Protein AF-A0A0H2RL79-F1 (afdb_monomer_lite)

Sequence (389 aa):
MEAIKNIDSSVLLGTLQPSIEAFSPLLEKRREVIESVKRETFQYGATERQSLDVYYPAASETNKKPPILIYVYGGGFTTGERIYPAPLDLVHKNVGAFFAARGILTVIPDYRLSPQAVYPDPVEDVRDAFRYVVANLTEVGDTSRIFFAPHSAGGSIVLSMLLSENPRFVELGEMKAHIRGVAPRGAGYHYDYKVIPKVVWPMMDKFYGSEELAGQRTPLQLLKVASMETLDSFPHLFAMRSENEPPYIIPETEFVALFEQRTGRKVEINTAKGHVHMSAHLALNSGEGEEWGEDLANWVKGEVSRTIILFSSPEIRRRSHLAVICWEDRIVINQRGDRLDCGSGTGFKCSSAFRPGSRARSSWRVRGPLCREVLYVHETAPVRNKMNY

Structure (mmCIF, N/CA/C/O backbone):
data_AF-A0A0H2RL79-F1
#
_entry.id   AF-A0A0H2RL79-F1
#
loop_
_atom_site.group_PDB
_atom_site.id
_atom_site.type_symbol
_atom_site.label_atom_id
_atom_site.label_alt_id
_atom_site.label_comp_id
_atom_site.label_asym_id
_atom_site.label_entity_id
_atom_site.label_seq_id
_atom_site.pdbx_PDB_ins_code
_atom_site.Cartn_x
_atom_site.Cartn_y
_atom_site.Cartn_z
_atom_site.occupancy
_atom_site.B_iso_or_equiv
_atom_site.auth_seq_id
_atom_site.auth_comp_id
_atom_site.auth_asym_id
_atom_site.auth_atom_id
_atom_site.pdbx_PDB_model_num
ATOM 1 N N . MET A 1 1 ? 16.542 -14.865 -4.800 1.00 93.81 1 MET A N 1
ATOM 2 C CA . MET A 1 1 ? 17.362 -13.820 -4.139 1.00 93.81 1 MET A CA 1
ATOM 3 C C . MET A 1 1 ? 18.687 -13.526 -4.835 1.00 93.81 1 MET A C 1
ATOM 5 O O . MET A 1 1 ? 18.952 -12.357 -5.082 1.00 93.81 1 MET A O 1
ATOM 9 N N . GLU A 1 2 ? 19.515 -14.512 -5.206 1.00 91.50 2 GLU A N 1
ATOM 10 C CA . GLU A 1 2 ? 20.826 -14.210 -5.830 1.00 91.50 2 GLU A CA 1
ATOM 11 C C . GLU A 1 2 ? 20.699 -13.411 -7.145 1.00 91.50 2 GLU A C 1
ATOM 13 O O . GLU A 1 2 ? 21.484 -12.500 -7.388 1.00 91.50 2 GLU A O 1
ATOM 18 N N . ALA A 1 3 ? 19.659 -13.675 -7.947 1.00 92.12 3 ALA A N 1
ATOM 19 C CA . ALA A 1 3 ? 19.404 -12.972 -9.209 1.00 92.12 3 ALA A CA 1
ATOM 20 C C . ALA A 1 3 ? 19.165 -11.456 -9.055 1.00 92.12 3 ALA A C 1
ATOM 22 O O . ALA A 1 3 ? 19.474 -10.700 -9.971 1.00 92.12 3 ALA A O 1
ATOM 23 N N . ILE A 1 4 ? 18.648 -10.999 -7.907 1.00 94.50 4 ILE A N 1
ATOM 24 C CA . ILE A 1 4 ? 18.346 -9.575 -7.682 1.00 94.50 4 ILE A CA 1
ATOM 25 C C . ILE A 1 4 ? 19.460 -8.814 -6.958 1.00 94.50 4 ILE A C 1
ATOM 27 O O . ILE A 1 4 ? 19.445 -7.588 -6.918 1.00 94.50 4 ILE A O 1
ATOM 31 N N . LYS A 1 5 ? 20.442 -9.531 -6.405 1.00 92.44 5 LYS A N 1
ATOM 32 C CA . LYS A 1 5 ? 21.511 -8.980 -5.562 1.00 92.44 5 LYS A CA 1
ATOM 33 C C . LYS A 1 5 ? 22.377 -7.938 -6.270 1.00 92.44 5 LYS A C 1
ATOM 35 O O . LYS A 1 5 ? 22.865 -7.017 -5.629 1.00 92.44 5 LYS A O 1
ATOM 40 N N . ASN A 1 6 ? 22.563 -8.101 -7.579 1.00 89.50 6 ASN A N 1
ATOM 41 C CA . ASN A 1 6 ? 23.410 -7.234 -8.401 1.00 89.50 6 ASN A CA 1
ATOM 42 C C . ASN A 1 6 ? 22.598 -6.272 -9.284 1.00 89.50 6 ASN A C 1
ATOM 44 O O . ASN A 1 6 ? 23.161 -5.671 -10.198 1.00 89.50 6 ASN A O 1
ATOM 48 N N . ILE A 1 7 ? 21.284 -6.148 -9.061 1.00 92.50 7 ILE A N 1
ATOM 49 C CA . ILE A 1 7 ? 20.477 -5.145 -9.760 1.00 92.50 7 ILE A CA 1
ATOM 50 C C . ILE A 1 7 ? 20.944 -3.761 -9.308 1.00 92.50 7 ILE A C 1
ATOM 52 O O . ILE A 1 7 ? 20.973 -3.470 -8.114 1.00 92.50 7 ILE A O 1
ATOM 56 N N . ASP A 1 8 ? 21.258 -2.893 -10.268 1.00 90.38 8 ASP A N 1
ATOM 57 C CA . ASP A 1 8 ? 21.494 -1.480 -9.990 1.00 90.38 8 ASP A CA 1
ATOM 58 C C . ASP A 1 8 ? 20.191 -0.821 -9.507 1.00 90.38 8 ASP A C 1
ATOM 60 O O . ASP A 1 8 ? 19.251 -0.602 -10.275 1.00 90.38 8 ASP A O 1
ATOM 64 N N . SER A 1 9 ? 20.131 -0.519 -8.210 1.00 88.31 9 SER A N 1
ATOM 65 C CA . SER A 1 9 ? 18.979 0.113 -7.569 1.00 88.31 9 SER A CA 1
ATOM 66 C C . SER A 1 9 ? 18.964 1.637 -7.698 1.00 88.31 9 SER A C 1
ATOM 68 O O . SER A 1 9 ? 18.002 2.266 -7.260 1.00 88.31 9 SER A O 1
ATOM 70 N N . SER A 1 10 ? 19.978 2.259 -8.313 1.00 85.12 10 SER A N 1
ATOM 71 C CA . SER A 1 10 ? 20.044 3.720 -8.452 1.00 85.12 10 SER A CA 1
ATOM 72 C C . SER A 1 10 ? 18.938 4.283 -9.355 1.00 85.12 10 SER A C 1
ATOM 74 O O . SER A 1 10 ? 18.510 5.431 -9.190 1.00 85.12 10 SER A O 1
ATOM 76 N N . VAL A 1 11 ? 18.406 3.467 -10.271 1.00 83.75 11 VAL A N 1
ATOM 77 C CA . VAL A 1 11 ? 17.318 3.831 -11.183 1.00 83.75 11 VAL A CA 1
ATOM 78 C C . VAL A 1 11 ? 16.098 2.952 -10.915 1.00 83.75 11 VAL A C 1
ATOM 80 O O . VAL A 1 11 ? 16.073 1.782 -11.279 1.00 83.75 11 VAL A O 1
ATOM 83 N N . LEU A 1 12 ? 15.038 3.545 -10.356 1.00 85.62 12 LEU A N 1
ATOM 84 C CA . LEU A 1 12 ? 13.772 2.896 -10.007 1.00 85.62 12 LEU A CA 1
ATOM 85 C C . LEU A 1 12 ? 13.243 1.990 -11.128 1.00 85.62 12 LEU A C 1
ATOM 87 O O . LEU A 1 12 ? 12.996 0.805 -10.909 1.00 85.62 12 LEU A O 1
ATOM 91 N N . LEU A 1 13 ? 13.116 2.539 -12.340 1.00 85.69 13 LEU A N 1
ATOM 92 C CA . LEU A 1 13 ? 12.605 1.809 -13.504 1.00 85.69 13 LEU A CA 1
ATOM 93 C C . LEU A 1 13 ? 13.538 0.671 -13.946 1.00 85.69 13 LEU A C 1
ATOM 95 O O . LEU A 1 13 ? 13.063 -0.329 -14.477 1.00 85.69 13 LEU A O 1
ATOM 99 N N . GLY A 1 14 ? 14.842 0.790 -13.678 1.00 87.81 14 GLY A N 1
ATOM 100 C CA . GLY A 1 14 ? 15.834 -0.251 -13.955 1.00 87.81 14 GLY A CA 1
ATOM 101 C C . GLY A 1 14 ? 15.674 -1.491 -13.074 1.00 87.81 14 GLY A C 1
ATOM 102 O O . GLY A 1 14 ? 16.128 -2.567 -13.449 1.00 87.81 14 GLY A O 1
ATOM 103 N N . THR A 1 15 ? 14.970 -1.379 -11.943 1.00 91.31 15 THR A N 1
ATOM 104 C CA . THR A 1 15 ? 14.743 -2.512 -11.034 1.00 91.31 15 THR A CA 1
ATOM 105 C C . THR A 1 15 ? 13.567 -3.401 -11.436 1.00 91.31 15 THR A C 1
ATOM 107 O O . THR A 1 15 ? 13.479 -4.533 -10.965 1.00 91.31 15 THR A O 1
ATOM 110 N N . LEU A 1 16 ? 12.661 -2.923 -12.299 1.00 92.00 16 LEU A N 1
ATOM 111 C CA . LEU A 1 16 ? 11.405 -3.609 -12.607 1.00 92.00 16 LEU A CA 1
ATOM 112 C C . LEU A 1 16 ? 11.620 -4.901 -13.397 1.00 92.00 16 LEU A C 1
ATOM 114 O O . LEU A 1 16 ? 11.323 -5.983 -12.896 1.00 92.00 16 LEU A O 1
ATOM 118 N N . GLN A 1 17 ? 12.140 -4.782 -14.620 1.00 94.44 17 GLN A N 1
ATOM 119 C CA . GLN A 1 17 ? 12.269 -5.914 -15.536 1.00 94.44 17 GLN A CA 1
ATOM 120 C C . GLN A 1 17 ? 13.149 -7.038 -14.956 1.00 94.44 17 GLN A C 1
ATOM 122 O O . GLN A 1 17 ? 12.693 -8.181 -14.947 1.00 94.44 17 GLN A O 1
ATOM 127 N N . PRO A 1 18 ? 14.325 -6.755 -14.358 1.00 96.06 18 PRO A N 1
ATOM 128 C CA . PRO A 1 18 ? 15.130 -7.810 -13.745 1.00 96.06 18 PRO A CA 1
ATOM 129 C C . PRO A 1 18 ? 14.449 -8.469 -12.535 1.00 96.06 18 PRO A C 1
ATOM 131 O O . PRO A 1 18 ? 14.631 -9.660 -12.296 1.00 96.06 18 PRO A O 1
ATOM 134 N N . SER A 1 19 ? 13.627 -7.728 -11.777 1.00 96.75 19 SER A N 1
ATOM 135 C CA . SER A 1 19 ? 12.842 -8.322 -10.684 1.00 96.75 19 SER A CA 1
ATOM 136 C C . SER A 1 19 ? 11.757 -9.260 -11.215 1.00 96.75 19 SER A C 1
ATOM 138 O O . SER A 1 19 ? 11.560 -10.338 -10.661 1.00 96.75 19 SER A O 1
ATOM 140 N N . ILE A 1 20 ? 11.075 -8.882 -12.300 1.00 96.38 20 ILE A N 1
ATOM 141 C CA . ILE A 1 20 ? 10.096 -9.745 -12.976 1.00 96.38 20 ILE A CA 1
ATOM 142 C C . ILE A 1 20 ? 10.779 -11.027 -13.457 1.00 96.38 20 ILE A C 1
ATOM 144 O O . ILE A 1 20 ? 10.331 -12.121 -13.129 1.00 96.38 20 ILE A O 1
ATOM 148 N N . GLU A 1 21 ? 11.902 -10.910 -14.164 1.00 96.56 21 GLU A N 1
ATOM 149 C CA . GLU A 1 21 ? 12.660 -12.063 -14.669 1.00 96.56 21 GLU A CA 1
ATOM 150 C C . GLU A 1 21 ? 13.120 -13.001 -13.548 1.00 96.56 21 GLU A C 1
ATOM 152 O O . GLU A 1 21 ? 13.087 -14.222 -13.709 1.00 96.56 21 GLU A O 1
ATOM 157 N N . ALA A 1 22 ? 13.498 -12.444 -12.394 1.00 97.06 22 ALA A N 1
ATOM 158 C CA . ALA A 1 22 ? 13.915 -13.224 -11.238 1.00 97.06 22 ALA A CA 1
ATOM 159 C C . ALA A 1 22 ? 12.762 -14.009 -10.586 1.00 97.06 22 ALA A C 1
ATOM 161 O O . ALA A 1 22 ? 12.971 -15.146 -10.162 1.00 97.06 22 ALA A O 1
ATOM 162 N N . PHE A 1 23 ? 11.563 -13.423 -10.482 1.00 98.00 23 PHE A N 1
ATOM 163 C CA . PHE A 1 23 ? 10.479 -13.986 -9.668 1.00 98.00 23 PHE A CA 1
ATOM 164 C C . PHE A 1 23 ? 9.340 -14.624 -10.461 1.00 98.00 23 PHE A C 1
ATOM 166 O O . PHE A 1 23 ? 8.753 -15.585 -9.966 1.00 98.00 23 PHE A O 1
ATOM 173 N N . SER A 1 24 ? 9.045 -14.187 -11.688 1.00 97.31 24 SER A N 1
ATOM 174 C CA . SER A 1 24 ? 7.968 -14.777 -12.497 1.00 97.31 24 SER A CA 1
ATOM 175 C C . SER A 1 24 ? 8.097 -16.301 -12.648 1.00 97.31 24 SER A C 1
ATOM 177 O O . SER A 1 24 ? 7.109 -16.988 -12.396 1.00 97.31 24 SER A O 1
ATOM 179 N N . PRO A 1 25 ? 9.280 -16.890 -12.934 1.00 97.50 25 PRO A N 1
ATOM 180 C CA . PRO A 1 25 ? 9.413 -18.349 -13.000 1.00 97.50 25 PRO A CA 1
ATOM 181 C C . PRO A 1 25 ? 9.150 -19.060 -11.664 1.00 97.50 25 PRO A C 1
ATOM 183 O O . PRO A 1 25 ? 8.725 -20.215 -11.653 1.00 97.50 25 PRO A O 1
ATOM 186 N N . LEU A 1 26 ? 9.431 -18.402 -10.535 1.00 97.94 26 LEU A N 1
ATOM 187 C CA . LEU A 1 26 ? 9.171 -18.948 -9.202 1.00 97.94 26 LEU A CA 1
ATOM 188 C C . LEU A 1 26 ? 7.676 -18.904 -8.875 1.00 97.94 26 LEU A C 1
ATOM 190 O O . LEU A 1 26 ? 7.136 -19.891 -8.377 1.00 97.94 26 LEU A O 1
ATOM 194 N N . LEU A 1 27 ? 7.006 -17.801 -9.217 1.00 98.19 27 LEU A N 1
ATOM 195 C CA . LEU A 1 27 ? 5.558 -17.669 -9.080 1.00 98.19 27 LEU A CA 1
ATOM 196 C C . LEU A 1 27 ? 4.824 -18.697 -9.944 1.00 98.19 27 LEU A C 1
ATOM 198 O O . LEU A 1 27 ? 3.922 -19.362 -9.446 1.00 98.19 27 LEU A O 1
ATOM 202 N N . GLU A 1 28 ? 5.253 -18.909 -11.191 1.00 98.06 28 GLU A N 1
ATOM 203 C CA . GLU A 1 28 ? 4.656 -19.923 -12.072 1.00 98.06 28 GLU A CA 1
ATOM 204 C C . GLU A 1 28 ? 4.769 -21.340 -11.498 1.00 98.06 28 GLU A C 1
ATOM 206 O O . GLU A 1 28 ? 3.792 -22.087 -11.484 1.00 98.06 28 GLU A O 1
ATOM 211 N N . LYS A 1 29 ? 5.921 -21.703 -10.916 1.00 98.06 29 LYS A N 1
ATOM 212 C CA . LYS A 1 29 ? 6.085 -22.990 -10.209 1.00 98.06 29 LYS A CA 1
ATOM 213 C C . LYS A 1 29 ? 5.148 -23.146 -9.008 1.00 98.06 29 LYS A C 1
ATOM 215 O O . LYS A 1 29 ? 4.953 -24.261 -8.528 1.00 98.06 29 LYS A O 1
ATOM 220 N N . ARG A 1 30 ? 4.610 -22.042 -8.490 1.00 97.75 30 ARG A N 1
ATOM 221 C CA . ARG A 1 30 ? 3.717 -21.977 -7.327 1.00 97.75 30 ARG A CA 1
ATOM 222 C C . ARG A 1 30 ? 2.290 -21.573 -7.707 1.00 97.75 30 ARG A C 1
ATOM 224 O O . ARG A 1 30 ? 1.482 -21.354 -6.806 1.00 97.75 30 ARG A O 1
ATOM 231 N N . ARG A 1 31 ? 1.955 -21.525 -9.004 1.00 98.19 31 ARG A N 1
ATOM 232 C CA . ARG A 1 31 ? 0.645 -21.095 -9.514 1.00 98.19 31 ARG A CA 1
ATOM 233 C C . ARG A 1 31 ? -0.511 -21.809 -8.825 1.00 98.19 31 ARG A C 1
ATOM 235 O O . ARG A 1 31 ? -1.396 -21.141 -8.309 1.00 98.19 31 ARG A O 1
ATOM 242 N N . GLU A 1 32 ? -0.466 -23.140 -8.743 1.00 97.94 32 GLU A N 1
ATOM 243 C CA . GLU A 1 32 ? -1.528 -23.931 -8.102 1.00 97.94 32 GLU A CA 1
ATOM 244 C C . GLU A 1 32 ? -1.757 -23.522 -6.640 1.00 97.94 32 GLU A C 1
ATOM 246 O O . GLU A 1 32 ? -2.897 -23.421 -6.198 1.00 97.94 32 GLU A O 1
ATOM 251 N N . VAL A 1 33 ? -0.688 -23.220 -5.897 1.00 96.56 33 VAL A N 1
ATOM 252 C CA . VAL A 1 33 ? -0.786 -22.756 -4.505 1.00 96.56 33 VAL A CA 1
ATOM 253 C C . VAL A 1 33 ? -1.407 -21.361 -4.451 1.00 96.56 33 VAL A C 1
ATOM 255 O O . VAL A 1 33 ? -2.340 -21.142 -3.681 1.00 96.56 33 VAL A O 1
ATOM 258 N N . ILE A 1 34 ? -0.931 -20.435 -5.288 1.00 98.00 34 ILE A N 1
ATOM 259 C CA . ILE A 1 34 ? -1.427 -19.052 -5.344 1.00 98.00 34 ILE A CA 1
ATOM 260 C C . ILE A 1 34 ? -2.917 -19.026 -5.714 1.00 98.00 34 ILE A C 1
ATOM 262 O O . ILE A 1 34 ? -3.703 -18.335 -5.070 1.00 98.00 34 ILE A O 1
ATOM 266 N N . GLU A 1 35 ? -3.317 -19.797 -6.724 1.00 97.38 35 GLU A N 1
ATOM 267 C CA . GLU A 1 35 ? -4.684 -19.811 -7.254 1.00 97.38 35 GLU A CA 1
ATOM 268 C C . GLU A 1 35 ? -5.638 -20.716 -6.459 1.00 97.38 35 GLU A C 1
ATOM 270 O O . GLU A 1 35 ? -6.852 -20.616 -6.631 1.00 97.38 35 GLU A O 1
ATOM 275 N N . SER A 1 36 ? -5.129 -21.541 -5.535 1.00 97.38 36 SER A N 1
ATOM 276 C CA . SER A 1 36 ? -5.972 -22.296 -4.596 1.00 97.38 36 SER A CA 1
ATOM 277 C C . SER A 1 36 ? -6.674 -21.412 -3.559 1.00 97.38 36 SER A C 1
ATOM 279 O O . SER A 1 36 ? -7.675 -21.823 -2.967 1.00 97.38 36 SER A O 1
ATOM 281 N N . VAL A 1 37 ? -6.171 -20.194 -3.328 1.00 97.94 37 VAL A N 1
ATOM 282 C CA . VAL A 1 37 ? -6.783 -19.247 -2.395 1.00 97.94 37 VAL A CA 1
ATOM 283 C C . VAL A 1 37 ? -8.076 -18.704 -2.992 1.00 97.94 37 VAL A C 1
ATOM 285 O O . VAL A 1 37 ? -8.085 -18.119 -4.076 1.00 97.94 37 VAL A O 1
ATOM 288 N N . LYS A 1 38 ? -9.181 -18.845 -2.248 1.00 98.06 38 LYS A N 1
ATOM 289 C CA . LYS A 1 38 ? -10.474 -18.286 -2.650 1.00 98.06 38 LYS A CA 1
ATOM 290 C C . LYS A 1 38 ? -10.341 -16.774 -2.843 1.00 98.06 38 LYS A C 1
ATOM 292 O O . LYS A 1 38 ? -9.926 -16.058 -1.930 1.00 98.06 38 LYS A O 1
ATOM 297 N N . ARG A 1 39 ? -10.780 -16.295 -4.005 1.00 97.88 39 ARG A N 1
ATOM 298 C CA . ARG A 1 39 ? -10.789 -14.878 -4.360 1.00 97.88 39 ARG A CA 1
ATOM 299 C C . ARG A 1 39 ? -12.096 -14.483 -5.036 1.00 97.88 39 ARG A C 1
ATOM 301 O O . ARG A 1 39 ? -12.544 -15.180 -5.944 1.00 97.88 39 ARG A O 1
ATOM 308 N N . GLU A 1 40 ? -12.656 -13.344 -4.646 1.00 98.44 40 GLU A N 1
ATOM 309 C CA . GLU A 1 40 ? -13.834 -12.741 -5.284 1.00 98.44 40 GLU A CA 1
ATOM 310 C C . GLU A 1 40 ? -13.546 -11.281 -5.665 1.00 98.44 40 GLU A C 1
ATOM 312 O O . GLU A 1 40 ? -12.819 -10.584 -4.958 1.00 98.44 40 GLU A O 1
ATOM 317 N N . THR A 1 41 ? -14.098 -10.831 -6.793 1.00 98.50 41 THR A N 1
ATOM 318 C CA . THR A 1 41 ? -13.984 -9.444 -7.268 1.00 98.50 41 THR A CA 1
ATOM 319 C C . THR A 1 41 ? -15.278 -8.701 -6.968 1.00 98.50 41 THR A C 1
ATOM 321 O O . THR A 1 41 ? -16.366 -9.216 -7.220 1.00 98.50 41 THR A O 1
ATOM 324 N N . PHE A 1 42 ? -15.152 -7.469 -6.490 1.00 98.56 42 PHE A N 1
ATOM 325 C CA . PHE A 1 42 ? -16.263 -6.568 -6.215 1.00 98.56 42 PHE A CA 1
ATOM 326 C C . PHE A 1 42 ? -16.032 -5.209 -6.865 1.00 98.56 42 PHE A C 1
ATOM 328 O O . PHE A 1 42 ? -14.892 -4.804 -7.084 1.00 98.56 42 PHE A O 1
ATOM 335 N N . GLN A 1 43 ? -17.116 -4.485 -7.125 1.00 98.25 43 GLN A N 1
ATOM 336 C CA . GLN A 1 43 ? -17.069 -3.122 -7.638 1.00 98.25 43 GLN A CA 1
ATOM 337 C C . GLN A 1 43 ? -17.502 -2.155 -6.533 1.00 98.25 43 GLN A C 1
ATOM 339 O O . GLN A 1 43 ? -18.585 -2.301 -5.970 1.00 98.25 43 GLN A O 1
ATOM 344 N N . TYR A 1 44 ? -16.645 -1.191 -6.202 1.00 98.06 44 TYR A N 1
ATOM 345 C CA . TYR A 1 44 ? -16.887 -0.215 -5.135 1.00 98.06 44 TYR A CA 1
ATOM 346 C C . TYR A 1 44 ? -17.304 1.167 -5.659 1.00 98.06 44 TYR A C 1
ATOM 348 O O . TYR A 1 44 ? -17.691 2.028 -4.872 1.00 98.06 44 TYR A O 1
ATOM 356 N N . GLY A 1 45 ? -17.240 1.391 -6.974 1.00 96.88 45 GLY A N 1
ATOM 357 C CA . GLY A 1 45 ? -17.615 2.654 -7.608 1.00 96.88 45 GLY A CA 1
ATOM 358 C C . GLY A 1 45 ? -18.134 2.481 -9.034 1.00 96.88 45 GLY A C 1
ATOM 359 O O . GLY A 1 45 ? -18.387 1.374 -9.495 1.00 96.88 45 GLY A O 1
ATOM 360 N N . ALA A 1 46 ? -18.326 3.591 -9.742 1.00 94.69 46 ALA A N 1
ATOM 361 C CA . ALA A 1 46 ? -18.988 3.608 -11.047 1.00 94.69 46 ALA A CA 1
ATOM 362 C C . ALA A 1 46 ? -18.084 3.189 -12.221 1.00 94.69 46 ALA A C 1
ATOM 364 O O . ALA A 1 46 ? -18.583 2.832 -13.286 1.00 94.69 46 ALA A O 1
ATOM 365 N N . THR A 1 47 ? -16.763 3.272 -12.063 1.00 95.00 47 THR A N 1
ATOM 366 C CA . THR A 1 47 ? -15.806 2.970 -13.139 1.00 95.00 47 THR A CA 1
ATOM 367 C C . THR A 1 47 ? -15.274 1.541 -13.046 1.00 95.00 47 THR A C 1
ATOM 369 O O . THR A 1 47 ? -15.326 0.914 -11.990 1.00 95.00 47 THR A O 1
ATOM 372 N N . GLU A 1 48 ? -14.712 1.028 -14.143 1.00 93.50 48 GLU A N 1
ATOM 373 C CA . GLU A 1 48 ? -14.068 -0.295 -14.178 1.00 93.50 48 GLU A CA 1
ATOM 374 C C . GLU A 1 48 ? -12.908 -0.397 -13.174 1.00 93.50 48 GLU A C 1
ATOM 376 O O . GLU A 1 48 ? -12.778 -1.390 -12.458 1.00 93.50 48 GLU A O 1
ATOM 381 N N . ARG A 1 49 ? -12.110 0.674 -13.051 1.00 96.75 49 ARG A N 1
ATOM 382 C CA . ARG A 1 49 ? -10.993 0.755 -12.095 1.00 96.75 49 ARG A CA 1
ATOM 383 C C . ARG A 1 49 ? -11.427 0.978 -10.650 1.00 96.75 49 ARG A C 1
ATOM 385 O O . ARG A 1 49 ? -10.582 0.953 -9.766 1.00 96.75 49 ARG A O 1
ATOM 392 N N . GLN A 1 50 ? -12.718 1.165 -10.391 1.00 98.06 50 GLN A N 1
ATOM 393 C CA . GLN A 1 50 ? -13.259 1.172 -9.035 1.00 98.06 50 GLN A CA 1
ATOM 394 C C . GLN A 1 50 ? -13.720 -0.234 -8.641 1.00 98.06 50 GLN A C 1
ATOM 396 O O . GLN A 1 50 ? -14.870 -0.458 -8.258 1.00 98.06 50 GLN A O 1
ATOM 401 N N . SER A 1 51 ? -12.790 -1.181 -8.766 1.00 98.56 51 SER A N 1
ATOM 402 C CA . SER A 1 51 ? -12.957 -2.596 -8.443 1.00 98.56 51 SER A CA 1
ATOM 403 C C . SER A 1 51 ? -11.912 -3.039 -7.425 1.00 98.56 51 SER A C 1
ATOM 405 O O . SER A 1 51 ? -10.813 -2.495 -7.377 1.00 98.56 51 SER A O 1
ATOM 407 N N . LEU A 1 52 ? -12.231 -4.041 -6.613 1.00 98.81 52 LEU A N 1
ATOM 408 C CA . LEU A 1 52 ? -11.311 -4.637 -5.650 1.00 98.81 52 LEU A CA 1
ATOM 409 C C . LEU A 1 52 ? -11.419 -6.157 -5.655 1.00 98.81 52 LEU A C 1
ATOM 411 O O . LEU A 1 52 ? -12.492 -6.707 -5.892 1.00 98.81 52 LEU A O 1
ATOM 415 N N . ASP A 1 53 ? -10.305 -6.826 -5.373 1.00 98.75 53 ASP A N 1
ATOM 416 C CA . ASP A 1 53 ? -10.280 -8.264 -5.106 1.00 98.75 53 ASP A CA 1
ATOM 417 C C . ASP A 1 53 ? -10.181 -8.522 -3.611 1.00 98.75 53 ASP A C 1
ATOM 419 O O . ASP A 1 53 ? -9.367 -7.902 -2.928 1.00 98.75 53 ASP A O 1
ATOM 423 N N . VAL A 1 54 ? -10.971 -9.475 -3.122 1.00 98.88 54 VAL A N 1
ATOM 424 C CA . VAL A 1 54 ? -10.912 -9.989 -1.754 1.00 98.88 54 VAL A CA 1
ATOM 425 C C . VAL A 1 54 ? -10.381 -11.415 -1.794 1.00 98.88 54 VAL A C 1
ATOM 427 O O . VAL A 1 54 ? -10.971 -12.282 -2.436 1.00 98.88 54 VAL A O 1
ATOM 430 N N . TYR A 1 55 ? -9.277 -11.653 -1.095 1.00 98.75 55 TYR A N 1
ATOM 431 C CA . TYR A 1 55 ? -8.651 -12.955 -0.902 1.00 98.75 55 TYR A CA 1
ATOM 432 C C . TYR A 1 55 ? -9.003 -13.459 0.495 1.00 98.75 55 TYR A C 1
ATOM 434 O O . TYR A 1 55 ? -8.704 -12.807 1.503 1.00 98.75 55 TYR A O 1
ATOM 442 N N . TYR A 1 56 ? -9.661 -14.613 0.549 1.00 98.19 56 TYR A N 1
ATOM 443 C CA . TYR A 1 56 ? -10.222 -15.160 1.776 1.00 98.19 56 TYR A CA 1
ATOM 444 C C . TYR A 1 56 ? -9.231 -16.119 2.435 1.00 98.19 56 TYR A C 1
ATOM 446 O O . TYR A 1 56 ? -8.755 -17.044 1.768 1.00 98.19 56 TYR A O 1
ATOM 454 N N . PRO A 1 57 ? -8.936 -15.953 3.737 1.00 96.06 57 PRO A N 1
ATOM 455 C CA . PRO A 1 57 ? -8.191 -16.962 4.465 1.00 96.06 57 PRO A CA 1
ATOM 456 C C . PRO A 1 57 ? -9.003 -18.255 4.553 1.00 96.06 57 PRO A C 1
ATOM 458 O O . PRO A 1 57 ? -10.236 -18.245 4.479 1.00 96.06 57 PRO A O 1
ATOM 461 N N . ALA A 1 58 ? -8.311 -19.376 4.750 1.00 88.88 58 ALA A N 1
ATOM 462 C CA . ALA A 1 58 ? -8.978 -20.626 5.092 1.00 88.88 58 ALA A CA 1
ATOM 463 C C . ALA A 1 58 ? -9.834 -20.442 6.359 1.00 88.88 58 ALA A C 1
ATOM 465 O O . ALA A 1 58 ? -9.504 -19.636 7.235 1.00 88.88 58 ALA A O 1
ATOM 466 N N . ALA A 1 59 ? -10.941 -21.183 6.451 1.00 77.62 59 ALA A N 1
ATOM 467 C CA . ALA A 1 59 ? -11.849 -21.091 7.589 1.00 77.62 59 ALA A CA 1
ATOM 468 C C . ALA A 1 59 ? -11.087 -21.320 8.907 1.00 77.62 59 ALA A C 1
ATOM 470 O O . ALA A 1 59 ? -10.435 -22.347 9.088 1.00 77.62 59 ALA A O 1
ATOM 471 N N . SER A 1 60 ? -11.155 -20.348 9.821 1.00 69.81 60 SER A N 1
ATOM 472 C CA . SER A 1 60 ? -10.542 -20.472 11.144 1.00 69.81 60 SER A CA 1
ATOM 473 C C . SER A 1 60 ? -11.432 -21.301 12.063 1.00 69.81 60 SER A C 1
ATOM 475 O O . SER A 1 60 ? -12.627 -21.038 12.176 1.00 69.81 60 SER A O 1
ATOM 477 N N . GLU A 1 61 ? -10.833 -22.223 12.817 1.00 66.06 61 GLU A N 1
ATOM 478 C CA . GLU A 1 61 ? -11.524 -22.982 13.869 1.00 66.06 61 GLU A CA 1
ATOM 479 C C . GLU A 1 61 ? -12.028 -22.093 15.022 1.00 66.06 61 GLU A C 1
ATOM 481 O O . GLU A 1 61 ? -12.867 -22.503 15.820 1.00 66.06 61 GLU A O 1
ATOM 486 N N . THR A 1 62 ? -11.520 -20.860 15.136 1.00 66.44 62 THR A N 1
ATOM 487 C CA . THR A 1 62 ? -11.723 -20.015 16.323 1.00 66.44 62 THR A CA 1
ATOM 488 C C . THR A 1 62 ? -12.985 -19.146 16.292 1.00 66.44 62 THR A C 1
ATOM 490 O O . THR A 1 62 ? -13.192 -18.374 17.228 1.00 66.44 62 THR A O 1
ATOM 493 N N . ASN A 1 63 ? -13.830 -19.234 15.253 1.00 69.62 63 ASN A N 1
ATOM 494 C CA . ASN A 1 63 ? -14.995 -18.354 15.014 1.00 69.62 63 ASN A CA 1
ATOM 495 C C . ASN A 1 63 ? -14.689 -16.837 15.073 1.00 69.62 63 ASN A C 1
ATOM 497 O O . ASN A 1 63 ? -15.606 -16.014 15.083 1.00 69.62 63 ASN A O 1
ATOM 501 N N . LYS A 1 64 ? -13.412 -16.435 15.113 1.00 85.75 64 LYS A N 1
ATOM 502 C CA . LYS A 1 64 ? -12.990 -15.033 15.111 1.00 85.75 64 LYS A CA 1
ATOM 503 C C . LYS A 1 64 ? -12.844 -14.552 13.676 1.00 85.75 64 LYS A C 1
ATOM 505 O O . LYS A 1 64 ? -12.203 -15.216 12.863 1.00 85.75 64 LYS A O 1
ATOM 510 N N . LYS A 1 65 ? -13.404 -13.377 13.387 1.00 93.62 65 LYS A N 1
ATOM 511 C CA . LYS A 1 65 ? -13.228 -12.720 12.091 1.00 93.62 65 LYS A CA 1
ATOM 512 C C . LYS A 1 65 ? -11.752 -12.292 11.938 1.00 93.62 65 LYS A C 1
ATOM 514 O O . LYS A 1 65 ? -11.181 -11.766 12.898 1.00 93.62 65 LYS A O 1
ATOM 519 N N . PRO A 1 66 ? -11.109 -12.565 10.789 1.00 96.12 66 PRO A N 1
ATOM 520 C CA . PRO A 1 66 ? -9.701 -12.237 10.559 1.00 96.12 66 PRO A CA 1
ATOM 521 C C . PRO A 1 66 ? -9.489 -10.717 10.461 1.00 96.12 66 PRO A C 1
ATOM 523 O O . PRO A 1 66 ? -10.404 -10.014 10.028 1.00 96.12 66 PRO A O 1
ATOM 526 N N . PRO A 1 67 ? -8.299 -10.187 10.807 1.00 97.69 67 PRO A N 1
ATOM 527 C CA . PRO A 1 67 ? -7.963 -8.804 10.478 1.00 97.69 67 PRO A CA 1
ATOM 528 C C . PRO A 1 67 ? -7.977 -8.603 8.957 1.00 97.69 67 PRO A C 1
ATOM 530 O O . PRO A 1 67 ? -7.770 -9.553 8.194 1.00 97.69 67 PRO A O 1
ATOM 533 N N . ILE A 1 68 ? -8.197 -7.361 8.528 1.00 98.75 68 ILE A N 1
ATOM 534 C CA . ILE A 1 68 ? -8.253 -7.005 7.109 1.00 98.75 68 ILE A CA 1
ATOM 535 C C . ILE A 1 68 ? -6.987 -6.241 6.728 1.00 98.75 68 ILE A C 1
ATOM 537 O O . ILE A 1 68 ? -6.643 -5.253 7.373 1.00 98.75 68 ILE A O 1
ATOM 541 N N . LEU A 1 69 ? -6.319 -6.665 5.659 1.00 98.88 69 LEU A N 1
ATOM 542 C CA . LEU A 1 69 ? -5.179 -5.965 5.073 1.00 98.88 69 LEU A CA 1
ATOM 543 C C . LEU A 1 69 ? -5.545 -5.439 3.687 1.00 98.88 69 LEU A C 1
ATOM 545 O O . LEU A 1 69 ? -5.816 -6.218 2.780 1.00 98.88 69 LEU A O 1
ATOM 549 N N . ILE A 1 70 ? -5.518 -4.122 3.509 1.00 98.88 70 ILE A N 1
ATOM 550 C CA . ILE A 1 70 ? -5.709 -3.462 2.219 1.00 98.88 70 ILE A CA 1
ATOM 551 C C . ILE A 1 70 ? -4.327 -3.179 1.621 1.00 98.88 70 ILE A C 1
ATOM 553 O O . ILE A 1 70 ? -3.602 -2.293 2.085 1.00 98.88 70 ILE A O 1
ATOM 557 N N . TYR A 1 71 ? -3.941 -3.945 0.603 1.00 98.88 71 TYR A N 1
ATOM 558 C CA . TYR A 1 71 ? -2.692 -3.743 -0.128 1.00 98.88 71 TYR A CA 1
ATOM 559 C C . TYR A 1 71 ? -2.934 -2.802 -1.308 1.00 98.88 71 TYR A C 1
ATOM 561 O O . TYR A 1 71 ? -3.656 -3.139 -2.244 1.00 98.88 71 TYR A O 1
ATOM 569 N N . VAL A 1 72 ? -2.320 -1.618 -1.265 1.00 98.88 72 VAL A N 1
ATOM 570 C CA . VAL A 1 72 ? -2.445 -0.601 -2.320 1.00 98.88 72 VAL A CA 1
ATOM 571 C C . VAL A 1 72 ? -1.153 -0.595 -3.126 1.00 98.88 72 VAL A C 1
ATOM 573 O O . VAL A 1 72 ? -0.098 -0.198 -2.624 1.00 98.88 72 VAL A O 1
ATOM 576 N N . TYR A 1 73 ? -1.231 -1.087 -4.360 1.00 98.38 73 TYR A N 1
ATOM 577 C CA . TYR A 1 73 ? -0.065 -1.284 -5.215 1.00 98.38 73 TYR A CA 1
ATOM 578 C C . TYR A 1 73 ? 0.560 0.043 -5.694 1.00 98.38 73 TYR A C 1
ATOM 580 O O . TYR A 1 73 ? 0.026 1.128 -5.477 1.00 98.38 73 TYR A O 1
ATOM 588 N N . GLY A 1 74 ? 1.743 -0.062 -6.310 1.00 95.94 74 GLY A N 1
ATOM 589 C CA . GLY A 1 74 ? 2.515 1.056 -6.855 1.00 95.94 74 GLY A CA 1
ATOM 590 C C . GLY A 1 74 ? 2.251 1.335 -8.340 1.00 95.94 74 GLY A C 1
ATOM 591 O O . GLY A 1 74 ? 1.118 1.415 -8.787 1.00 95.94 74 GLY A O 1
ATOM 592 N N . GLY A 1 75 ? 3.310 1.518 -9.132 1.00 93.38 75 GLY A N 1
ATOM 593 C CA . GLY A 1 75 ? 3.183 1.774 -10.579 1.00 93.38 75 GLY A CA 1
AT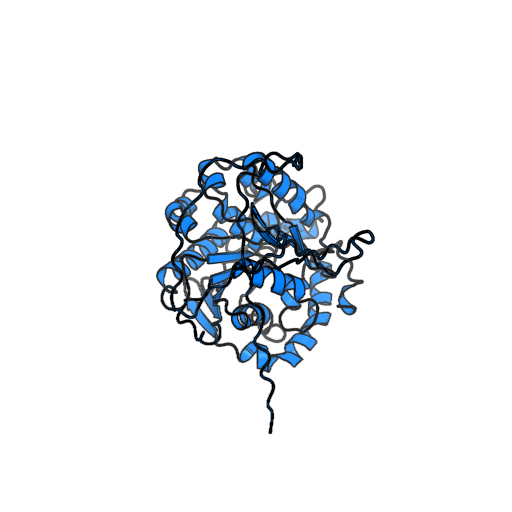OM 594 C C . GLY A 1 75 ? 3.186 3.254 -10.966 1.00 93.38 75 GLY A C 1
ATOM 595 O O . GLY A 1 75 ? 2.802 3.616 -12.079 1.00 93.38 75 GLY A O 1
ATOM 596 N N . GLY A 1 76 ? 3.645 4.124 -10.062 1.00 92.31 76 GLY A N 1
ATOM 597 C CA . GLY A 1 76 ? 3.941 5.507 -10.415 1.00 92.31 76 GLY A CA 1
ATOM 598 C C . GLY A 1 76 ? 2.722 6.328 -10.819 1.00 92.31 76 GLY A C 1
ATOM 599 O O . GLY A 1 76 ? 2.824 7.174 -11.695 1.00 92.31 76 GLY A O 1
ATOM 600 N N . PHE A 1 77 ? 1.547 6.042 -10.258 1.00 94.88 77 PHE A N 1
ATOM 601 C CA . PHE A 1 77 ? 0.279 6.718 -10.578 1.00 94.88 77 PHE A CA 1
ATOM 602 C C . PHE A 1 77 ? -0.243 6.520 -12.014 1.00 94.88 77 PHE A C 1
ATOM 604 O O . PHE A 1 77 ? -1.407 6.810 -12.269 1.00 94.88 77 PHE A O 1
ATOM 611 N N . THR A 1 78 ? 0.573 6.030 -12.950 1.00 94.94 78 THR A N 1
ATOM 612 C CA . THR A 1 78 ? 0.242 5.891 -14.379 1.00 94.94 78 THR A CA 1
ATOM 613 C C . THR A 1 78 ? 0.069 4.443 -14.825 1.00 94.94 78 THR A C 1
ATOM 615 O O . THR A 1 78 ? -0.461 4.193 -15.903 1.00 94.94 78 THR A O 1
ATOM 618 N N . THR A 1 79 ? 0.517 3.485 -14.014 1.00 94.69 79 THR A N 1
ATOM 619 C CA . THR A 1 79 ? 0.417 2.041 -14.262 1.00 94.69 79 THR A CA 1
ATOM 620 C C . THR A 1 79 ? 0.053 1.316 -12.965 1.00 94.69 79 THR A C 1
ATOM 622 O O . THR A 1 79 ? -0.003 1.938 -11.903 1.00 94.69 79 THR A O 1
ATOM 625 N N . GLY A 1 80 ? -0.177 0.004 -13.041 1.00 95.38 80 GLY A N 1
ATOM 626 C CA . GLY A 1 80 ? -0.575 -0.811 -11.892 1.00 95.38 80 GLY A CA 1
ATOM 627 C C . GLY A 1 80 ? -1.957 -1.416 -12.087 1.00 95.38 80 GLY A C 1
ATOM 628 O O . GLY A 1 80 ? -2.847 -0.727 -12.577 1.00 95.38 80 GLY A O 1
ATOM 629 N N . GLU A 1 81 ? -2.144 -2.682 -11.723 1.00 96.31 81 GLU A N 1
ATOM 630 C CA . GLU A 1 81 ? -3.433 -3.386 -11.797 1.00 96.31 81 GLU A CA 1
ATOM 631 C C . GLU A 1 81 ? -3.518 -4.415 -10.667 1.00 96.31 81 GLU A C 1
ATOM 633 O O . GLU A 1 81 ? -2.520 -5.065 -10.349 1.00 96.31 81 GLU A O 1
ATOM 638 N N . ARG A 1 82 ? -4.699 -4.607 -10.069 1.00 96.50 82 ARG A N 1
ATOM 639 C CA . ARG A 1 82 ? -4.930 -5.697 -9.098 1.00 96.50 82 ARG A CA 1
ATOM 640 C C . ARG A 1 82 ? -4.760 -7.088 -9.734 1.00 96.50 82 ARG A C 1
ATOM 642 O O . ARG A 1 82 ? -4.391 -8.029 -9.038 1.00 96.50 82 ARG A O 1
ATOM 649 N N . ILE A 1 83 ? -5.030 -7.205 -11.041 1.00 94.94 83 ILE A N 1
ATOM 650 C CA . ILE A 1 83 ? -4.769 -8.380 -11.884 1.00 94.94 83 ILE A CA 1
ATOM 651 C C . ILE A 1 83 ? -4.174 -7.885 -13.197 1.00 94.94 83 ILE A C 1
ATOM 653 O O . ILE A 1 83 ? -4.865 -7.205 -13.949 1.00 94.94 83 ILE A O 1
ATOM 657 N N . TYR A 1 84 ? -2.949 -8.292 -13.502 1.00 95.81 84 TYR A N 1
ATOM 658 C CA . TYR A 1 84 ? -2.362 -8.074 -14.822 1.00 95.81 84 TYR A CA 1
ATOM 659 C C . TYR A 1 84 ? -2.786 -9.160 -15.822 1.00 95.81 84 TYR A C 1
ATOM 661 O O . TYR A 1 84 ? -3.156 -10.269 -15.424 1.00 95.81 84 TYR A O 1
ATOM 669 N N . PRO A 1 85 ? -2.685 -8.908 -17.136 1.00 95.19 85 PRO A N 1
ATOM 670 C CA . PRO A 1 85 ? -2.753 -9.970 -18.130 1.00 95.19 85 PRO A CA 1
ATOM 671 C C . PRO A 1 85 ? -1.524 -10.893 -18.060 1.00 95.19 85 PRO A C 1
ATOM 673 O O . PRO A 1 85 ? -0.449 -10.517 -17.582 1.00 95.19 85 PRO A O 1
ATOM 676 N N . ALA A 1 86 ? -1.667 -12.109 -18.593 1.00 93.31 86 ALA A N 1
ATOM 677 C CA . ALA A 1 86 ? -0.543 -13.027 -18.767 1.00 93.31 86 ALA A CA 1
ATOM 678 C C . ALA A 1 86 ? 0.574 -12.364 -19.608 1.00 93.31 86 ALA A C 1
ATOM 680 O O . ALA A 1 86 ? 0.268 -11.636 -20.557 1.00 93.31 86 ALA A O 1
ATOM 681 N N . PRO A 1 87 ? 1.862 -12.604 -19.295 1.00 93.12 87 PRO A N 1
ATOM 682 C CA . PRO A 1 87 ? 2.390 -13.573 -18.324 1.00 93.12 87 PRO A CA 1
ATOM 683 C C . PRO A 1 87 ? 2.576 -13.015 -16.897 1.00 93.12 87 PRO A C 1
ATOM 685 O O . PRO A 1 87 ? 3.278 -13.613 -16.088 1.00 93.12 87 PRO A O 1
ATOM 688 N N . LEU A 1 88 ? 2.008 -11.847 -16.580 1.00 95.94 88 LEU A N 1
ATOM 689 C CA . LEU A 1 88 ? 2.133 -11.214 -15.261 1.00 95.94 88 LEU A CA 1
ATOM 690 C C . LEU A 1 88 ? 0.890 -11.419 -14.391 1.00 95.94 88 LEU A C 1
ATOM 692 O O . LEU A 1 88 ? 0.770 -10.799 -13.340 1.00 95.94 88 LEU A O 1
ATOM 696 N N . ASP A 1 89 ? -0.026 -12.306 -14.778 1.00 96.56 89 ASP A N 1
ATOM 697 C CA . ASP A 1 89 ? -1.323 -12.482 -14.121 1.00 96.56 89 ASP A CA 1
ATOM 698 C C . ASP A 1 89 ? -1.242 -13.031 -12.690 1.00 96.56 89 ASP A C 1
ATOM 700 O O . ASP A 1 89 ? -2.241 -13.006 -11.973 1.00 96.56 89 ASP A O 1
ATOM 704 N N . LEU A 1 90 ? -0.066 -13.495 -12.259 1.00 97.94 90 LEU A N 1
ATOM 705 C CA . LEU A 1 90 ? 0.224 -13.860 -10.870 1.00 97.94 90 LEU A CA 1
ATOM 706 C C . LEU A 1 90 ? 0.700 -12.682 -10.011 1.00 97.94 90 LEU A C 1
ATOM 708 O O . LEU A 1 90 ? 0.666 -12.781 -8.784 1.00 97.94 90 LEU A O 1
ATOM 712 N N . VAL A 1 91 ? 1.122 -11.569 -10.618 1.00 96.88 91 VAL A N 1
ATOM 713 C CA . VAL A 1 91 ? 1.526 -10.361 -9.891 1.00 96.88 91 VAL A CA 1
ATOM 714 C C . VAL A 1 91 ? 0.308 -9.793 -9.161 1.00 96.88 91 VAL A C 1
ATOM 716 O O . VAL A 1 91 ? -0.775 -9.677 -9.727 1.00 96.88 91 VAL A O 1
ATOM 719 N N . HIS A 1 92 ? 0.490 -9.480 -7.878 1.00 98.12 92 HIS A N 1
ATOM 720 C CA . HIS A 1 92 ? -0.537 -9.107 -6.897 1.00 98.12 92 HIS A CA 1
ATOM 721 C C . HIS A 1 92 ? -1.496 -10.229 -6.474 1.00 98.12 92 HIS A C 1
ATOM 723 O O . HIS A 1 92 ? -1.840 -10.267 -5.290 1.00 98.12 92 HIS A O 1
ATOM 729 N N . LYS A 1 93 ? -1.832 -11.210 -7.330 1.00 98.44 93 LYS A N 1
ATOM 730 C CA . LYS A 1 93 ? -2.470 -12.458 -6.850 1.00 98.44 93 LYS A CA 1
ATOM 731 C C . LYS A 1 93 ? -1.591 -13.149 -5.812 1.00 98.44 93 LYS A C 1
ATOM 733 O O . LYS A 1 93 ? -2.080 -13.588 -4.775 1.00 98.44 93 LYS A O 1
ATOM 738 N N . ASN A 1 94 ? -0.284 -13.187 -6.065 1.00 98.56 94 ASN A N 1
ATOM 739 C CA . ASN A 1 94 ? 0.708 -13.742 -5.156 1.00 98.56 94 ASN A CA 1
ATOM 740 C C . ASN A 1 94 ? 0.719 -13.020 -3.795 1.00 98.56 94 ASN A C 1
ATOM 742 O O . ASN A 1 94 ? 0.807 -13.681 -2.765 1.00 98.56 94 ASN A O 1
ATOM 746 N N . VAL A 1 95 ? 0.546 -11.694 -3.777 1.00 98.69 95 VAL A N 1
ATOM 747 C CA . VAL A 1 95 ? 0.443 -10.886 -2.550 1.00 98.69 95 VAL A CA 1
ATOM 748 C C . VAL A 1 95 ? -0.843 -11.215 -1.788 1.00 98.69 95 VAL A C 1
ATOM 750 O O . VAL A 1 95 ? -0.793 -11.515 -0.596 1.00 98.69 95 VAL A O 1
ATOM 753 N N . GLY A 1 96 ? -1.988 -11.204 -2.478 1.00 98.69 96 GLY A N 1
ATOM 754 C CA . GLY A 1 96 ? -3.290 -11.513 -1.885 1.00 98.69 96 GLY A CA 1
ATOM 755 C C . GLY A 1 96 ? -3.331 -12.912 -1.273 1.00 98.69 96 GLY A C 1
ATOM 756 O O . GLY A 1 96 ? -3.706 -13.083 -0.112 1.00 98.69 96 GLY A O 1
ATOM 757 N N . ALA A 1 97 ? -2.853 -13.905 -2.025 1.00 98.62 97 ALA A N 1
ATOM 758 C CA . ALA A 1 97 ? -2.761 -15.285 -1.573 1.00 98.62 97 ALA A CA 1
ATOM 759 C C . ALA A 1 97 ? -1.806 -15.457 -0.381 1.00 98.62 97 ALA A C 1
ATOM 761 O O . ALA A 1 97 ? -2.092 -16.236 0.526 1.00 98.62 97 ALA A O 1
ATOM 762 N N . PHE A 1 98 ? -0.688 -14.724 -0.348 1.00 98.75 98 PHE A N 1
ATOM 763 C CA . PHE A 1 98 ? 0.319 -14.846 0.709 1.00 98.75 98 PHE A CA 1
ATOM 764 C C . PHE A 1 98 ? -0.255 -14.474 2.077 1.00 98.75 98 PHE A C 1
ATOM 766 O O . PHE A 1 98 ? -0.109 -15.227 3.043 1.00 98.75 98 PHE A O 1
ATOM 773 N N . PHE A 1 99 ? -0.936 -13.334 2.165 1.00 98.69 99 PHE A N 1
ATOM 774 C CA . PHE A 1 99 ? -1.522 -12.873 3.422 1.00 98.69 99 PHE A CA 1
ATOM 775 C C . PHE A 1 99 ? -2.796 -13.650 3.785 1.00 98.69 99 PHE A C 1
ATOM 777 O O . PHE A 1 99 ? -2.983 -13.994 4.954 1.00 98.69 99 PHE A O 1
ATOM 784 N N . ALA A 1 100 ? -3.614 -14.042 2.802 1.00 98.38 100 ALA A N 1
ATOM 785 C CA . ALA A 1 100 ? -4.759 -14.927 3.029 1.00 98.38 100 ALA A CA 1
ATOM 786 C C . ALA A 1 100 ? -4.346 -16.286 3.615 1.00 98.38 100 ALA A C 1
ATOM 788 O O . ALA A 1 100 ? -4.933 -16.738 4.600 1.00 98.38 100 ALA A O 1
ATOM 789 N N . ALA A 1 101 ? -3.272 -16.897 3.107 1.00 97.00 101 ALA A N 1
ATOM 790 C CA . ALA A 1 101 ? -2.715 -18.129 3.672 1.00 97.00 101 ALA A CA 1
ATOM 791 C C . ALA A 1 101 ? -2.238 -17.970 5.132 1.00 97.00 101 ALA A C 1
ATOM 793 O O . ALA A 1 101 ? -2.112 -18.957 5.853 1.00 97.00 101 ALA A O 1
ATOM 794 N N . ARG A 1 102 ? -2.019 -16.731 5.592 1.00 96.50 102 ARG A N 1
ATOM 795 C CA . ARG A 1 102 ? -1.609 -16.373 6.963 1.00 96.50 102 ARG A CA 1
ATOM 796 C C . ARG A 1 102 ? -2.771 -15.911 7.842 1.00 96.50 102 ARG A C 1
ATOM 798 O O . ARG A 1 102 ? -2.547 -15.338 8.906 1.00 96.50 102 ARG A O 1
ATOM 805 N N . GLY A 1 103 ? -4.010 -16.179 7.426 1.00 96.44 103 GLY A N 1
ATOM 806 C CA . GLY A 1 103 ? -5.202 -15.891 8.223 1.00 96.44 103 GLY A CA 1
ATOM 807 C C . GLY A 1 103 ? -5.661 -14.434 8.160 1.00 96.44 103 GLY A C 1
ATOM 808 O O . GLY A 1 103 ? -6.357 -13.985 9.068 1.00 96.44 103 GLY A O 1
ATOM 809 N N . ILE A 1 104 ? -5.268 -13.687 7.124 1.00 98.19 104 ILE A N 1
ATOM 810 C CA . ILE A 1 104 ? -5.587 -12.263 6.961 1.00 98.19 104 ILE A CA 1
ATOM 811 C C . ILE A 1 104 ? -6.511 -12.090 5.755 1.00 98.19 104 ILE A C 1
ATOM 813 O O . ILE A 1 104 ? -6.161 -12.478 4.641 1.00 98.19 104 ILE A O 1
ATOM 817 N N . LEU A 1 105 ? -7.678 -11.471 5.947 1.00 98.62 105 LEU A N 1
ATOM 818 C CA . LEU A 1 105 ? -8.544 -11.113 4.824 1.00 98.62 105 LEU A CA 1
ATOM 819 C C . LEU A 1 105 ? -7.857 -10.013 4.018 1.00 98.62 105 LEU A C 1
ATOM 821 O O . LEU A 1 105 ? -7.661 -8.910 4.521 1.00 98.62 105 LEU A O 1
ATOM 825 N N . THR A 1 106 ? -7.461 -10.311 2.786 1.00 98.88 106 THR A N 1
ATOM 826 C CA . THR A 1 106 ? -6.614 -9.392 2.018 1.00 98.88 106 THR A CA 1
ATOM 827 C C . THR A 1 106 ? -7.405 -8.762 0.890 1.00 98.88 106 THR A C 1
ATOM 829 O O . THR A 1 106 ? -8.049 -9.462 0.116 1.00 98.88 106 THR A O 1
ATOM 832 N N . VAL A 1 107 ? -7.362 -7.438 0.800 1.00 98.94 107 VAL A N 1
ATOM 833 C CA . VAL A 1 107 ? -8.086 -6.649 -0.193 1.00 98.94 107 VAL A CA 1
ATOM 834 C C . VAL A 1 107 ? -7.090 -5.910 -1.071 1.00 98.94 107 VAL A C 1
ATOM 836 O O . VAL A 1 107 ? -6.198 -5.235 -0.561 1.00 98.94 107 VAL A O 1
ATOM 839 N N . ILE A 1 108 ? -7.249 -6.014 -2.387 1.00 98.88 108 ILE A N 1
ATOM 840 C CA . ILE A 1 108 ? -6.421 -5.297 -3.363 1.00 98.88 108 ILE A CA 1
ATOM 841 C C . ILE A 1 108 ? -7.349 -4.471 -4.257 1.00 98.88 108 ILE A C 1
ATOM 843 O O . ILE A 1 108 ? -7.967 -5.034 -5.166 1.00 98.88 108 ILE A O 1
ATOM 847 N N . PRO A 1 109 ? -7.505 -3.162 -3.991 1.00 98.81 109 PRO A N 1
ATOM 848 C CA . PRO A 1 109 ? -8.282 -2.284 -4.846 1.00 98.81 109 PRO A CA 1
ATOM 849 C C . PRO A 1 109 ? -7.460 -1.812 -6.045 1.00 98.81 109 PRO A C 1
ATOM 851 O O . PRO A 1 109 ? -6.292 -1.450 -5.905 1.00 98.81 109 PRO A O 1
ATOM 854 N N . ASP A 1 110 ? -8.100 -1.753 -7.210 1.00 98.75 110 ASP A N 1
ATOM 855 C CA . ASP A 1 110 ? -7.682 -0.825 -8.252 1.00 98.75 110 ASP A CA 1
ATOM 856 C C . ASP A 1 110 ? -8.018 0.612 -7.834 1.00 98.75 110 ASP A C 1
ATOM 858 O O . ASP A 1 110 ? -8.888 0.848 -6.996 1.00 98.75 110 ASP A O 1
ATOM 862 N N . TYR A 1 111 ? -7.336 1.577 -8.439 1.00 98.56 111 TYR A N 1
ATOM 863 C CA . TYR A 1 111 ? -7.664 3.004 -8.399 1.00 98.56 111 TYR A CA 1
ATOM 864 C C . TYR A 1 111 ? -7.465 3.600 -9.796 1.00 98.56 111 TYR A C 1
ATOM 866 O O . TYR A 1 111 ? -6.748 3.024 -10.625 1.00 98.56 111 TYR A O 1
ATOM 874 N N . ARG A 1 112 ? -8.108 4.732 -10.107 1.00 98.25 112 ARG A N 1
ATOM 875 C CA . ARG A 1 112 ? -7.941 5.393 -11.409 1.00 98.25 112 ARG A CA 1
ATOM 876 C C . ARG A 1 112 ? -6.510 5.919 -11.572 1.00 98.25 112 ARG A C 1
ATOM 878 O O . ARG A 1 112 ? -5.864 6.306 -10.605 1.00 98.25 112 ARG A O 1
ATOM 885 N N . LEU A 1 113 ? -6.008 5.924 -12.805 1.00 97.56 113 LEU A N 1
ATOM 886 C CA . LEU A 1 113 ? -4.615 6.254 -13.119 1.00 97.56 113 LEU A CA 1
ATOM 887 C C . LEU A 1 113 ? -4.500 7.557 -13.912 1.00 97.56 113 LEU A C 1
ATOM 889 O O . LEU A 1 113 ? -5.401 7.942 -14.660 1.00 97.56 113 LEU A O 1
ATOM 893 N N . SER A 1 114 ? -3.354 8.215 -13.785 1.00 95.00 114 SER A N 1
ATOM 894 C CA . SER A 1 114 ? -2.998 9.379 -14.590 1.00 95.00 114 SER A CA 1
ATOM 895 C C . SER A 1 114 ? -2.656 8.973 -16.031 1.00 95.00 114 SER A C 1
ATOM 897 O O . SER A 1 114 ? -2.024 7.936 -16.240 1.00 95.00 114 SER A O 1
ATOM 899 N N . PRO A 1 115 ? -2.977 9.807 -17.040 1.00 93.69 115 PRO A N 1
ATOM 900 C CA . PRO A 1 115 ? -3.486 11.181 -16.936 1.00 93.69 115 PRO A CA 1
ATOM 901 C C . PRO A 1 115 ? -5.014 11.318 -16.805 1.00 93.69 115 PRO A C 1
ATOM 903 O O . PRO A 1 115 ? -5.493 12.439 -16.682 1.00 93.69 115 PRO A O 1
ATOM 906 N N . GLN A 1 116 ? -5.786 10.229 -16.858 1.00 94.56 116 GLN A N 1
ATOM 907 C CA . GLN A 1 116 ? -7.255 10.292 -16.808 1.00 94.56 116 GLN A CA 1
ATOM 908 C C . GLN A 1 116 ? -7.788 10.658 -15.417 1.00 94.56 116 GLN A C 1
ATOM 910 O O . GLN A 1 116 ? -8.871 11.225 -15.309 1.00 94.56 116 GLN A O 1
ATOM 915 N N . ALA A 1 117 ? -7.025 10.340 -14.373 1.00 96.12 117 ALA A N 1
ATOM 916 C CA . ALA A 1 117 ? -7.274 10.725 -12.993 1.00 96.12 117 ALA A CA 1
ATOM 917 C C . ALA A 1 117 ? -5.977 11.235 -12.360 1.00 96.12 117 ALA A C 1
ATOM 919 O O . ALA A 1 117 ? -4.917 10.611 -12.472 1.00 96.12 117 ALA A O 1
ATOM 920 N N . VAL A 1 118 ? -6.051 12.382 -11.700 1.00 96.38 118 VAL A N 1
ATOM 921 C CA . VAL A 1 118 ? -4.907 13.067 -11.075 1.00 96.38 118 VAL A CA 1
ATOM 922 C C . VAL A 1 118 ? -5.246 13.367 -9.621 1.00 96.38 118 VAL A C 1
ATOM 924 O O . VAL A 1 118 ? -6.387 13.177 -9.213 1.00 96.38 118 VAL A O 1
ATOM 927 N N . TYR A 1 119 ? -4.296 13.819 -8.804 1.00 95.69 119 TYR A N 1
ATOM 928 C CA . TYR A 1 119 ? -4.583 14.169 -7.412 1.00 95.69 119 TYR A CA 1
ATOM 929 C C . TYR A 1 119 ? -5.760 15.169 -7.331 1.00 95.69 119 TYR A C 1
ATOM 931 O O . TYR A 1 119 ? -5.679 16.232 -7.958 1.00 95.69 119 TYR A O 1
ATOM 939 N N . PRO A 1 120 ? -6.814 14.910 -6.527 1.00 95.69 120 PRO A N 1
ATOM 940 C CA . PRO A 1 120 ? -6.937 13.858 -5.508 1.00 95.69 120 PRO A CA 1
ATOM 941 C C . PRO A 1 120 ? -7.681 12.569 -5.927 1.00 95.69 120 PRO A C 1
ATOM 943 O O . PRO A 1 120 ? -7.897 11.719 -5.068 1.00 95.69 120 PRO A O 1
ATOM 946 N N . ASP A 1 121 ? -8.071 12.383 -7.188 1.00 96.69 121 ASP A N 1
ATOM 947 C CA . ASP A 1 121 ? -8.992 11.314 -7.614 1.00 96.69 121 ASP A CA 1
ATOM 948 C C . ASP A 1 121 ? -8.565 9.894 -7.174 1.00 96.69 121 ASP A C 1
ATOM 950 O O . ASP A 1 121 ? -9.398 9.183 -6.611 1.00 96.69 121 ASP A O 1
ATOM 954 N N . PRO A 1 122 ? -7.293 9.456 -7.311 1.00 97.38 122 PRO A N 1
ATOM 955 C CA . PRO A 1 122 ? -6.896 8.118 -6.853 1.00 97.38 122 PRO A CA 1
ATOM 956 C C . PRO A 1 122 ? -6.906 7.966 -5.324 1.00 97.38 122 PRO A C 1
ATOM 958 O O . PRO A 1 122 ? -7.031 6.860 -4.803 1.00 97.38 122 PRO A O 1
ATOM 961 N N . VAL A 1 123 ? -6.790 9.076 -4.588 1.00 97.38 123 VAL A N 1
ATOM 962 C CA . VAL A 1 123 ? -6.925 9.102 -3.122 1.00 97.38 123 VAL A CA 1
ATOM 963 C C . VAL A 1 123 ? -8.387 8.915 -2.721 1.00 97.38 123 VAL A C 1
ATOM 965 O O . VAL A 1 123 ? -8.674 8.186 -1.774 1.00 97.38 123 VAL A O 1
ATOM 968 N N . GLU A 1 124 ? -9.318 9.512 -3.469 1.00 96.81 124 GLU A N 1
ATOM 969 C CA . GLU A 1 124 ? -10.757 9.279 -3.295 1.00 96.81 124 GLU A CA 1
ATOM 970 C C . GLU A 1 124 ? -11.146 7.839 -3.615 1.00 96.81 124 GLU A C 1
ATOM 972 O O . GLU A 1 124 ? -11.930 7.247 -2.883 1.00 96.81 124 GLU A O 1
ATOM 977 N N . ASP A 1 125 ? -10.550 7.250 -4.649 1.00 98.19 125 ASP A N 1
ATOM 978 C CA . ASP A 1 125 ? -10.796 5.854 -5.005 1.00 98.19 125 ASP A CA 1
ATOM 979 C C . ASP A 1 125 ? -10.377 4.895 -3.881 1.00 98.19 125 ASP A C 1
ATOM 981 O O . ASP A 1 125 ? -11.145 4.016 -3.494 1.00 98.19 125 ASP A O 1
ATOM 985 N N . VAL A 1 126 ? -9.196 5.094 -3.281 1.00 98.06 126 VAL A N 1
ATOM 986 C CA . VAL A 1 126 ? -8.750 4.272 -2.140 1.00 98.06 126 VAL A CA 1
ATOM 987 C C . VAL A 1 126 ? -9.604 4.516 -0.890 1.00 98.06 126 VAL A C 1
ATOM 989 O O . VAL A 1 126 ? -9.915 3.560 -0.173 1.00 98.06 126 VAL A O 1
ATOM 992 N N . ARG A 1 127 ? -10.049 5.759 -0.647 1.00 97.06 127 ARG A N 1
ATOM 993 C CA . ARG A 1 127 ? -11.054 6.066 0.387 1.00 97.06 127 ARG A CA 1
ATOM 994 C C . ARG A 1 127 ? -12.338 5.274 0.144 1.00 97.06 127 ARG A C 1
ATOM 996 O O . ARG A 1 127 ? -12.867 4.682 1.081 1.00 97.06 127 ARG A O 1
ATOM 1003 N N . ASP A 1 128 ? -12.849 5.262 -1.081 1.00 97.31 128 ASP A N 1
ATOM 1004 C CA . ASP A 1 128 ? -14.121 4.617 -1.416 1.00 97.31 128 ASP A CA 1
ATOM 1005 C C . ASP A 1 128 ? -14.022 3.091 -1.369 1.00 97.31 128 ASP A C 1
ATOM 1007 O O . ASP A 1 128 ? -14.926 2.434 -0.852 1.00 97.31 128 ASP A O 1
ATOM 1011 N N . ALA A 1 129 ? -12.887 2.521 -1.774 1.00 98.31 129 ALA A N 1
ATOM 1012 C CA . ALA A 1 129 ? -12.590 1.109 -1.554 1.00 98.31 129 ALA A CA 1
ATOM 1013 C C . ALA A 1 129 ? -12.595 0.758 -0.058 1.00 98.31 129 ALA A C 1
ATOM 1015 O O . ALA A 1 129 ? -13.184 -0.241 0.355 1.00 98.31 129 ALA A O 1
ATOM 1016 N N . PHE A 1 130 ? -11.990 1.597 0.785 1.00 97.94 130 PHE A N 1
ATOM 1017 C CA . PHE A 1 130 ? -12.026 1.419 2.235 1.00 97.94 130 PHE A CA 1
ATOM 1018 C C . PHE A 1 130 ? -13.448 1.535 2.807 1.00 97.94 130 PHE A C 1
ATOM 1020 O O . PHE A 1 130 ? -13.844 0.706 3.630 1.00 97.94 130 PHE A O 1
ATOM 1027 N N . ARG A 1 131 ? -14.253 2.492 2.324 1.00 96.44 131 ARG A N 1
ATOM 1028 C CA . ARG A 1 131 ? -15.682 2.597 2.669 1.00 96.44 131 ARG A CA 1
ATOM 1029 C C . ARG A 1 131 ? -16.433 1.319 2.336 1.00 96.44 131 ARG A C 1
ATOM 1031 O O . ARG A 1 131 ? -17.174 0.806 3.173 1.00 96.44 131 ARG A O 1
ATOM 1038 N N . TYR A 1 132 ? -16.202 0.787 1.140 1.00 97.81 132 TYR A N 1
ATOM 1039 C CA . TYR A 1 132 ? -16.791 -0.469 0.709 1.00 97.81 132 TYR A CA 1
ATOM 1040 C C . TYR A 1 132 ? -16.409 -1.617 1.644 1.00 97.81 132 TYR A C 1
ATOM 1042 O O . TYR A 1 132 ? -17.287 -2.372 2.058 1.00 97.81 132 TYR A O 1
ATOM 1050 N N . VAL A 1 133 ? -15.132 -1.726 2.024 1.00 98.00 133 VAL A N 1
ATOM 1051 C CA . VAL A 1 133 ? -14.646 -2.757 2.953 1.00 98.00 133 VAL A CA 1
ATOM 1052 C C . VAL A 1 133 ? -15.364 -2.679 4.301 1.00 98.00 133 VAL A C 1
ATOM 1054 O O . VAL A 1 133 ? -15.887 -3.691 4.766 1.00 98.00 133 VAL A O 1
ATOM 1057 N N . VAL A 1 134 ? -15.435 -1.490 4.909 1.00 96.69 134 VAL A N 1
ATOM 1058 C CA . VAL A 1 134 ? -16.095 -1.299 6.213 1.00 96.69 134 VAL A CA 1
ATOM 1059 C C . VAL A 1 134 ? -17.586 -1.632 6.145 1.00 96.69 134 VAL A C 1
ATOM 1061 O O . VAL A 1 134 ? -18.112 -2.217 7.087 1.00 96.69 134 VAL A O 1
ATOM 1064 N N . ALA A 1 135 ? -18.257 -1.295 5.041 1.00 96.25 135 ALA A N 1
ATOM 1065 C CA . ALA A 1 135 ? -19.694 -1.501 4.887 1.00 96.25 135 ALA A CA 1
ATOM 1066 C C . ALA A 1 135 ? -20.089 -2.935 4.489 1.00 96.25 135 ALA A C 1
ATOM 1068 O O . ALA A 1 135 ? -21.167 -3.384 4.869 1.00 96.25 135 ALA A O 1
ATOM 1069 N N . ASN A 1 136 ? -19.253 -3.651 3.726 1.00 97.81 136 ASN A N 1
ATOM 1070 C CA . ASN A 1 136 ? -19.661 -4.900 3.063 1.00 97.81 136 ASN A CA 1
ATOM 1071 C C . ASN A 1 136 ? -18.910 -6.146 3.538 1.00 97.81 136 ASN A C 1
ATOM 1073 O O . ASN A 1 136 ? -19.390 -7.257 3.327 1.00 97.81 136 ASN A O 1
ATOM 1077 N N . LEU A 1 137 ? -17.737 -6.004 4.164 1.00 96.75 137 LEU A N 1
ATOM 1078 C CA . LEU A 1 137 ? -16.922 -7.156 4.572 1.00 96.75 137 LEU A CA 1
ATOM 1079 C C . LEU A 1 137 ? -17.057 -7.499 6.061 1.00 96.75 137 LEU A C 1
ATOM 1081 O O . LEU A 1 137 ? -16.318 -8.349 6.556 1.00 96.75 137 LEU A O 1
ATOM 1085 N N . THR A 1 138 ? -18.023 -6.905 6.772 1.00 95.25 138 THR A N 1
ATOM 1086 C CA . THR A 1 138 ? -18.243 -7.126 8.213 1.00 95.25 138 THR A CA 1
ATOM 1087 C C . THR A 1 138 ? -18.484 -8.582 8.566 1.00 95.25 138 THR A C 1
ATOM 1089 O O . THR A 1 138 ? -18.147 -8.978 9.674 1.00 95.25 138 THR A O 1
ATOM 1092 N N . GLU A 1 139 ? -19.054 -9.392 7.669 1.00 94.31 139 GLU A N 1
ATOM 1093 C CA . GLU A 1 139 ? -19.318 -10.814 7.930 1.00 94.31 139 GLU A CA 1
ATOM 1094 C C . GLU A 1 139 ? -18.100 -11.717 7.767 1.00 94.31 139 GLU A C 1
ATOM 1096 O O . GLU A 1 139 ? -18.043 -12.787 8.369 1.00 94.31 139 GLU A O 1
ATOM 1101 N N . VAL A 1 140 ? -17.102 -11.271 7.010 1.00 95.19 140 VAL A N 1
ATOM 1102 C CA . VAL A 1 140 ? -15.950 -12.092 6.615 1.00 95.19 140 VAL A CA 1
ATOM 1103 C C . VAL A 1 140 ? -14.620 -11.565 7.154 1.00 95.19 140 VAL A C 1
ATOM 1105 O O . VAL A 1 140 ? -13.619 -12.272 7.086 1.00 95.19 140 VAL A O 1
ATOM 1108 N N . GLY A 1 141 ? -14.601 -10.357 7.718 1.00 96.50 141 GLY A N 1
ATOM 1109 C CA . GLY A 1 141 ? -13.426 -9.729 8.311 1.00 96.50 141 GLY A CA 1
ATOM 1110 C C . GLY A 1 141 ? -13.783 -8.836 9.496 1.00 96.50 141 GLY A C 1
ATOM 1111 O O . GLY A 1 141 ? -14.904 -8.349 9.633 1.00 96.50 141 GLY A O 1
ATOM 1112 N N . ASP A 1 142 ? -12.815 -8.641 10.383 1.00 96.25 142 ASP A N 1
ATOM 1113 C CA . ASP A 1 142 ? -12.921 -7.734 11.517 1.00 96.25 142 ASP A CA 1
ATOM 1114 C C . ASP A 1 142 ? -12.643 -6.303 11.046 1.00 96.25 142 ASP A C 1
ATOM 1116 O O . ASP A 1 142 ? -11.496 -5.857 10.963 1.00 96.25 142 ASP A O 1
ATOM 1120 N N . THR A 1 143 ? -13.708 -5.5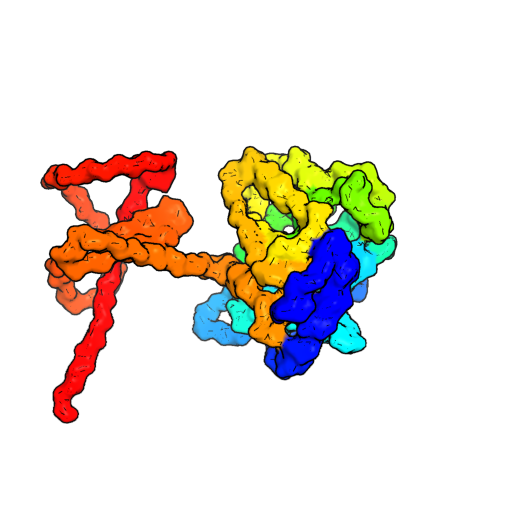65 10.733 1.00 95.81 143 THR A N 1
ATOM 1121 C CA . THR A 1 143 ? -13.599 -4.178 10.269 1.00 95.81 143 THR A CA 1
ATOM 1122 C C . THR A 1 143 ? -13.102 -3.226 11.355 1.00 95.81 143 THR A C 1
ATOM 1124 O O . THR A 1 143 ? -12.756 -2.101 11.027 1.00 95.81 143 THR A O 1
ATOM 1127 N N . SER A 1 144 ? -12.992 -3.635 12.625 1.00 94.75 144 SER A N 1
ATOM 1128 C CA . SER A 1 144 ? -12.315 -2.843 13.670 1.00 94.75 144 SER A CA 1
ATOM 1129 C C . SER A 1 144 ? -10.784 -3.010 13.660 1.00 94.75 144 SER A C 1
ATOM 1131 O O . SER A 1 144 ? -10.065 -2.374 14.441 1.00 94.75 144 SER A O 1
ATOM 1133 N N . ARG A 1 145 ? -10.276 -3.889 12.784 1.00 96.44 145 ARG A N 1
ATOM 1134 C CA . ARG A 1 145 ? -8.865 -4.249 12.620 1.00 96.44 145 ARG A CA 1
ATOM 1135 C C . ARG A 1 145 ? -8.446 -4.183 11.151 1.00 96.44 145 ARG A C 1
ATOM 1137 O O . ARG A 1 145 ? -8.023 -5.187 10.575 1.00 96.44 145 ARG A O 1
ATOM 1144 N N . ILE A 1 146 ? -8.551 -2.993 10.559 1.00 98.44 146 ILE A N 1
ATOM 1145 C CA . ILE A 1 146 ? -8.119 -2.740 9.181 1.00 98.44 146 ILE A CA 1
ATOM 1146 C C . ILE A 1 146 ? -6.701 -2.172 9.171 1.00 98.44 146 ILE A C 1
ATOM 1148 O O . ILE A 1 146 ? -6.369 -1.253 9.921 1.00 98.44 146 ILE A O 1
ATOM 1152 N N . PHE A 1 147 ? -5.866 -2.711 8.294 1.00 98.69 147 PHE A N 1
ATOM 1153 C CA . PHE A 1 147 ? -4.490 -2.293 8.084 1.00 98.69 147 PHE A CA 1
ATOM 1154 C C . PHE A 1 147 ? -4.278 -1.947 6.616 1.00 98.69 147 PHE A C 1
ATOM 1156 O O . PHE A 1 147 ? -4.831 -2.606 5.739 1.00 98.69 147 PHE A O 1
ATOM 1163 N N . PHE A 1 148 ? -3.448 -0.949 6.336 1.00 98.75 148 PHE A N 1
ATOM 1164 C CA . PHE A 1 148 ? -2.999 -0.649 4.978 1.00 98.75 148 PHE A CA 1
ATOM 1165 C C . PHE A 1 148 ? -1.546 -1.076 4.807 1.00 98.75 148 PHE A C 1
ATOM 1167 O O . PHE A 1 148 ? -0.710 -0.721 5.631 1.00 98.75 148 PHE A O 1
ATOM 1174 N N . ALA A 1 149 ? -1.224 -1.756 3.710 1.00 98.56 149 ALA A N 1
ATOM 1175 C CA . ALA A 1 149 ? 0.155 -2.033 3.305 1.00 98.56 149 ALA A CA 1
ATOM 1176 C C . ALA A 1 149 ? 0.415 -1.451 1.913 1.00 98.56 149 ALA A C 1
ATOM 1178 O O . ALA A 1 149 ? 0.390 -2.177 0.919 1.00 98.56 149 ALA A O 1
ATOM 1179 N N . PRO A 1 150 ? 0.579 -0.125 1.803 1.00 98.25 150 PRO A N 1
ATOM 1180 C CA . PRO A 1 150 ? 0.759 0.501 0.512 1.00 98.25 150 PRO A CA 1
ATOM 1181 C C . PRO A 1 150 ? 2.218 0.435 0.040 1.00 98.25 150 PRO A C 1
ATOM 1183 O O . PRO A 1 150 ? 3.152 0.540 0.837 1.00 98.25 150 PRO A O 1
ATOM 1186 N N . HIS A 1 151 ? 2.427 0.326 -1.271 1.00 96.56 151 HIS A N 1
ATOM 1187 C CA . HIS A 1 151 ? 3.755 0.296 -1.892 1.00 96.56 151 HIS A CA 1
ATOM 1188 C C . HIS A 1 151 ? 3.956 1.470 -2.849 1.00 96.56 151 HIS A C 1
ATOM 1190 O O . HIS A 1 151 ? 3.080 1.772 -3.658 1.00 96.56 151 HIS A O 1
ATOM 1196 N N . SER A 1 152 ? 5.135 2.102 -2.812 1.00 94.88 152 SER A N 1
ATOM 1197 C CA . SER A 1 152 ? 5.546 3.098 -3.812 1.00 94.88 152 SER A CA 1
ATOM 1198 C C . SER A 1 152 ? 4.528 4.246 -3.954 1.00 94.88 152 SER A C 1
ATOM 1200 O O . SER A 1 152 ? 4.209 4.915 -2.967 1.00 94.88 152 SER A O 1
ATOM 1202 N N . ALA A 1 153 ? 3.984 4.464 -5.154 1.00 95.31 153 ALA A N 1
ATOM 1203 C CA . ALA A 1 153 ? 2.909 5.421 -5.426 1.00 95.31 153 ALA A CA 1
ATOM 1204 C C . ALA A 1 153 ? 1.664 5.215 -4.538 1.00 95.31 153 ALA A C 1
ATOM 1206 O O . ALA A 1 153 ? 1.115 6.192 -4.026 1.00 95.31 153 ALA A O 1
ATOM 1207 N N . GLY A 1 154 ? 1.267 3.965 -4.270 1.00 97.62 154 GLY A N 1
ATOM 1208 C CA . GLY A 1 154 ? 0.186 3.644 -3.335 1.00 97.62 154 GLY A CA 1
ATOM 1209 C C . GLY A 1 154 ? 0.458 4.175 -1.928 1.00 97.62 154 GLY A C 1
ATOM 1210 O O . GLY A 1 154 ? -0.464 4.572 -1.217 1.00 97.62 154 GLY A O 1
ATOM 1211 N N . GLY A 1 155 ? 1.737 4.261 -1.541 1.00 96.19 155 GLY A N 1
ATOM 1212 C CA . GLY A 1 155 ? 2.177 4.871 -0.287 1.00 96.19 155 GLY A CA 1
ATOM 1213 C C . GLY A 1 155 ? 1.848 6.356 -0.229 1.00 96.19 155 GLY A C 1
ATOM 1214 O O . GLY A 1 155 ? 1.271 6.817 0.754 1.00 96.19 155 GLY A O 1
ATOM 1215 N N . SER A 1 156 ? 2.134 7.097 -1.305 1.00 95.31 156 SER A N 1
ATOM 1216 C CA . SER A 1 156 ? 1.724 8.499 -1.408 1.00 95.31 156 SER A CA 1
ATOM 1217 C C . SER A 1 156 ? 0.204 8.649 -1.343 1.00 95.31 156 SER A C 1
ATOM 1219 O O . SER A 1 156 ? -0.276 9.554 -0.667 1.00 95.31 156 SER A O 1
ATOM 1221 N N . ILE A 1 157 ? -0.552 7.756 -1.992 1.00 97.75 157 ILE A N 1
ATOM 1222 C CA . ILE A 1 157 ? -2.022 7.787 -2.010 1.00 97.75 157 ILE A CA 1
ATOM 1223 C C . ILE A 1 157 ? -2.592 7.584 -0.598 1.00 97.75 157 ILE A C 1
ATOM 1225 O O . ILE A 1 157 ? -3.318 8.443 -0.100 1.00 97.75 157 ILE A O 1
ATOM 1229 N N . VAL A 1 158 ? -2.220 6.496 0.083 1.00 98.00 158 VAL A N 1
ATOM 1230 C CA . VAL A 1 158 ? -2.734 6.182 1.428 1.00 98.00 158 VAL A CA 1
ATOM 1231 C C . VAL A 1 158 ? -2.289 7.217 2.457 1.00 98.00 158 VAL A C 1
ATOM 1233 O O . VAL A 1 158 ? -3.098 7.661 3.267 1.00 98.00 158 VAL A O 1
ATOM 1236 N N . LEU A 1 159 ? -1.025 7.647 2.438 1.00 96.94 159 LEU A N 1
ATOM 1237 C CA . LEU A 1 159 ? -0.568 8.665 3.387 1.00 96.94 159 LEU A CA 1
ATOM 1238 C C . LEU A 1 159 ? -1.249 10.016 3.135 1.00 96.94 159 LEU A C 1
ATOM 1240 O O . LEU A 1 159 ? -1.572 10.707 4.098 1.00 96.94 159 LEU A O 1
ATOM 1244 N N . SER A 1 160 ? -1.543 10.366 1.877 1.00 96.00 160 SER A N 1
ATOM 1245 C CA . SER A 1 160 ? -2.337 11.562 1.567 1.00 96.00 160 SER A CA 1
ATOM 1246 C C . SER A 1 160 ? -3.758 11.455 2.111 1.00 96.00 160 SER A C 1
ATOM 1248 O O . SER A 1 160 ? -4.241 12.406 2.717 1.00 96.00 160 SER A O 1
ATOM 1250 N N . MET A 1 161 ? -4.399 10.291 1.967 1.00 96.19 161 MET A N 1
ATOM 1251 C CA . MET A 1 161 ? -5.725 10.020 2.533 1.00 96.19 161 MET A CA 1
ATOM 1252 C C . MET A 1 161 ? -5.756 10.215 4.058 1.00 96.19 161 MET A C 1
ATOM 1254 O O . MET A 1 161 ? -6.737 10.713 4.603 1.00 96.19 161 MET A O 1
ATOM 1258 N N . LEU A 1 162 ? -4.686 9.820 4.758 1.00 95.12 162 LEU A N 1
ATOM 1259 C CA . LEU A 1 162 ? -4.620 9.872 6.221 1.00 95.12 162 LEU A CA 1
ATOM 1260 C C . LEU A 1 162 ? -4.226 11.252 6.771 1.00 95.12 162 LEU A C 1
ATOM 1262 O O . LEU A 1 162 ? -4.731 11.636 7.827 1.00 95.12 162 LEU A O 1
ATOM 1266 N N . LEU A 1 163 ? -3.335 11.975 6.079 1.00 95.00 163 LEU A N 1
ATOM 1267 C CA . LEU A 1 163 ? -2.738 13.237 6.546 1.00 95.00 163 LEU A CA 1
ATOM 1268 C C . LEU A 1 163 ? -3.415 14.497 6.000 1.00 95.00 163 LEU A C 1
ATOM 1270 O O . LEU A 1 163 ? -3.262 15.564 6.587 1.00 95.00 163 LEU A O 1
ATOM 1274 N N . SER A 1 164 ? -4.087 14.415 4.851 1.00 92.38 164 SER A N 1
ATOM 1275 C CA . SER A 1 164 ? -4.677 15.593 4.217 1.00 92.38 164 SER A CA 1
ATOM 1276 C C . SER A 1 164 ? -5.970 16.015 4.913 1.00 92.38 164 SER A C 1
ATOM 1278 O O . SER A 1 164 ? -6.847 15.196 5.173 1.00 92.38 164 SER A O 1
ATOM 1280 N N . GLU A 1 165 ? -6.123 17.322 5.120 1.00 88.38 165 GLU A N 1
ATOM 1281 C CA . GLU A 1 165 ? -7.356 17.953 5.615 1.00 88.38 165 GLU A CA 1
ATOM 1282 C C . GLU A 1 165 ? -8.306 18.362 4.476 1.00 88.38 165 GLU A C 1
ATOM 1284 O O . GLU A 1 165 ? -9.184 19.207 4.641 1.00 88.38 165 GLU A O 1
ATOM 1289 N N . ASN A 1 166 ? -8.123 17.795 3.278 1.00 88.75 166 ASN A N 1
ATOM 1290 C CA . ASN A 1 166 ? -9.015 18.047 2.153 1.00 88.75 166 ASN A CA 1
ATOM 1291 C C . ASN A 1 166 ? -10.465 17.686 2.550 1.00 88.75 166 ASN A C 1
ATOM 1293 O O . ASN A 1 166 ? -10.691 16.559 2.993 1.00 88.75 166 ASN A O 1
ATOM 1297 N N . PRO A 1 167 ? -11.460 18.574 2.344 1.00 85.19 167 PRO A N 1
ATOM 1298 C CA . PRO A 1 167 ? -12.864 18.315 2.673 1.00 85.19 167 PRO A CA 1
ATOM 1299 C C . PRO A 1 167 ? -13.425 17.023 2.080 1.00 85.19 167 PRO A C 1
ATOM 1301 O O . PRO A 1 167 ? -14.271 16.379 2.692 1.00 85.19 167 PRO A O 1
ATOM 1304 N N . ARG A 1 168 ? -12.912 16.590 0.922 1.00 85.62 168 ARG A N 1
ATOM 1305 C CA . ARG A 1 168 ? -13.299 15.312 0.311 1.00 85.62 168 ARG A CA 1
ATOM 1306 C C . ARG A 1 168 ? -12.894 14.105 1.170 1.00 85.62 168 ARG A C 1
ATOM 1308 O O . ARG A 1 168 ? -13.462 13.031 1.018 1.00 85.62 168 ARG A O 1
ATOM 1315 N N . PHE A 1 169 ? -11.945 14.256 2.085 1.00 84.62 169 PHE A N 1
ATOM 1316 C CA . PHE A 1 169 ? -11.499 13.218 3.014 1.00 84.62 169 PHE A CA 1
ATOM 1317 C C . PHE A 1 169 ? -12.023 13.423 4.438 1.00 84.62 169 PHE A C 1
ATOM 1319 O O . PHE A 1 169 ? -11.844 12.537 5.263 1.00 84.62 169 PHE A O 1
ATOM 1326 N N . VAL A 1 170 ? -12.697 14.536 4.747 1.00 63.22 170 VAL A N 1
ATOM 1327 C CA . VAL A 1 170 ? -13.212 14.822 6.102 1.00 63.22 170 VAL A CA 1
ATOM 1328 C C . VAL A 1 170 ? -14.232 13.771 6.559 1.00 63.22 170 VAL A C 1
ATOM 1330 O O . VAL A 1 170 ? -14.240 13.396 7.728 1.00 63.22 170 VAL A O 1
ATOM 1333 N N . GLU A 1 171 ? -15.007 13.194 5.634 1.00 68.62 171 GLU A N 1
ATOM 1334 C CA . GLU A 1 171 ? -15.928 12.082 5.930 1.00 68.62 171 GLU A CA 1
ATOM 1335 C C . GLU A 1 171 ? -15.221 10.792 6.394 1.00 68.62 171 GLU A C 1
ATOM 1337 O O . GLU A 1 171 ? -15.868 9.910 6.954 1.00 68.62 171 GLU A O 1
ATOM 1342 N N . LEU A 1 172 ? -13.897 10.666 6.219 1.00 73.31 172 LEU A N 1
ATOM 1343 C CA . LEU A 1 172 ? -13.134 9.562 6.813 1.00 73.31 172 LEU A CA 1
ATOM 1344 C C . LEU A 1 172 ? -13.020 9.672 8.333 1.00 73.31 172 LEU A C 1
ATOM 1346 O O . LEU A 1 172 ? -12.603 8.692 8.938 1.00 73.31 172 LEU A O 1
ATOM 1350 N N . GLY A 1 173 ? -13.335 10.814 8.955 1.00 73.50 173 GLY A N 1
ATOM 1351 C CA . GLY A 1 173 ? -13.077 11.068 10.377 1.00 73.50 173 GLY A CA 1
ATOM 1352 C C . GLY A 1 173 ? -13.546 9.938 11.298 1.00 73.50 173 GLY A C 1
ATOM 1353 O O . GLY A 1 173 ? -12.736 9.356 12.016 1.00 73.50 173 GLY A O 1
ATOM 1354 N N . GLU A 1 174 ? -14.821 9.552 11.209 1.00 75.56 174 GLU A N 1
ATOM 1355 C CA . GLU A 1 174 ? -15.369 8.434 11.996 1.00 75.56 174 GLU A CA 1
ATOM 1356 C C . GLU A 1 174 ? -14.793 7.081 11.556 1.00 75.56 174 GLU A C 1
ATOM 1358 O O . GLU A 1 174 ? -14.559 6.185 12.368 1.00 75.56 174 GLU A O 1
ATOM 1363 N N . MET A 1 175 ? -14.490 6.944 10.265 1.00 84.25 175 MET A N 1
ATOM 1364 C CA . MET A 1 175 ? -13.962 5.707 9.705 1.00 84.25 175 MET A CA 1
ATOM 1365 C C . MET A 1 175 ? -12.496 5.455 10.070 1.00 84.25 175 MET A C 1
ATOM 1367 O O . MET A 1 175 ? -12.072 4.301 10.105 1.00 84.25 175 MET A O 1
ATOM 1371 N N . LYS A 1 176 ? -11.713 6.494 10.394 1.00 85.00 176 LYS A N 1
ATOM 1372 C CA . LYS A 1 176 ? -10.308 6.361 10.816 1.00 85.00 176 LYS A CA 1
ATOM 1373 C C . LYS A 1 176 ? -10.164 5.447 12.037 1.00 85.00 176 LYS A C 1
ATOM 1375 O O . LYS A 1 176 ? -9.156 4.756 12.141 1.00 85.00 176 LYS A O 1
ATOM 1380 N N . ALA A 1 177 ? -11.187 5.348 12.893 1.00 88.31 177 ALA A N 1
ATOM 1381 C CA . ALA A 1 177 ? -11.202 4.442 14.044 1.00 88.31 177 ALA A CA 1
ATOM 1382 C C . ALA A 1 177 ? -11.099 2.947 13.670 1.00 88.31 177 ALA A C 1
ATOM 1384 O O . ALA A 1 177 ? -10.652 2.137 14.483 1.00 88.31 177 ALA A O 1
ATOM 1385 N N . HIS A 1 178 ? -11.472 2.579 12.441 1.00 94.81 178 HIS A N 1
ATOM 1386 C CA . HIS A 1 178 ? -11.323 1.219 11.917 1.00 94.81 178 HIS A CA 1
ATOM 1387 C C . HIS A 1 178 ? -9.879 0.897 11.499 1.00 94.81 178 HIS A C 1
ATOM 1389 O O . HIS A 1 178 ? -9.499 -0.274 11.412 1.00 94.81 178 HIS A O 1
ATOM 1395 N N . ILE A 1 179 ? -9.065 1.926 11.236 1.00 96.38 179 ILE A N 1
ATOM 1396 C CA . ILE A 1 179 ? -7.697 1.781 10.746 1.00 96.38 179 ILE A CA 1
ATOM 1397 C C . ILE A 1 179 ? -6.764 1.627 11.943 1.00 96.38 179 ILE A C 1
ATOM 1399 O O . ILE A 1 179 ? -6.503 2.565 12.692 1.00 96.38 179 ILE A O 1
ATOM 1403 N N . ARG A 1 180 ? -6.227 0.424 12.126 1.00 96.25 180 ARG A N 1
ATOM 1404 C CA . ARG A 1 180 ? -5.299 0.118 13.218 1.00 96.25 180 ARG A CA 1
ATOM 1405 C C . ARG A 1 180 ? -3.855 0.397 12.868 1.00 96.25 180 ARG A C 1
ATOM 1407 O O . ARG A 1 180 ? -3.082 0.766 13.750 1.00 96.25 180 ARG A O 1
ATOM 1414 N N . GLY A 1 181 ? -3.499 0.268 11.598 1.00 96.69 181 GLY A N 1
ATOM 1415 C CA . GLY A 1 181 ? -2.125 0.454 11.181 1.00 96.69 181 GLY A CA 1
ATOM 1416 C C . GLY A 1 181 ? -1.957 0.764 9.702 1.00 96.69 181 GLY A C 1
ATOM 1417 O O . GLY A 1 181 ? -2.790 0.414 8.868 1.00 96.69 181 GLY A O 1
ATOM 1418 N N . VAL A 1 182 ? -0.845 1.415 9.387 1.00 97.94 182 VAL A N 1
ATOM 1419 C CA . VAL A 1 182 ? -0.355 1.630 8.030 1.00 97.94 182 VAL A CA 1
ATOM 1420 C C . VAL A 1 182 ? 1.113 1.218 7.966 1.00 97.94 182 VAL A C 1
ATOM 1422 O O . VAL A 1 182 ? 1.924 1.651 8.784 1.00 97.94 182 VAL A O 1
ATOM 1425 N N . ALA A 1 183 ? 1.440 0.372 6.994 1.00 97.12 183 ALA A N 1
ATOM 1426 C CA . ALA A 1 183 ? 2.772 -0.161 6.760 1.00 97.12 183 ALA A CA 1
ATOM 1427 C C . ALA A 1 183 ? 3.282 0.239 5.367 1.00 97.12 183 ALA A C 1
ATOM 1429 O O . ALA A 1 183 ? 3.272 -0.575 4.438 1.00 97.12 183 ALA A O 1
ATOM 1430 N N . PRO A 1 184 ? 3.624 1.525 5.161 1.00 96.50 184 PRO A N 1
ATOM 1431 C CA . PRO A 1 184 ? 4.074 2.001 3.864 1.00 96.50 184 PRO A CA 1
ATOM 1432 C C . PRO A 1 184 ? 5.450 1.425 3.542 1.00 96.50 184 PRO A C 1
ATOM 1434 O O . PRO A 1 184 ? 6.373 1.569 4.341 1.00 96.50 184 PRO A O 1
ATOM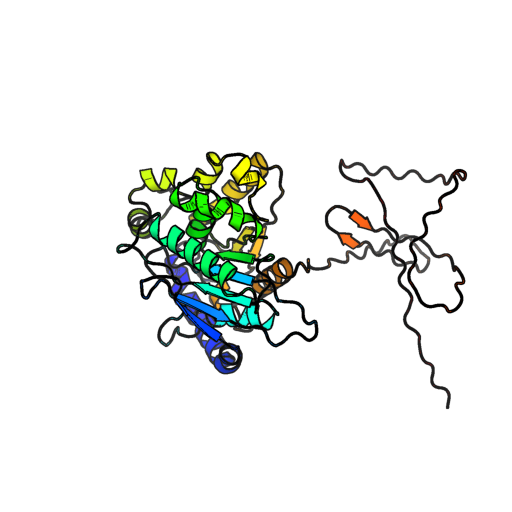 1437 N N . ARG A 1 185 ? 5.595 0.820 2.357 1.00 94.50 185 ARG A N 1
ATOM 1438 C CA . ARG A 1 185 ? 6.883 0.328 1.857 1.00 94.50 185 ARG A CA 1
ATOM 1439 C C . ARG A 1 185 ? 7.374 1.128 0.663 1.00 94.50 185 ARG A C 1
ATOM 1441 O O . ARG A 1 185 ? 6.706 1.159 -0.375 1.00 94.50 185 ARG A O 1
ATOM 1448 N N . GLY A 1 186 ? 8.563 1.718 0.790 1.00 91.00 186 GLY A N 1
ATOM 1449 C CA . GLY A 1 186 ? 9.198 2.474 -0.297 1.00 91.00 186 GLY A CA 1
ATOM 1450 C C . GLY A 1 186 ? 8.291 3.586 -0.831 1.00 91.00 186 GLY A C 1
ATOM 1451 O O . GLY A 1 186 ? 8.238 3.816 -2.036 1.00 91.00 186 GLY A O 1
ATOM 1452 N N . ALA A 1 187 ? 7.486 4.196 0.043 1.00 90.69 187 ALA A N 1
ATOM 1453 C CA . ALA A 1 187 ? 6.516 5.206 -0.350 1.00 90.69 187 ALA A CA 1
ATOM 1454 C C . ALA A 1 187 ? 7.216 6.470 -0.861 1.00 90.69 187 ALA A C 1
ATOM 1456 O O . ALA A 1 187 ? 8.259 6.876 -0.350 1.00 90.69 187 ALA A O 1
ATOM 1457 N N . GLY A 1 188 ? 6.604 7.151 -1.829 1.00 87.44 188 GLY A N 1
ATOM 1458 C CA . GLY A 1 188 ? 7.049 8.486 -2.218 1.00 87.44 188 GLY A CA 1
ATOM 1459 C C . GLY A 1 188 ? 6.634 9.522 -1.176 1.00 87.44 188 GLY A C 1
ATOM 1460 O O . GLY A 1 188 ? 5.601 10.178 -1.331 1.00 87.44 188 GLY A O 1
ATOM 1461 N N . TYR A 1 189 ? 7.398 9.631 -0.085 1.00 89.00 189 TYR A N 1
ATOM 1462 C CA . TYR A 1 189 ? 7.113 10.576 1.002 1.00 89.00 189 TYR A CA 1
ATOM 1463 C C . TYR A 1 189 ? 7.320 12.028 0.576 1.00 89.00 189 TYR A C 1
ATOM 1465 O O . TYR A 1 189 ? 6.589 12.914 1.013 1.00 89.00 189 TYR A O 1
ATOM 1473 N N . HIS A 1 190 ? 8.298 12.272 -0.289 1.00 87.44 190 HIS A N 1
ATOM 1474 C CA . HIS A 1 190 ? 8.591 13.567 -0.878 1.00 87.44 190 HIS A CA 1
ATOM 1475 C C . HIS A 1 190 ? 9.246 13.366 -2.245 1.00 87.44 190 HIS A C 1
ATOM 1477 O O . HIS A 1 190 ? 9.852 12.323 -2.488 1.00 87.44 190 HIS A O 1
ATOM 1483 N N . TYR A 1 191 ? 9.137 14.369 -3.114 1.00 81.69 191 TYR A N 1
ATOM 1484 C CA . TYR A 1 191 ? 9.792 14.378 -4.414 1.00 81.69 191 TYR A CA 1
ATOM 1485 C C . TYR A 1 191 ? 10.645 15.638 -4.540 1.00 81.69 191 TYR A C 1
ATOM 1487 O O . TYR A 1 191 ? 10.120 16.714 -4.817 1.00 81.69 191 TYR A O 1
ATOM 1495 N N . ASP A 1 192 ? 11.953 15.502 -4.320 1.00 82.81 192 ASP A N 1
ATOM 1496 C CA . ASP A 1 192 ? 12.912 16.579 -4.568 1.00 82.81 192 ASP A CA 1
ATOM 1497 C C . ASP A 1 192 ? 13.399 16.503 -6.022 1.00 82.81 192 ASP A C 1
ATOM 1499 O O . ASP A 1 192 ? 14.198 15.641 -6.406 1.00 82.81 192 ASP A O 1
ATOM 1503 N N . TYR A 1 193 ? 12.902 17.427 -6.843 1.00 82.69 193 TYR A N 1
ATOM 1504 C CA . TYR A 1 193 ? 13.217 17.515 -8.267 1.00 82.69 193 TYR A CA 1
ATOM 1505 C C . TYR A 1 193 ? 14.705 17.807 -8.521 1.00 82.69 193 TYR A C 1
ATOM 1507 O O . TYR A 1 193 ? 15.195 17.545 -9.616 1.00 82.69 193 TYR A O 1
ATOM 1515 N N . LYS A 1 194 ? 15.475 18.270 -7.525 1.00 84.19 194 LYS A N 1
ATOM 1516 C CA . LYS A 1 194 ? 16.928 18.475 -7.669 1.00 84.19 194 LYS A CA 1
ATOM 1517 C C . LYS A 1 194 ? 17.709 17.166 -7.730 1.00 84.19 194 LYS A C 1
ATOM 1519 O O . LYS A 1 194 ? 18.782 17.139 -8.330 1.00 84.19 194 LYS A O 1
ATOM 1524 N N . VAL A 1 195 ? 17.195 16.105 -7.106 1.00 81.88 195 VAL A N 1
ATOM 1525 C CA . VAL A 1 195 ? 17.887 14.809 -6.981 1.00 81.88 195 VAL A CA 1
ATOM 1526 C C . VAL A 1 195 ? 17.177 13.677 -7.719 1.00 81.88 195 VAL A C 1
ATOM 1528 O O . VAL A 1 195 ? 17.819 12.695 -8.089 1.00 81.88 195 VAL A O 1
ATOM 1531 N N . ILE A 1 196 ? 15.870 13.799 -7.970 1.00 82.94 196 ILE A N 1
ATOM 1532 C CA . ILE A 1 196 ? 15.123 12.802 -8.736 1.00 82.94 196 ILE A CA 1
ATOM 1533 C C . ILE A 1 196 ? 15.534 12.856 -10.215 1.00 82.94 196 ILE A C 1
ATOM 1535 O O . ILE A 1 196 ? 15.488 13.928 -10.829 1.00 82.94 196 ILE A O 1
ATOM 1539 N N . PRO A 1 197 ? 15.861 11.707 -10.840 1.00 84.81 197 PRO A N 1
ATOM 1540 C CA . PRO A 1 197 ? 16.136 11.639 -12.269 1.00 84.81 197 PRO A CA 1
ATOM 1541 C C . PRO A 1 197 ? 14.987 12.207 -13.111 1.00 84.81 197 PRO A C 1
ATOM 1543 O O . PRO A 1 197 ? 13.829 11.831 -12.927 1.00 84.81 197 PRO A O 1
ATOM 1546 N N . LYS A 1 198 ? 15.307 13.040 -14.111 1.00 87.12 198 LYS A N 1
ATOM 1547 C CA . LYS A 1 198 ? 14.318 13.692 -14.998 1.00 87.12 198 LYS A CA 1
ATOM 1548 C C . LYS A 1 198 ? 13.341 12.728 -15.676 1.00 87.12 198 LYS A C 1
ATOM 1550 O O . LYS A 1 198 ? 12.223 13.116 -15.990 1.00 87.12 198 LYS A O 1
ATOM 1555 N N . VAL A 1 199 ? 13.737 11.470 -15.880 1.00 82.81 199 VAL A N 1
ATOM 1556 C CA . VAL A 1 199 ? 12.868 10.420 -16.442 1.00 82.81 199 VAL A CA 1
ATOM 1557 C C . VAL A 1 199 ? 11.653 10.107 -15.552 1.00 82.81 199 VAL A C 1
ATOM 1559 O O . VAL A 1 199 ? 10.637 9.638 -16.052 1.00 82.81 199 VAL A O 1
ATOM 1562 N N . VAL A 1 200 ? 11.726 10.403 -14.250 1.00 82.75 200 VAL A N 1
ATOM 1563 C CA . VAL A 1 200 ? 10.638 10.185 -13.283 1.00 82.75 200 VAL A CA 1
ATOM 1564 C C . VAL A 1 200 ? 9.729 11.414 -13.157 1.00 82.75 200 VAL A C 1
ATOM 1566 O O . VAL A 1 200 ? 8.580 11.272 -12.755 1.00 82.75 200 VAL A O 1
ATOM 1569 N N . TRP A 1 201 ? 10.168 12.615 -13.550 1.00 86.38 201 TRP A N 1
ATOM 1570 C CA . TRP A 1 201 ? 9.371 13.842 -13.379 1.00 86.38 201 TRP A CA 1
ATOM 1571 C C . TRP A 1 201 ? 7.985 13.781 -14.034 1.00 86.38 201 TRP A C 1
ATOM 1573 O O . TRP A 1 201 ? 7.015 14.090 -13.344 1.00 86.38 201 TRP A O 1
ATOM 1583 N N . PRO A 1 202 ? 7.818 13.284 -15.283 1.00 87.12 202 PRO A N 1
ATOM 1584 C CA . PRO A 1 202 ? 6.497 13.233 -15.913 1.00 87.12 202 PRO A CA 1
ATOM 1585 C C . PRO A 1 202 ? 5.479 12.399 -15.130 1.00 87.12 202 PRO A C 1
ATOM 1587 O O . PRO A 1 202 ? 4.278 12.607 -15.266 1.00 87.12 202 PRO A O 1
ATOM 1590 N N . MET A 1 203 ? 5.950 11.437 -14.334 1.00 87.12 203 MET A N 1
ATOM 1591 C CA . MET A 1 203 ? 5.124 10.617 -13.455 1.00 87.12 203 MET A CA 1
ATOM 1592 C C . MET A 1 203 ? 4.515 11.462 -12.326 1.00 87.12 203 MET A C 1
ATOM 1594 O O . MET A 1 203 ? 3.320 11.372 -12.057 1.00 87.12 203 MET A O 1
ATOM 1598 N N . MET A 1 204 ? 5.334 12.316 -11.706 1.00 87.69 204 MET A N 1
ATOM 1599 C CA . MET A 1 204 ? 4.926 13.207 -10.618 1.00 87.69 204 MET A CA 1
ATOM 1600 C C . MET A 1 204 ? 4.105 14.380 -11.137 1.00 87.69 204 MET A C 1
ATOM 1602 O O . MET A 1 204 ? 3.058 14.686 -10.574 1.00 87.69 204 MET A O 1
ATOM 1606 N N . ASP A 1 205 ? 4.535 14.985 -12.242 1.00 88.38 205 ASP A N 1
ATOM 1607 C CA . ASP A 1 205 ? 3.875 16.146 -12.835 1.00 88.38 205 ASP A CA 1
ATOM 1608 C C . ASP A 1 205 ? 2.472 15.797 -13.324 1.00 88.38 205 ASP A C 1
ATOM 1610 O O . ASP A 1 205 ? 1.537 16.558 -13.100 1.00 88.38 205 ASP A O 1
ATOM 1614 N N . LYS A 1 206 ? 2.280 14.619 -13.933 1.00 91.06 206 LYS A N 1
ATOM 1615 C CA . LYS A 1 206 ? 0.941 14.169 -14.338 1.00 91.06 206 LYS A CA 1
ATOM 1616 C C . LYS A 1 206 ? 0.022 13.954 -13.142 1.00 91.06 206 LYS A C 1
ATOM 1618 O O . LYS A 1 206 ? -1.155 14.272 -13.242 1.00 91.06 206 LYS A O 1
ATOM 1623 N N . PHE A 1 207 ? 0.539 13.418 -12.038 1.00 94.38 207 PHE A N 1
ATOM 1624 C CA . PHE A 1 207 ? -0.282 13.120 -10.870 1.00 94.38 207 PHE A CA 1
ATOM 1625 C C . PHE A 1 207 ? -0.575 14.363 -10.021 1.00 94.38 207 PHE A C 1
ATOM 1627 O O . PHE A 1 207 ? -1.726 14.607 -9.670 1.00 94.38 207 PHE A O 1
ATOM 1634 N N . TYR A 1 208 ? 0.437 15.166 -9.689 1.00 93.06 208 TYR A N 1
ATOM 1635 C CA . TYR A 1 208 ? 0.280 16.347 -8.833 1.00 93.06 208 TYR A CA 1
ATOM 1636 C C . TYR A 1 208 ? -0.076 17.626 -9.599 1.00 93.06 208 TYR A C 1
ATOM 1638 O O . TYR A 1 208 ? -0.638 18.541 -8.994 1.00 93.06 208 TYR A O 1
ATOM 1646 N N . GLY A 1 209 ? 0.224 17.687 -10.899 1.00 91.69 209 GLY A N 1
ATOM 1647 C CA . GLY A 1 209 ? -0.004 18.820 -11.803 1.00 91.69 209 GLY A CA 1
ATOM 1648 C C . GLY A 1 209 ? 1.246 19.669 -12.069 1.00 91.69 209 GLY A C 1
ATOM 1649 O O . GLY A 1 209 ? 1.415 20.181 -13.173 1.00 91.69 209 GLY A O 1
ATOM 1650 N N . SER A 1 210 ? 2.122 19.827 -11.074 1.00 89.69 210 SER A N 1
ATOM 1651 C CA . SER A 1 210 ? 3.390 20.563 -11.173 1.00 89.69 210 SER A CA 1
ATOM 1652 C C . SER A 1 210 ? 4.302 20.253 -9.980 1.00 89.69 210 SER A C 1
ATOM 1654 O O . SER A 1 210 ? 3.828 19.752 -8.956 1.00 89.69 210 SER A O 1
ATOM 1656 N N . GLU A 1 211 ? 5.584 20.620 -10.074 1.00 87.75 211 GLU A N 1
ATOM 1657 C CA . GLU A 1 211 ? 6.527 20.594 -8.942 1.00 87.75 211 GLU A CA 1
ATOM 1658 C C . GLU A 1 211 ? 6.003 21.403 -7.742 1.00 87.75 211 GLU A C 1
ATOM 1660 O O . GLU A 1 211 ? 6.051 20.932 -6.607 1.00 87.75 211 GLU A O 1
ATOM 1665 N N . GLU A 1 212 ? 5.437 22.590 -7.984 1.00 90.00 212 GLU A N 1
ATOM 1666 C CA . GLU A 1 212 ? 4.869 23.438 -6.928 1.00 90.00 212 GLU A CA 1
ATOM 1667 C C . GLU A 1 212 ? 3.737 22.721 -6.178 1.00 90.00 212 GLU A C 1
ATOM 1669 O O . GLU A 1 212 ? 3.724 22.678 -4.946 1.00 90.00 212 GLU A O 1
ATOM 1674 N N . LEU A 1 213 ? 2.806 22.106 -6.915 1.00 91.25 213 LEU A N 1
ATOM 1675 C CA . LEU A 1 213 ? 1.692 21.372 -6.320 1.00 91.25 213 LEU A CA 1
ATOM 1676 C C . LEU A 1 213 ? 2.167 20.090 -5.626 1.00 91.25 213 LEU A C 1
ATOM 1678 O O . LEU A 1 213 ? 1.659 19.757 -4.553 1.00 91.25 213 LEU A O 1
ATOM 1682 N N . ALA A 1 214 ? 3.167 19.393 -6.171 1.00 88.00 214 ALA A N 1
ATOM 1683 C CA . ALA A 1 214 ? 3.807 18.264 -5.495 1.00 88.00 214 ALA A CA 1
ATOM 1684 C C . ALA A 1 214 ? 4.438 18.705 -4.157 1.00 88.00 214 ALA A C 1
ATOM 1686 O O . ALA A 1 214 ? 4.270 18.040 -3.127 1.00 88.00 214 ALA A O 1
ATOM 1687 N N . GLY A 1 215 ? 5.067 19.883 -4.138 1.00 87.00 215 GLY A N 1
ATOM 1688 C CA . GLY A 1 215 ? 5.619 20.537 -2.950 1.00 87.00 215 GLY A CA 1
ATOM 1689 C C . GLY A 1 215 ? 4.594 20.883 -1.863 1.00 87.00 215 GLY A C 1
ATOM 1690 O O . GLY A 1 215 ? 4.990 21.159 -0.734 1.00 87.00 215 GLY A O 1
ATOM 1691 N N . GLN A 1 216 ? 3.294 20.812 -2.160 1.00 90.81 216 GLN A N 1
ATOM 1692 C CA . GLN A 1 216 ? 2.204 21.030 -1.200 1.00 90.81 216 GLN A CA 1
ATOM 1693 C C . GLN A 1 216 ? 1.464 19.734 -0.832 1.00 90.81 216 GLN A C 1
ATOM 1695 O O . GLN A 1 216 ? 0.850 19.649 0.228 1.00 90.81 216 GLN A O 1
ATOM 1700 N N . ARG A 1 217 ? 1.492 18.729 -1.715 1.00 92.38 217 ARG A N 1
ATOM 1701 C CA . ARG A 1 217 ? 0.603 17.554 -1.658 1.00 92.38 217 ARG A CA 1
ATOM 1702 C C . ARG A 1 217 ? 1.308 16.244 -1.317 1.00 92.38 217 ARG A C 1
ATOM 1704 O O . ARG A 1 217 ? 0.639 15.247 -1.079 1.00 92.38 217 ARG A O 1
ATOM 1711 N N . THR A 1 218 ? 2.640 16.223 -1.290 1.00 93.25 218 THR A N 1
ATOM 1712 C CA . THR A 1 218 ? 3.388 15.028 -0.869 1.00 93.25 218 THR A CA 1
ATOM 1713 C C . THR A 1 218 ? 3.161 14.685 0.610 1.00 93.25 218 THR A C 1
ATOM 1715 O O . THR A 1 218 ? 2.977 15.597 1.420 1.00 93.25 218 THR A O 1
ATOM 1718 N N . PRO A 1 219 ? 3.241 13.399 1.007 1.00 95.31 219 PRO A N 1
ATOM 1719 C CA . PRO A 1 219 ? 3.046 12.977 2.395 1.00 95.31 219 PRO A CA 1
ATOM 1720 C C . PRO A 1 219 ? 3.873 13.747 3.428 1.00 95.31 219 PRO A C 1
ATOM 1722 O O . PRO A 1 219 ? 3.345 14.113 4.470 1.00 95.31 219 PRO A O 1
ATOM 1725 N N . LEU A 1 220 ? 5.147 14.040 3.149 1.00 94.88 220 LEU A N 1
ATOM 1726 C CA . LEU A 1 220 ? 6.005 14.816 4.047 1.00 94.88 220 LEU A CA 1
ATOM 1727 C C . LEU A 1 220 ? 5.483 16.241 4.245 1.00 94.88 220 LEU A C 1
ATOM 1729 O O . LEU A 1 220 ? 5.568 16.783 5.342 1.00 94.88 220 LEU A O 1
ATOM 1733 N N . GLN A 1 221 ? 4.938 16.854 3.198 1.00 93.94 221 GLN A N 1
ATOM 1734 C CA . GLN A 1 221 ? 4.420 18.220 3.255 1.00 93.94 221 GLN A CA 1
ATOM 1735 C C . GLN A 1 221 ? 3.065 18.255 3.959 1.00 93.94 221 GLN A C 1
ATOM 1737 O O . GLN A 1 221 ? 2.860 19.089 4.838 1.00 93.94 221 GLN A O 1
ATOM 1742 N N . LEU A 1 222 ? 2.201 17.275 3.688 1.00 95.81 222 LEU A N 1
ATOM 1743 C CA . LEU A 1 222 ? 0.965 17.072 4.443 1.00 95.81 222 LEU A CA 1
ATOM 1744 C C . LEU A 1 222 ? 1.257 16.825 5.931 1.00 95.81 222 LEU A C 1
ATOM 1746 O O . LEU A 1 222 ? 0.636 17.443 6.790 1.00 95.81 222 LEU A O 1
ATOM 1750 N N . LEU A 1 223 ? 2.270 16.013 6.251 1.00 96.62 223 LEU A N 1
ATOM 1751 C CA . LEU A 1 223 ? 2.712 15.778 7.625 1.00 96.62 223 LEU A CA 1
ATOM 1752 C C . LEU A 1 223 ? 3.228 17.049 8.308 1.00 96.62 223 LEU A C 1
ATOM 1754 O O . LEU A 1 223 ? 3.110 17.147 9.522 1.00 96.62 223 LEU A O 1
ATOM 1758 N N . LYS A 1 224 ? 3.786 18.032 7.593 1.00 96.31 224 LYS A N 1
ATOM 1759 C CA . LYS A 1 224 ? 4.204 19.309 8.208 1.00 96.31 224 LYS A CA 1
ATOM 1760 C C . LYS A 1 224 ? 3.018 20.165 8.637 1.00 96.31 224 LYS A C 1
ATOM 1762 O O . LYS A 1 224 ? 3.120 20.849 9.651 1.00 96.31 224 LYS A O 1
ATOM 1767 N N . VAL A 1 225 ? 1.922 20.127 7.880 1.00 95.88 225 VAL A N 1
ATOM 1768 C CA . VAL A 1 225 ? 0.774 21.027 8.075 1.00 95.88 225 VAL A CA 1
ATOM 1769 C C . VAL A 1 225 ? -0.420 20.378 8.774 1.00 95.88 225 VAL A C 1
ATOM 1771 O O . VAL A 1 225 ? -1.286 21.105 9.240 1.00 95.88 225 VAL A O 1
ATOM 1774 N N . ALA A 1 226 ? -0.460 19.047 8.895 1.00 95.38 226 ALA A N 1
ATOM 1775 C CA . ALA A 1 226 ? -1.556 18.328 9.549 1.00 95.38 226 ALA A CA 1
ATOM 1776 C C . ALA A 1 226 ? -1.821 18.846 10.974 1.00 95.38 226 ALA A C 1
ATOM 1778 O O . ALA A 1 226 ? -0.874 19.059 11.738 1.00 95.38 226 ALA A O 1
ATOM 1779 N N . SER A 1 227 ? -3.083 19.016 11.361 1.00 95.12 227 SER A N 1
ATOM 1780 C CA . SER A 1 227 ? -3.473 19.323 12.743 1.00 95.12 227 SER A CA 1
ATOM 1781 C C . SER A 1 227 ? -3.060 18.229 13.732 1.00 95.12 227 SER A C 1
ATOM 1783 O O . SER A 1 227 ? -2.879 17.066 13.369 1.00 95.12 227 SER A O 1
ATOM 1785 N N . MET A 1 228 ? -2.956 18.586 15.017 1.00 94.31 228 MET A N 1
ATOM 1786 C CA . MET A 1 228 ? -2.744 17.584 16.069 1.00 94.31 228 MET A CA 1
ATOM 1787 C C . MET A 1 228 ? -3.904 16.591 16.162 1.00 94.31 228 MET A C 1
ATOM 1789 O O . MET A 1 228 ? -3.650 15.424 16.395 1.00 94.31 228 MET A O 1
ATOM 1793 N N . GLU A 1 229 ? -5.140 16.996 15.861 1.00 91.69 229 GLU A N 1
ATOM 1794 C CA . GLU A 1 229 ? -6.280 16.071 15.776 1.00 91.69 229 GLU A CA 1
ATOM 1795 C C . GLU A 1 229 ? -6.049 14.966 14.728 1.00 91.69 229 GLU A C 1
ATOM 1797 O O . GLU A 1 229 ? -6.253 13.777 14.992 1.00 91.69 229 GLU A O 1
ATOM 1802 N N . THR A 1 230 ? -5.544 15.338 13.547 1.00 92.62 230 THR A N 1
ATOM 1803 C CA . THR A 1 230 ? -5.172 14.371 12.504 1.00 92.62 230 THR A CA 1
ATOM 1804 C C . THR A 1 230 ? -4.030 13.458 12.949 1.00 92.62 230 THR A C 1
ATOM 1806 O O . THR A 1 230 ? -4.028 12.272 12.623 1.00 92.62 230 THR A O 1
ATOM 1809 N N . LEU A 1 231 ? -3.057 13.985 13.693 1.00 94.25 231 LEU A N 1
ATOM 1810 C CA . LEU A 1 231 ? -1.897 13.218 14.149 1.00 94.25 231 LEU A CA 1
ATOM 1811 C C . LEU A 1 231 ? -2.196 12.295 15.336 1.00 94.25 231 LEU A C 1
ATOM 1813 O O . LEU A 1 231 ? -1.701 11.167 15.370 1.00 94.25 231 LEU A O 1
ATOM 1817 N N . ASP A 1 232 ? -3.028 12.739 16.272 1.00 91.38 232 ASP A N 1
ATOM 1818 C CA . ASP A 1 232 ? -3.462 11.966 17.436 1.00 91.38 232 ASP A CA 1
ATOM 1819 C C . ASP A 1 232 ? -4.345 10.786 17.005 1.00 91.38 232 ASP A C 1
ATOM 1821 O O . ASP A 1 232 ? -4.270 9.703 17.586 1.00 91.38 232 ASP A O 1
ATOM 1825 N N . SER A 1 233 ? -5.129 10.966 15.935 1.00 89.94 233 SER A N 1
ATOM 1826 C CA . SER A 1 233 ? -5.931 9.909 15.302 1.00 89.94 233 SER A CA 1
ATOM 1827 C C . SER A 1 233 ? -5.171 9.084 14.255 1.00 89.94 233 SER A C 1
ATOM 1829 O O . SER A 1 233 ? -5.739 8.154 13.676 1.00 89.94 233 SER A O 1
ATOM 1831 N N . PHE A 1 234 ? -3.894 9.386 13.990 1.00 93.81 234 PHE A N 1
ATOM 1832 C CA . PHE A 1 234 ? -3.120 8.669 12.980 1.00 93.81 234 PHE A CA 1
ATOM 1833 C C . PHE A 1 234 ? -2.895 7.205 13.408 1.00 93.81 234 PHE A C 1
ATOM 1835 O O . PHE A 1 234 ? -2.501 6.958 14.554 1.00 93.81 234 PHE A O 1
ATOM 1842 N N . PRO A 1 235 ? -3.085 6.211 12.519 1.00 94.62 235 PRO A N 1
ATOM 1843 C CA . PRO A 1 235 ? -2.948 4.795 12.871 1.00 94.62 235 PRO A CA 1
ATOM 1844 C C . PRO A 1 235 ? -1.517 4.416 13.294 1.00 94.62 235 PRO A C 1
ATOM 1846 O O . PRO A 1 235 ? -0.588 5.225 13.250 1.00 94.62 235 PRO A O 1
ATOM 1849 N N . HIS A 1 236 ? -1.296 3.180 13.752 1.00 95.06 236 HIS A N 1
ATOM 1850 C CA . HIS A 1 236 ? 0.064 2.705 14.022 1.00 95.06 236 HIS A CA 1
ATOM 1851 C C . HIS A 1 236 ? 0.903 2.716 12.738 1.00 95.06 236 HIS A C 1
ATOM 1853 O O . HIS A 1 236 ? 0.552 2.052 11.766 1.00 95.06 236 HIS A O 1
ATOM 1859 N N . LEU A 1 237 ? 1.991 3.488 12.727 1.00 95.12 237 LEU A N 1
ATOM 1860 C CA . LEU A 1 237 ? 2.922 3.542 11.607 1.00 95.12 237 LEU A CA 1
ATOM 1861 C C . LEU A 1 237 ? 3.994 2.462 11.779 1.00 95.12 237 LEU A C 1
ATOM 1863 O O . LEU A 1 237 ? 4.825 2.566 12.676 1.00 95.12 237 LEU A O 1
ATOM 1867 N N . PHE A 1 238 ? 3.980 1.458 10.905 1.00 94.56 238 PHE A N 1
ATOM 1868 C CA . PHE A 1 238 ? 5.025 0.439 10.797 1.00 94.56 238 PHE A CA 1
ATOM 1869 C C . PHE A 1 238 ? 5.787 0.664 9.496 1.00 94.56 238 PHE A C 1
ATOM 1871 O O . PHE A 1 238 ? 5.435 0.125 8.450 1.00 94.56 238 PHE A O 1
ATOM 1878 N N . ALA A 1 239 ? 6.755 1.575 9.526 1.00 93.19 239 ALA A N 1
ATOM 1879 C CA . ALA A 1 239 ? 7.438 1.997 8.313 1.00 93.19 239 ALA A CA 1
ATOM 1880 C C . ALA A 1 239 ? 8.270 0.840 7.737 1.00 93.19 239 ALA A C 1
ATOM 1882 O O . ALA A 1 239 ? 8.863 0.053 8.479 1.00 93.19 239 ALA A O 1
ATOM 1883 N N . MET A 1 240 ? 8.263 0.695 6.412 1.00 93.69 240 MET A N 1
ATOM 1884 C CA . MET A 1 240 ? 8.974 -0.378 5.732 1.00 93.69 240 MET A CA 1
ATOM 1885 C C . MET A 1 240 ? 9.778 0.151 4.545 1.00 93.69 240 MET A C 1
ATOM 1887 O O . MET A 1 240 ? 9.391 1.090 3.844 1.00 93.69 240 MET A O 1
ATOM 1891 N N . ARG A 1 241 ? 10.861 -0.548 4.220 1.00 92.62 241 ARG A N 1
ATOM 1892 C CA . ARG A 1 241 ? 11.657 -0.284 3.016 1.00 92.62 241 ARG A CA 1
ATOM 1893 C C . ARG A 1 241 ? 12.264 -1.549 2.446 1.00 92.62 241 ARG A C 1
ATOM 1895 O O . ARG A 1 241 ? 12.433 -2.538 3.157 1.00 92.62 241 ARG A O 1
ATOM 1902 N N . SER A 1 242 ? 12.634 -1.506 1.174 1.00 94.44 242 SER A N 1
ATOM 1903 C CA . SER A 1 242 ? 13.608 -2.459 0.640 1.00 94.44 242 SER A CA 1
ATOM 1904 C C . SER A 1 242 ? 15.002 -2.099 1.163 1.00 94.44 242 SER A C 1
ATOM 1906 O O . SER A 1 242 ? 15.273 -0.936 1.455 1.00 94.44 242 SER A O 1
ATOM 1908 N N . GLU A 1 243 ? 15.901 -3.071 1.309 1.00 93.62 243 GLU A N 1
ATOM 1909 C CA . GLU A 1 243 ? 17.290 -2.765 1.689 1.00 93.62 243 GLU A CA 1
ATOM 1910 C C . GLU A 1 243 ? 17.975 -1.871 0.646 1.00 93.62 243 GLU A C 1
ATOM 1912 O O . GLU A 1 243 ? 18.696 -0.941 0.996 1.00 93.62 243 GLU A O 1
ATOM 1917 N N . ASN A 1 244 ? 17.681 -2.114 -0.633 1.00 92.94 244 ASN A N 1
ATOM 1918 C CA . ASN A 1 244 ? 18.281 -1.421 -1.765 1.00 92.94 244 ASN A CA 1
ATOM 1919 C C . ASN A 1 244 ? 17.235 -0.549 -2.482 1.00 92.94 244 ASN A C 1
ATOM 1921 O O . ASN A 1 244 ? 16.781 -0.861 -3.586 1.00 92.94 244 ASN A O 1
ATOM 1925 N N . GLU A 1 245 ? 16.829 0.543 -1.835 1.00 90.56 245 GLU A N 1
ATOM 1926 C CA . GLU A 1 245 ? 15.973 1.578 -2.433 1.00 90.56 245 GLU A CA 1
ATOM 1927 C C . GLU A 1 245 ? 16.785 2.569 -3.291 1.00 90.56 245 GLU A C 1
ATOM 1929 O O . GLU A 1 245 ? 17.937 2.867 -2.956 1.00 90.56 245 GLU A O 1
ATOM 1934 N N . PRO A 1 246 ? 16.203 3.142 -4.364 1.00 86.75 246 PRO A N 1
ATOM 1935 C CA . PRO A 1 246 ? 16.810 4.270 -5.057 1.00 86.75 246 PRO A CA 1
ATOM 1936 C C . PRO A 1 246 ? 17.051 5.435 -4.085 1.00 86.75 246 PRO A C 1
ATOM 1938 O O . PRO A 1 246 ? 16.162 5.723 -3.282 1.00 86.75 246 PRO A O 1
ATOM 1941 N N . PRO A 1 247 ? 18.176 6.172 -4.176 1.00 82.56 247 PRO A N 1
ATOM 1942 C CA . PRO A 1 247 ? 18.531 7.220 -3.210 1.00 82.56 247 PRO A CA 1
ATOM 1943 C C . PRO A 1 247 ? 17.454 8.291 -2.977 1.00 82.56 247 PRO A C 1
ATOM 1945 O O . PRO A 1 247 ? 17.338 8.835 -1.884 1.00 82.56 247 PRO A O 1
ATOM 1948 N N . TYR A 1 248 ? 16.633 8.569 -3.990 1.00 79.69 248 TYR A N 1
ATOM 1949 C CA . TYR A 1 248 ? 15.540 9.545 -3.942 1.00 79.69 248 TYR A CA 1
ATOM 1950 C C . TYR A 1 248 ? 14.202 8.983 -3.418 1.00 79.69 248 TYR A C 1
ATOM 1952 O O . TYR A 1 248 ? 13.242 9.735 -3.285 1.00 79.69 248 TYR A O 1
ATOM 1960 N N . ILE A 1 249 ? 14.128 7.683 -3.110 1.00 77.56 249 ILE A N 1
ATOM 1961 C CA . ILE A 1 249 ? 13.009 7.012 -2.415 1.00 77.56 249 ILE A CA 1
ATOM 1962 C C . ILE A 1 249 ? 13.341 6.778 -0.922 1.00 77.56 249 ILE A C 1
ATOM 1964 O O . ILE A 1 249 ? 12.523 6.269 -0.159 1.00 77.56 249 ILE A O 1
ATOM 1968 N N . ILE A 1 250 ? 14.488 7.284 -0.444 1.00 63.38 250 ILE A N 1
ATOM 1969 C CA . ILE A 1 250 ? 14.904 7.255 0.970 1.00 63.38 250 ILE A CA 1
ATOM 1970 C C . ILE A 1 250 ? 14.383 8.448 1.836 1.00 63.38 250 ILE A C 1
ATOM 1972 O O . ILE A 1 250 ? 14.873 8.608 2.951 1.00 63.38 250 ILE A O 1
ATOM 1976 N N . PRO A 1 251 ? 13.371 9.285 1.478 1.00 61.22 251 PRO A N 1
ATOM 1977 C CA . PRO A 1 251 ? 12.855 10.289 2.417 1.00 61.22 251 PRO A CA 1
ATOM 1978 C C . PRO A 1 251 ? 11.975 9.690 3.532 1.00 61.22 251 PRO A C 1
ATOM 1980 O O . PRO A 1 251 ? 11.358 10.438 4.289 1.00 61.22 251 PRO A O 1
ATOM 1983 N N . GLU A 1 252 ? 11.927 8.357 3.674 1.00 70.56 252 GLU A N 1
ATOM 1984 C CA . GLU A 1 252 ? 11.356 7.689 4.852 1.00 70.56 252 GLU A CA 1
ATOM 1985 C C . GLU A 1 252 ? 11.975 8.240 6.136 1.00 70.56 252 GLU A C 1
ATOM 1987 O O . GLU A 1 252 ? 11.251 8.534 7.078 1.00 70.56 252 GLU A O 1
ATOM 1992 N N . THR A 1 253 ? 13.297 8.424 6.181 1.00 78.69 253 THR A N 1
ATOM 1993 C CA . THR A 1 253 ? 13.979 8.876 7.401 1.00 78.69 253 THR A CA 1
ATOM 1994 C C . THR A 1 253 ? 13.546 10.280 7.808 1.00 78.69 253 THR A C 1
ATOM 1996 O O . THR A 1 253 ? 13.334 10.524 8.993 1.00 78.69 253 THR A O 1
ATOM 1999 N N . GLU A 1 254 ? 13.344 11.186 6.849 1.00 89.06 254 GLU A N 1
ATOM 2000 C CA . GLU A 1 254 ? 12.829 12.534 7.110 1.00 89.06 254 GLU A CA 1
ATOM 2001 C C . GLU A 1 254 ? 11.364 12.513 7.545 1.00 89.06 254 GLU A C 1
ATOM 2003 O O . GLU A 1 254 ? 10.997 13.174 8.517 1.00 89.06 254 GLU A O 1
ATOM 2008 N N . PHE A 1 255 ? 10.527 11.735 6.853 1.00 93.62 255 PHE A N 1
ATOM 2009 C CA . PHE A 1 255 ? 9.118 11.586 7.204 1.00 93.62 255 PHE A CA 1
ATOM 2010 C C . PHE A 1 255 ? 8.948 10.984 8.597 1.00 93.62 255 PHE A C 1
ATOM 2012 O O . PHE A 1 255 ? 8.204 11.525 9.412 1.00 93.62 255 PHE A O 1
ATOM 2019 N N . VAL A 1 256 ? 9.664 9.898 8.887 1.00 94.12 256 VAL A N 1
ATOM 2020 C CA . VAL A 1 256 ? 9.649 9.226 10.185 1.00 94.12 256 VAL A CA 1
ATOM 2021 C C . VAL A 1 256 ? 10.169 10.164 11.266 1.00 94.12 256 VAL A C 1
ATOM 2023 O O . VAL A 1 256 ? 9.478 10.355 12.259 1.00 94.12 256 VAL A O 1
ATOM 2026 N N . ALA A 1 257 ? 11.318 10.819 11.069 1.00 95.00 257 ALA A N 1
ATOM 2027 C CA . ALA A 1 257 ? 11.857 11.756 12.053 1.00 95.00 257 ALA A CA 1
ATOM 2028 C C . ALA A 1 257 ? 10.877 12.897 12.363 1.00 95.00 257 ALA A C 1
ATOM 2030 O O . ALA A 1 257 ? 10.665 13.224 13.532 1.00 95.00 257 ALA A O 1
ATOM 2031 N N . LEU A 1 258 ? 10.236 13.467 11.337 1.00 96.75 258 LEU A N 1
ATOM 2032 C CA . LEU A 1 258 ? 9.213 14.490 11.526 1.00 96.75 258 LEU A CA 1
ATOM 2033 C C . LEU A 1 258 ? 7.978 13.928 12.243 1.00 96.75 258 LEU A C 1
ATOM 2035 O O . LEU A 1 258 ? 7.433 14.589 13.125 1.00 96.75 258 LEU A O 1
ATOM 2039 N N . PHE A 1 259 ? 7.538 12.716 11.902 1.00 97.12 259 PHE A N 1
ATOM 2040 C CA . PHE A 1 259 ? 6.398 12.074 12.552 1.00 97.12 259 PHE A CA 1
ATOM 2041 C C . PHE A 1 259 ? 6.676 11.847 14.040 1.00 97.12 259 PHE A C 1
ATOM 2043 O O . PHE A 1 259 ? 5.867 12.241 14.882 1.00 97.12 259 PHE A O 1
ATOM 2050 N N . GLU A 1 260 ? 7.840 11.289 14.385 1.00 97.12 260 GLU A N 1
ATOM 2051 C CA . GLU A 1 260 ? 8.255 11.105 15.776 1.00 97.12 260 GLU A CA 1
ATOM 2052 C C . GLU A 1 260 ? 8.363 12.445 16.512 1.00 97.12 260 GLU A C 1
ATOM 2054 O O . GLU A 1 260 ? 7.931 12.557 17.657 1.00 97.12 260 GLU A O 1
ATOM 2059 N N . GLN A 1 261 ? 8.905 13.479 15.860 1.00 97.75 261 GLN A N 1
ATOM 2060 C CA . GLN A 1 261 ? 9.024 14.816 16.440 1.00 97.75 261 GLN A CA 1
ATOM 2061 C C . GLN A 1 261 ? 7.653 15.428 16.751 1.00 97.75 261 GLN A C 1
ATOM 2063 O O . GLN A 1 261 ? 7.477 16.022 17.814 1.00 97.75 261 GLN A O 1
ATOM 2068 N N . ARG A 1 262 ? 6.694 15.318 15.825 1.00 97.81 262 ARG A N 1
ATOM 2069 C CA . ARG A 1 262 ? 5.370 15.936 15.969 1.00 97.81 262 ARG A CA 1
ATOM 2070 C C . ARG A 1 262 ? 4.445 15.168 16.909 1.00 97.81 262 ARG A C 1
ATOM 2072 O O . ARG A 1 262 ? 3.616 15.792 17.559 1.00 97.81 262 ARG A O 1
ATOM 2079 N N . THR A 1 263 ? 4.570 13.843 16.971 1.00 96.75 263 THR A N 1
ATOM 2080 C CA . THR A 1 263 ? 3.647 12.974 17.727 1.00 96.75 263 THR A CA 1
ATOM 2081 C C . THR A 1 263 ? 4.232 12.422 19.025 1.00 96.75 263 THR A C 1
ATOM 2083 O O . THR A 1 263 ? 3.493 11.928 19.872 1.00 96.75 263 THR A O 1
ATOM 2086 N N . GLY A 1 264 ? 5.559 12.429 19.179 1.00 95.94 264 GLY A N 1
ATOM 2087 C CA . GLY A 1 264 ? 6.260 11.731 20.259 1.00 95.94 264 GLY A CA 1
ATOM 2088 C C . GLY A 1 264 ? 6.243 10.199 20.143 1.00 95.94 264 GLY A C 1
ATOM 2089 O O . GLY A 1 264 ? 6.838 9.524 20.984 1.00 95.94 264 GLY A O 1
ATOM 2090 N N . ARG A 1 265 ? 5.586 9.631 19.121 1.00 94.50 265 ARG A N 1
ATOM 2091 C CA . ARG A 1 265 ? 5.465 8.183 18.912 1.00 94.50 265 ARG A CA 1
ATOM 2092 C C . ARG A 1 265 ? 6.686 7.672 18.168 1.00 94.50 265 ARG A C 1
ATOM 2094 O O . ARG A 1 265 ? 7.007 8.184 17.102 1.00 94.50 265 ARG A O 1
ATOM 2101 N N . LYS A 1 266 ? 7.347 6.656 18.722 1.00 92.38 266 LYS A N 1
ATOM 2102 C CA . LYS A 1 266 ? 8.474 5.996 18.061 1.00 92.38 266 LYS A CA 1
ATOM 2103 C C . LYS A 1 266 ? 8.003 5.084 16.941 1.00 92.38 266 LYS A C 1
ATOM 2105 O O . LYS A 1 266 ? 6.970 4.434 17.073 1.00 92.38 266 LYS A O 1
ATOM 2110 N N . VAL A 1 267 ? 8.765 5.064 15.853 1.00 90.94 267 VAL A N 1
ATOM 2111 C CA . VAL A 1 267 ? 8.451 4.301 14.646 1.00 90.94 267 VAL A CA 1
ATOM 2112 C C . VAL A 1 267 ? 9.574 3.309 14.392 1.00 90.94 267 VAL A C 1
ATOM 2114 O O . VAL A 1 267 ? 10.738 3.678 14.241 1.00 90.94 267 VAL A O 1
ATOM 2117 N N . GLU A 1 268 ? 9.216 2.032 14.334 1.00 84.00 268 GLU A N 1
ATOM 2118 C CA . GLU A 1 268 ? 10.120 0.993 13.860 1.00 84.00 268 GLU A CA 1
ATOM 2119 C C . GLU A 1 268 ? 10.165 1.007 12.327 1.00 84.00 268 GLU A C 1
ATOM 2121 O O . GLU A 1 268 ? 9.128 1.136 11.672 1.00 84.00 268 GLU A O 1
ATOM 2126 N N . ILE A 1 269 ? 11.372 0.869 11.769 1.00 89.50 269 ILE A N 1
ATOM 2127 C CA . ILE A 1 269 ? 11.594 0.710 10.329 1.00 89.50 269 ILE A CA 1
ATOM 2128 C C . ILE A 1 269 ? 11.971 -0.746 10.054 1.00 89.50 269 ILE A C 1
ATOM 2130 O O . ILE A 1 269 ? 13.090 -1.175 10.355 1.00 89.50 269 ILE A O 1
ATOM 2134 N N . ASN A 1 270 ? 11.059 -1.499 9.443 1.00 91.62 270 ASN A N 1
ATOM 2135 C CA . ASN A 1 270 ? 11.328 -2.854 8.976 1.00 91.62 270 ASN A CA 1
ATOM 2136 C C . ASN A 1 270 ? 11.992 -2.821 7.589 1.00 91.62 270 ASN A C 1
ATOM 2138 O O . ASN A 1 270 ? 11.596 -2.074 6.694 1.00 91.62 270 ASN A O 1
ATOM 2142 N N . THR A 1 271 ? 13.040 -3.620 7.400 1.00 93.62 271 THR A N 1
ATOM 2143 C CA . THR A 1 271 ? 13.802 -3.651 6.144 1.00 93.62 271 THR A CA 1
ATOM 2144 C C . THR A 1 271 ? 13.658 -5.011 5.475 1.00 93.62 271 THR A C 1
ATOM 2146 O O . THR A 1 271 ? 14.088 -6.024 6.026 1.00 93.62 271 THR A O 1
ATOM 2149 N N . ALA A 1 272 ? 13.133 -5.021 4.250 1.00 95.19 272 ALA A N 1
ATOM 2150 C CA . ALA A 1 272 ? 13.124 -6.185 3.378 1.00 95.19 272 ALA A CA 1
ATOM 2151 C C . ALA A 1 272 ? 14.545 -6.442 2.851 1.00 95.19 272 ALA A C 1
ATOM 2153 O O . ALA A 1 272 ? 14.975 -5.882 1.838 1.00 95.19 272 ALA A O 1
ATOM 2154 N N . LYS A 1 273 ? 15.292 -7.260 3.597 1.00 95.44 273 LYS A N 1
ATOM 2155 C CA . LYS A 1 273 ? 16.695 -7.600 3.324 1.00 95.44 273 LYS A CA 1
ATOM 2156 C C . LYS A 1 273 ? 16.861 -8.237 1.947 1.00 95.44 273 LYS A C 1
ATOM 2158 O O . LYS A 1 273 ? 16.052 -9.058 1.529 1.00 95.44 273 LYS A O 1
ATOM 2163 N N . GLY A 1 274 ? 17.912 -7.852 1.236 1.00 95.62 274 GLY A N 1
ATOM 2164 C CA . GLY A 1 274 ? 18.244 -8.326 -0.104 1.00 95.62 274 GLY A CA 1
ATOM 2165 C C . GLY A 1 274 ? 17.334 -7.807 -1.218 1.00 95.62 274 GLY A C 1
ATOM 2166 O O . GLY A 1 274 ? 17.625 -8.057 -2.386 1.00 95.62 274 GLY A O 1
ATOM 2167 N N . HIS A 1 275 ? 16.257 -7.083 -0.903 1.00 97.00 275 HIS A N 1
ATOM 2168 C CA . HIS A 1 275 ? 15.321 -6.591 -1.907 1.00 97.00 275 HIS A CA 1
ATOM 2169 C C . HIS A 1 275 ? 15.723 -5.235 -2.481 1.00 97.00 275 HIS A C 1
ATOM 2171 O O . HIS A 1 275 ? 16.194 -4.346 -1.772 1.00 97.00 275 HIS A O 1
ATOM 2177 N N . VAL A 1 276 ? 15.445 -5.077 -3.773 1.00 95.44 276 VAL A N 1
ATOM 2178 C CA . VAL A 1 276 ? 15.299 -3.791 -4.468 1.00 95.44 276 VAL A CA 1
ATOM 2179 C C . VAL A 1 276 ? 13.823 -3.381 -4.534 1.00 95.44 276 VAL A C 1
ATOM 2181 O O . VAL A 1 276 ? 12.945 -4.237 -4.375 1.00 95.44 276 VAL A O 1
ATOM 2184 N N . HIS A 1 277 ? 13.550 -2.111 -4.850 1.00 94.19 277 HIS A N 1
ATOM 2185 C CA . HIS A 1 277 ? 12.214 -1.489 -4.829 1.00 94.19 277 HIS A CA 1
ATOM 2186 C C . HIS A 1 277 ? 11.066 -2.341 -5.408 1.00 94.19 277 HIS A C 1
ATOM 2188 O O . HIS A 1 277 ? 9.979 -2.404 -4.824 1.00 94.19 277 HIS A O 1
ATOM 2194 N N . MET A 1 278 ? 11.284 -2.994 -6.559 1.00 94.00 278 MET A N 1
ATOM 2195 C CA . MET A 1 278 ? 10.250 -3.794 -7.236 1.00 94.00 278 MET A CA 1
ATOM 2196 C C . MET A 1 278 ? 10.223 -5.270 -6.825 1.00 94.00 278 MET A C 1
ATOM 2198 O O . MET A 1 278 ? 9.211 -5.937 -6.998 1.00 94.00 278 MET A O 1
ATOM 2202 N N . SER A 1 279 ? 11.295 -5.797 -6.244 1.00 96.69 279 SER A N 1
ATOM 2203 C CA . SER A 1 279 ? 11.412 -7.238 -5.995 1.00 96.69 279 SER A CA 1
ATOM 2204 C C . SER A 1 279 ? 10.543 -7.749 -4.842 1.00 96.69 279 SER A C 1
ATOM 2206 O O . SER A 1 279 ? 10.048 -8.869 -4.901 1.00 96.69 279 SER A O 1
ATOM 2208 N N . ALA A 1 280 ? 10.332 -6.940 -3.800 1.00 95.12 280 ALA A N 1
ATOM 2209 C CA . ALA A 1 280 ? 9.748 -7.413 -2.545 1.00 95.12 280 ALA A CA 1
ATOM 2210 C C . ALA A 1 280 ? 8.324 -7.973 -2.706 1.00 95.12 280 ALA A C 1
ATOM 2212 O O . ALA A 1 280 ? 8.018 -9.033 -2.174 1.00 95.12 280 ALA A O 1
ATOM 2213 N N . HIS A 1 281 ? 7.446 -7.307 -3.465 1.00 95.00 281 HIS A N 1
ATOM 2214 C CA . HIS A 1 281 ? 6.083 -7.816 -3.687 1.00 95.00 281 HIS A CA 1
ATOM 2215 C C . HIS A 1 281 ? 6.028 -8.988 -4.669 1.00 95.00 281 HIS A C 1
ATOM 2217 O O . HIS A 1 281 ? 5.133 -9.818 -4.546 1.00 95.00 281 HIS A O 1
ATOM 2223 N N . LEU A 1 282 ? 6.972 -9.085 -5.608 1.00 97.25 282 LEU A N 1
ATOM 2224 C CA . LEU A 1 282 ? 7.087 -10.230 -6.517 1.00 97.25 282 LEU A CA 1
ATOM 2225 C C . LEU A 1 282 ? 7.583 -11.491 -5.792 1.00 97.25 282 LEU A C 1
ATOM 2227 O O . LEU A 1 282 ? 7.303 -12.602 -6.227 1.00 97.25 282 LEU A O 1
ATOM 2231 N N . ALA A 1 283 ? 8.283 -11.314 -4.672 1.00 97.88 283 ALA A N 1
ATOM 2232 C CA . ALA A 1 283 ? 8.841 -12.397 -3.878 1.00 97.88 283 ALA A CA 1
ATOM 2233 C C . ALA A 1 283 ? 7.804 -13.194 -3.075 1.00 97.88 283 ALA A C 1
ATOM 2235 O O . ALA A 1 283 ? 8.028 -14.368 -2.792 1.00 97.88 283 ALA A O 1
ATOM 2236 N N . LEU A 1 284 ? 6.657 -12.608 -2.726 1.00 98.31 284 LEU A N 1
ATOM 2237 C CA . LEU A 1 284 ? 5.644 -13.312 -1.935 1.00 98.31 284 LEU A CA 1
ATOM 2238 C C . LEU A 1 284 ? 5.070 -14.512 -2.696 1.00 98.31 284 LEU A C 1
ATOM 2240 O O . LEU A 1 284 ? 4.704 -14.379 -3.861 1.00 98.31 284 LEU A O 1
ATOM 2244 N N . ASN A 1 285 ? 4.954 -15.659 -2.024 1.00 97.69 285 ASN A N 1
ATOM 2245 C CA . ASN A 1 285 ? 4.611 -16.971 -2.591 1.00 97.69 285 ASN A CA 1
ATOM 2246 C C . ASN A 1 285 ? 5.617 -17.530 -3.611 1.00 97.69 285 ASN A C 1
ATOM 2248 O O . ASN A 1 285 ? 5.327 -18.535 -4.260 1.00 97.69 285 ASN A O 1
ATOM 2252 N N . SER A 1 286 ? 6.803 -16.937 -3.751 1.00 96.88 286 SER A N 1
ATOM 2253 C CA . SER A 1 286 ? 7.873 -17.497 -4.584 1.00 96.88 286 SER A CA 1
ATOM 2254 C C . SER A 1 286 ? 8.673 -18.591 -3.860 1.00 96.88 286 SER A C 1
ATOM 2256 O O . SER A 1 286 ? 9.265 -19.460 -4.504 1.00 96.88 286 SER A O 1
ATOM 2258 N N . GLY A 1 287 ? 8.657 -18.586 -2.522 1.00 95.44 287 GLY A N 1
ATOM 2259 C CA . GLY A 1 287 ? 9.506 -19.405 -1.658 1.00 95.44 287 GLY A CA 1
ATOM 2260 C C . GLY A 1 287 ? 10.878 -18.794 -1.350 1.00 95.44 287 GLY A C 1
ATOM 2261 O O . GLY A 1 287 ? 11.710 -19.471 -0.750 1.00 95.44 287 GLY A O 1
ATOM 2262 N N . GLU A 1 288 ? 11.134 -17.548 -1.754 1.00 95.88 288 GLU A N 1
ATOM 2263 C CA . GLU A 1 288 ? 12.396 -16.837 -1.535 1.00 95.88 288 GLU A CA 1
ATOM 2264 C C . GLU A 1 288 ? 12.151 -15.365 -1.163 1.00 95.88 288 GLU A C 1
ATOM 2266 O O . GLU A 1 288 ? 11.391 -14.690 -1.848 1.00 95.88 288 GLU A O 1
ATOM 2271 N N . GLY A 1 289 ? 12.839 -14.834 -0.142 1.00 96.00 289 GLY A N 1
ATOM 2272 C CA . GLY A 1 289 ? 12.767 -13.403 0.210 1.00 96.00 289 GLY A CA 1
ATOM 2273 C C . GLY A 1 289 ? 11.406 -12.961 0.761 1.00 96.00 289 GLY A C 1
ATOM 2274 O O . GLY A 1 289 ? 10.893 -11.892 0.436 1.00 96.00 289 GLY A O 1
ATOM 2275 N N . GLU A 1 290 ? 10.760 -13.815 1.548 1.00 97.56 290 GLU A N 1
ATOM 2276 C CA . GLU A 1 290 ? 9.396 -13.590 2.039 1.00 97.56 290 GLU A CA 1
ATOM 2277 C C . GLU A 1 290 ? 9.352 -13.030 3.466 1.00 97.56 290 GLU A C 1
ATOM 2279 O O . GLU A 1 290 ? 8.281 -12.686 3.963 1.00 97.56 290 GLU A O 1
ATOM 2284 N N . GLU A 1 291 ? 10.505 -12.905 4.129 1.00 97.31 291 GLU A N 1
ATOM 2285 C CA . GLU A 1 291 ? 10.622 -12.588 5.555 1.00 97.31 291 GLU A CA 1
ATOM 2286 C C . GLU A 1 291 ? 9.957 -11.255 5.914 1.00 97.31 291 GLU A C 1
ATOM 2288 O O . GLU A 1 291 ? 9.268 -11.155 6.924 1.00 97.31 291 GLU A O 1
ATOM 2293 N N . TRP A 1 292 ? 10.078 -10.247 5.048 1.00 95.25 292 TRP A N 1
ATOM 2294 C CA . TRP A 1 292 ? 9.412 -8.956 5.248 1.00 95.25 292 TRP A CA 1
ATOM 2295 C C . TRP A 1 292 ? 7.879 -9.089 5.246 1.00 95.25 292 TRP A C 1
ATOM 2297 O O . TRP A 1 292 ? 7.178 -8.364 5.952 1.00 95.25 292 TRP A O 1
ATOM 2307 N N . GLY A 1 293 ? 7.348 -10.013 4.437 1.00 97.62 293 GLY A N 1
ATOM 2308 C CA . GLY A 1 293 ? 5.923 -10.312 4.368 1.00 97.62 293 GLY A CA 1
ATOM 2309 C C . GLY A 1 293 ? 5.454 -11.038 5.623 1.00 97.62 293 GLY A C 1
ATOM 2310 O O . GLY A 1 293 ? 4.367 -10.749 6.121 1.00 97.62 293 GLY A O 1
ATOM 2311 N N . GLU A 1 294 ? 6.278 -11.934 6.169 1.00 97.62 294 GLU A N 1
ATOM 2312 C CA . GLU A 1 294 ? 6.011 -12.582 7.458 1.00 97.62 294 GLU A CA 1
ATOM 2313 C C . GLU A 1 294 ? 5.983 -11.575 8.604 1.00 97.62 294 GLU A C 1
ATOM 2315 O O . GLU A 1 294 ? 5.053 -11.588 9.411 1.00 97.62 294 GLU A O 1
ATOM 2320 N N . ASP A 1 295 ? 6.956 -10.666 8.651 1.00 96.25 295 ASP A N 1
ATOM 2321 C CA . ASP A 1 295 ? 7.009 -9.598 9.649 1.00 96.25 295 ASP A CA 1
ATOM 2322 C C . ASP A 1 295 ? 5.742 -8.733 9.597 1.00 96.25 295 ASP A C 1
ATOM 2324 O O . ASP A 1 295 ? 5.114 -8.480 10.629 1.00 96.25 295 ASP A O 1
ATOM 2328 N N . LEU A 1 296 ? 5.305 -8.348 8.393 1.00 97.38 296 LEU A N 1
ATOM 2329 C CA . LEU A 1 296 ? 4.059 -7.608 8.200 1.00 97.38 296 LEU A CA 1
ATOM 2330 C C . LEU A 1 296 ? 2.829 -8.420 8.636 1.00 97.38 296 LEU A C 1
ATOM 2332 O O . LEU A 1 296 ? 1.962 -7.892 9.334 1.00 97.38 296 LEU A O 1
ATOM 2336 N N . ALA A 1 297 ? 2.739 -9.701 8.269 1.00 97.81 297 ALA A N 1
ATOM 2337 C CA . ALA A 1 297 ? 1.617 -10.556 8.657 1.00 97.81 297 ALA A CA 1
ATOM 2338 C C . ALA A 1 297 ? 1.525 -10.718 10.184 1.00 97.81 297 ALA A C 1
ATOM 2340 O O . ALA A 1 297 ? 0.440 -10.664 10.767 1.00 97.81 297 ALA A O 1
ATOM 2341 N N . ASN A 1 298 ? 2.669 -10.886 10.840 1.00 96.12 298 ASN A N 1
ATOM 2342 C CA . ASN A 1 298 ? 2.787 -10.996 12.288 1.00 96.12 298 ASN A CA 1
ATOM 2343 C C . ASN A 1 298 ? 2.377 -9.694 12.985 1.00 96.12 298 ASN A C 1
ATOM 2345 O O . ASN A 1 298 ? 1.553 -9.722 13.903 1.00 96.12 298 ASN A O 1
ATOM 2349 N N . TRP A 1 299 ? 2.832 -8.546 12.479 1.00 95.12 299 TRP A N 1
ATOM 2350 C CA . TRP A 1 299 ? 2.405 -7.236 12.967 1.00 95.12 299 TRP A CA 1
ATOM 2351 C C . TRP A 1 299 ? 0.885 -7.023 12.837 1.00 95.12 299 TRP A C 1
ATOM 2353 O O . TRP A 1 299 ? 0.235 -6.656 13.816 1.00 95.12 299 TRP A O 1
ATOM 2363 N N . VAL A 1 300 ? 0.283 -7.356 11.687 1.00 96.19 300 VAL A N 1
ATOM 2364 C CA . VAL A 1 300 ? -1.180 -7.276 11.462 1.00 96.19 300 VAL A CA 1
ATOM 2365 C C . VAL A 1 300 ? -1.962 -8.157 12.446 1.00 96.19 300 VAL A C 1
ATOM 2367 O O . VAL A 1 300 ? -2.993 -7.755 13.006 1.00 96.19 300 VAL A O 1
ATOM 2370 N N . LYS A 1 301 ? -1.473 -9.374 12.701 1.00 93.44 301 LYS A N 1
ATOM 2371 C CA . LYS A 1 301 ? -2.097 -10.294 13.661 1.00 93.44 301 LYS A CA 1
ATOM 2372 C C . LYS A 1 301 ? -1.957 -9.824 15.114 1.00 93.44 301 LYS A C 1
ATOM 2374 O O . LYS A 1 301 ? -2.750 -10.265 15.948 1.00 93.44 301 LYS A O 1
ATOM 2379 N N . GLY A 1 302 ? -1.049 -8.888 15.404 1.00 84.88 302 GLY A N 1
ATOM 2380 C CA . GLY A 1 302 ? -0.666 -8.503 16.767 1.00 84.88 302 GLY A CA 1
ATOM 2381 C C . GLY A 1 302 ? 0.279 -9.519 17.418 1.00 84.88 302 GLY A C 1
ATOM 2382 O O . GLY A 1 302 ? 0.421 -9.563 18.638 1.00 84.88 302 GLY A O 1
ATOM 2383 N N . GLU A 1 303 ? 0.906 -10.365 16.604 1.00 61.09 303 GLU A N 1
ATOM 2384 C CA . GLU A 1 303 ? 1.898 -11.353 17.001 1.00 61.09 303 GLU A CA 1
ATOM 2385 C C . GLU A 1 303 ? 3.281 -10.721 16.837 1.00 61.09 303 GLU A C 1
ATOM 2387 O O . GLU A 1 303 ? 3.985 -10.994 15.875 1.00 61.09 303 GLU A O 1
ATOM 2392 N N . VAL A 1 304 ? 3.697 -9.828 17.739 1.00 46.53 304 VAL A N 1
ATOM 2393 C CA . VAL A 1 304 ? 5.089 -9.350 17.696 1.00 46.53 304 VAL A CA 1
ATOM 2394 C C . VAL A 1 304 ? 6.015 -10.552 17.891 1.00 46.53 304 VAL A C 1
ATOM 2396 O O . VAL A 1 304 ? 5.816 -11.358 18.809 1.00 46.53 304 VAL A O 1
ATOM 2399 N N . SER A 1 305 ? 7.015 -10.674 17.012 1.00 38.62 305 SER A N 1
ATOM 2400 C CA . SER A 1 305 ? 8.035 -11.716 17.068 1.00 38.62 305 SER A CA 1
ATOM 2401 C C . SER A 1 305 ? 8.625 -11.766 18.477 1.00 38.62 305 SER A C 1
ATOM 2403 O O . SER A 1 305 ? 9.205 -10.798 18.977 1.00 38.62 305 SER A O 1
ATOM 2405 N N . ARG A 1 306 ? 8.406 -12.890 19.164 1.00 33.78 306 ARG A N 1
ATOM 2406 C CA . ARG A 1 306 ? 8.892 -13.114 20.525 1.00 33.78 306 ARG A CA 1
ATOM 2407 C C . ARG A 1 306 ? 10.409 -13.240 20.479 1.00 33.78 306 ARG A C 1
ATOM 2409 O O . ARG A 1 306 ? 10.934 -14.346 20.379 1.00 33.78 306 ARG A O 1
ATOM 2416 N N . THR A 1 307 ? 11.132 -12.134 20.606 1.00 30.97 307 THR A N 1
ATOM 2417 C CA . THR A 1 307 ? 12.563 -12.216 20.903 1.00 30.97 307 THR A CA 1
ATOM 2418 C C . THR A 1 307 ? 12.716 -12.605 22.371 1.00 30.97 307 THR A C 1
ATOM 2420 O O . THR A 1 307 ? 12.725 -11.760 23.264 1.00 30.97 307 THR A O 1
ATOM 2423 N N . ILE A 1 308 ? 12.809 -13.909 22.641 1.00 34.06 308 ILE A N 1
ATOM 2424 C CA . ILE A 1 308 ? 13.290 -14.404 23.932 1.00 34.06 308 ILE A CA 1
ATOM 2425 C C . ILE A 1 308 ? 14.804 -14.187 23.939 1.00 34.06 308 ILE A C 1
ATOM 2427 O O . ILE A 1 308 ? 15.554 -14.958 23.342 1.00 34.06 308 ILE A O 1
ATOM 2431 N N . ILE A 1 309 ? 15.268 -13.133 24.609 1.00 30.66 309 ILE A N 1
ATOM 2432 C CA . ILE A 1 309 ? 16.699 -12.947 24.859 1.00 30.66 309 ILE A CA 1
ATOM 2433 C C . ILE A 1 309 ? 17.066 -13.823 26.061 1.00 30.66 309 ILE A C 1
ATOM 2435 O O . ILE A 1 309 ? 16.784 -13.487 27.212 1.00 30.66 309 ILE A O 1
ATOM 2439 N N . LEU A 1 310 ? 17.680 -14.976 25.795 1.00 29.58 310 LEU A N 1
ATOM 2440 C CA . LEU A 1 310 ? 18.280 -15.811 26.834 1.00 29.58 310 LEU A CA 1
ATOM 2441 C C . LEU A 1 310 ? 19.657 -15.243 27.190 1.00 29.58 310 LEU A C 1
ATOM 2443 O O . LEU A 1 310 ? 20.604 -15.352 26.416 1.00 29.58 310 LEU A O 1
ATOM 2447 N N . PHE A 1 311 ? 19.785 -14.660 28.381 1.00 30.89 311 PHE A N 1
ATOM 2448 C CA . PHE A 1 311 ? 21.090 -14.303 28.932 1.00 30.89 311 PHE A CA 1
ATOM 2449 C C . PHE A 1 311 ? 21.684 -15.512 29.662 1.00 30.89 311 PHE A C 1
ATOM 2451 O O . PHE A 1 311 ? 21.158 -15.948 30.687 1.00 30.89 311 PHE A O 1
ATOM 2458 N N . SER A 1 312 ? 22.813 -16.036 29.184 1.00 29.91 312 SER A N 1
ATOM 2459 C CA . SER A 1 312 ? 23.654 -16.942 29.972 1.00 29.91 312 SER A CA 1
ATOM 2460 C C . SER A 1 312 ? 24.719 -16.130 30.713 1.00 29.91 312 SER A C 1
ATOM 2462 O O . SER A 1 312 ? 25.631 -15.596 30.084 1.00 29.91 312 SER A O 1
ATOM 2464 N N . SER A 1 313 ? 24.625 -16.031 32.043 1.00 30.02 313 SER A N 1
ATOM 2465 C CA . SER A 1 313 ? 25.715 -15.481 32.863 1.00 30.02 313 SER A CA 1
ATOM 2466 C C . SER A 1 313 ? 26.755 -16.574 33.159 1.00 30.02 313 SER A C 1
ATOM 2468 O O . SER A 1 313 ? 26.374 -17.619 33.695 1.00 30.02 313 SER A O 1
ATOM 2470 N N . PRO A 1 314 ? 28.056 -16.354 32.881 1.00 31.22 314 PRO A N 1
ATOM 2471 C CA . PRO A 1 314 ? 29.118 -17.312 33.206 1.00 31.22 314 PRO A CA 1
ATOM 2472 C C . PRO A 1 314 ? 29.352 -17.504 34.716 1.00 31.22 314 PRO A C 1
ATOM 2474 O O . PRO A 1 314 ? 30.010 -18.461 35.119 1.00 31.22 314 PRO A O 1
ATOM 2477 N N . GLU A 1 315 ? 28.826 -16.616 35.566 1.00 34.09 315 GLU A N 1
ATOM 2478 C CA . GLU A 1 315 ? 29.170 -16.568 36.996 1.00 34.09 315 GLU A CA 1
ATOM 2479 C C . GLU A 1 315 ? 28.176 -17.306 37.910 1.00 34.09 315 GLU A C 1
ATOM 2481 O O . GLU A 1 315 ? 28.435 -17.490 39.100 1.00 34.09 315 GLU A O 1
ATOM 2486 N N . ILE A 1 316 ? 27.061 -17.820 37.376 1.00 38.62 316 ILE A N 1
ATOM 2487 C CA . ILE A 1 316 ? 26.070 -18.563 38.169 1.00 38.62 316 ILE A CA 1
ATOM 2488 C C . ILE A 1 316 ? 26.341 -20.069 38.063 1.00 38.62 316 ILE A C 1
ATOM 2490 O O . ILE A 1 316 ? 25.686 -20.815 37.335 1.00 38.62 316 ILE A O 1
ATOM 2494 N N . ARG A 1 317 ? 27.296 -20.560 38.861 1.00 32.62 317 ARG A N 1
ATOM 2495 C CA . ARG A 1 317 ? 27.437 -21.997 39.157 1.00 32.62 317 ARG A CA 1
ATOM 2496 C C . ARG A 1 317 ? 26.282 -22.470 40.052 1.00 32.62 317 ARG A C 1
ATOM 2498 O O . ARG A 1 317 ? 26.487 -22.695 41.239 1.00 32.62 317 ARG A O 1
ATOM 2505 N N . ARG A 1 318 ? 25.070 -22.603 39.497 1.00 35.03 318 ARG A N 1
ATOM 2506 C CA . ARG A 1 318 ? 23.959 -23.477 39.953 1.00 35.03 318 ARG A CA 1
ATOM 2507 C C . ARG A 1 318 ? 22.748 -23.287 39.028 1.00 35.03 318 ARG A C 1
ATOM 2509 O O . ARG A 1 318 ? 22.238 -22.181 38.892 1.00 35.03 318 ARG A O 1
ATOM 2516 N N . ARG A 1 319 ? 22.306 -24.393 38.415 1.00 34.62 319 ARG A N 1
ATOM 2517 C CA . ARG A 1 319 ? 21.203 -24.556 37.440 1.00 34.62 319 ARG A CA 1
ATOM 2518 C C . ARG A 1 319 ? 19.992 -23.624 37.651 1.00 34.62 319 ARG A C 1
ATOM 2520 O O . ARG A 1 319 ? 18.998 -24.039 38.236 1.00 34.62 319 ARG A O 1
ATOM 2527 N N . SER A 1 320 ? 20.048 -22.410 37.112 1.00 36.00 320 SER A N 1
ATOM 2528 C CA . SER A 1 320 ? 18.912 -21.482 37.064 1.00 36.00 320 SER A CA 1
ATOM 2529 C C . SER A 1 320 ? 18.993 -20.733 35.735 1.00 36.00 320 SER A C 1
ATOM 2531 O O . SER A 1 320 ? 19.902 -19.930 35.549 1.00 36.00 320 SER A O 1
ATOM 2533 N N . HIS A 1 321 ? 18.113 -21.049 34.784 1.00 36.09 321 HIS A N 1
ATOM 2534 C CA . HIS A 1 321 ? 18.023 -20.310 33.521 1.00 36.09 321 HIS A CA 1
ATOM 2535 C C . HIS A 1 321 ? 17.148 -19.081 33.779 1.00 36.09 321 HIS A C 1
ATOM 2537 O O . HIS A 1 321 ? 16.041 -19.224 34.295 1.00 36.09 321 HIS A O 1
ATOM 2543 N N . LEU A 1 322 ? 17.655 -17.887 33.478 1.00 36.59 322 LEU A N 1
ATOM 2544 C CA . LEU A 1 322 ? 16.890 -16.647 33.564 1.00 36.59 322 LEU A CA 1
ATOM 2545 C C . LEU A 1 322 ? 16.280 -16.380 32.182 1.00 36.59 322 LEU A C 1
ATOM 2547 O O . LEU A 1 322 ? 17.022 -16.210 31.217 1.00 36.59 322 LEU A O 1
ATOM 2551 N N . ALA A 1 323 ? 14.953 -16.362 32.076 1.00 35.25 323 ALA A N 1
ATOM 2552 C CA . ALA A 1 323 ? 14.262 -15.934 30.863 1.00 35.25 323 ALA A CA 1
ATOM 2553 C C . ALA A 1 323 ? 13.715 -14.519 31.081 1.00 35.25 323 ALA A C 1
ATOM 2555 O O . ALA A 1 323 ? 13.022 -14.268 32.069 1.00 35.25 323 ALA A O 1
ATOM 2556 N N . VAL A 1 324 ? 14.052 -13.599 30.176 1.00 37.06 324 VAL A N 1
ATOM 2557 C CA . VAL A 1 324 ? 13.504 -12.240 30.136 1.00 37.06 324 VAL A CA 1
ATOM 2558 C C . VAL A 1 324 ? 12.631 -12.148 28.892 1.00 37.06 324 VAL A C 1
ATOM 2560 O O . VAL A 1 324 ? 13.095 -12.433 27.789 1.00 37.06 324 VAL A O 1
ATOM 2563 N N . ILE A 1 325 ? 11.366 -11.776 29.076 1.00 35.59 325 ILE A N 1
ATOM 2564 C CA . ILE A 1 325 ? 10.422 -11.539 27.981 1.00 35.59 325 ILE A CA 1
ATOM 2565 C C . ILE A 1 325 ? 10.078 -10.049 28.012 1.00 35.59 325 ILE A C 1
ATOM 2567 O O . ILE A 1 325 ? 9.594 -9.550 29.030 1.00 35.59 325 ILE A O 1
ATOM 2571 N N . CYS A 1 326 ? 10.358 -9.342 26.916 1.00 31.36 326 CYS A N 1
ATOM 2572 C CA . CYS A 1 326 ? 9.944 -7.951 26.736 1.00 31.36 326 CYS A CA 1
ATOM 2573 C C . CYS A 1 326 ? 8.597 -7.899 26.019 1.00 31.36 326 CYS A C 1
ATOM 2575 O O . CYS A 1 326 ? 8.403 -8.567 25.003 1.00 31.36 326 CYS A O 1
ATOM 2577 N N . TRP A 1 327 ? 7.689 -7.083 26.545 1.00 31.91 327 TRP A N 1
ATOM 2578 C CA . TRP A 1 327 ? 6.416 -6.748 25.920 1.00 31.91 327 TRP A CA 1
ATOM 2579 C C . TRP A 1 327 ? 6.226 -5.232 25.986 1.00 31.91 327 TRP A C 1
ATOM 2581 O O . TRP A 1 327 ? 6.776 -4.612 26.895 1.00 31.91 327 TRP A O 1
ATOM 2591 N N . GLU A 1 328 ? 5.495 -4.651 25.030 1.00 33.44 328 GLU A N 1
ATOM 2592 C CA . GLU A 1 328 ? 5.177 -3.214 24.953 1.00 33.44 328 GLU A CA 1
ATOM 2593 C C . GLU A 1 328 ? 4.927 -2.619 26.358 1.00 33.44 328 GLU A C 1
ATOM 2595 O O . GLU A 1 328 ? 3.947 -2.936 27.036 1.00 33.44 328 GLU A O 1
ATOM 2600 N N . ASP A 1 329 ? 5.889 -1.817 26.823 1.00 32.47 329 ASP A N 1
ATOM 2601 C CA . ASP A 1 329 ? 5.930 -1.114 28.113 1.00 32.47 329 ASP A CA 1
ATOM 2602 C C . ASP A 1 329 ? 5.987 -1.949 29.412 1.00 32.47 329 ASP A C 1
ATOM 2604 O O . ASP A 1 329 ? 5.798 -1.405 30.505 1.00 32.47 329 ASP A O 1
ATOM 2608 N N . ARG A 1 330 ? 6.298 -3.254 29.362 1.00 32.19 330 ARG A N 1
ATOM 2609 C CA . ARG A 1 330 ? 6.474 -4.089 30.571 1.00 32.19 330 ARG A CA 1
ATOM 2610 C C . ARG A 1 330 ? 7.636 -5.076 30.460 1.00 32.19 330 ARG A C 1
ATOM 2612 O O . ARG A 1 330 ? 7.731 -5.870 29.527 1.00 32.19 330 ARG A O 1
ATOM 2619 N N . ILE A 1 331 ? 8.484 -5.081 31.489 1.00 36.34 331 ILE A N 1
ATOM 2620 C CA . ILE A 1 331 ? 9.550 -6.073 31.675 1.00 36.34 331 ILE A CA 1
ATOM 2621 C C . ILE A 1 331 ? 9.040 -7.151 32.637 1.00 36.34 331 ILE A C 1
ATOM 2623 O O . ILE A 1 331 ? 8.731 -6.854 33.793 1.00 36.34 331 ILE A O 1
ATOM 2627 N N . VAL A 1 332 ? 8.991 -8.407 32.187 1.00 36.12 332 VAL A N 1
ATOM 2628 C CA . VAL A 1 332 ? 8.700 -9.562 33.049 1.00 36.12 332 VAL A CA 1
ATOM 2629 C C . VAL A 1 332 ? 10.017 -10.250 33.409 1.00 36.12 332 VAL A C 1
ATOM 2631 O O . VAL A 1 332 ? 10.727 -10.753 32.538 1.00 36.12 332 VAL A O 1
ATOM 2634 N N . ILE A 1 333 ? 10.354 -10.259 34.702 1.00 38.50 333 ILE A N 1
ATOM 2635 C CA . ILE A 1 333 ? 11.552 -10.916 35.245 1.00 38.50 333 ILE A CA 1
ATOM 2636 C C . ILE A 1 333 ? 11.100 -12.107 36.090 1.00 38.50 333 ILE A C 1
ATOM 2638 O O . ILE A 1 333 ? 10.390 -11.926 37.076 1.00 38.50 333 ILE A O 1
ATOM 2642 N N . ASN A 1 334 ? 11.544 -13.318 35.750 1.00 38.41 334 ASN A N 1
ATOM 2643 C CA . ASN A 1 334 ? 11.346 -14.498 36.592 1.00 38.41 334 ASN A CA 1
ATOM 2644 C C . ASN A 1 334 ? 12.599 -14.746 37.452 1.00 38.41 334 ASN A C 1
ATOM 2646 O O . ASN A 1 334 ? 13.669 -15.057 36.922 1.00 38.41 334 ASN A O 1
ATOM 2650 N N . GLN A 1 335 ? 12.480 -14.619 38.778 1.00 36.34 335 GLN A N 1
ATOM 2651 C CA . GLN A 1 335 ? 13.493 -15.103 39.717 1.00 36.34 335 GLN A CA 1
ATOM 2652 C C . GLN A 1 335 ? 12.869 -15.869 40.887 1.00 36.34 335 GLN A C 1
ATOM 2654 O O . GLN A 1 335 ? 12.139 -15.294 41.686 1.00 36.34 335 GLN A O 1
ATOM 2659 N N . ARG A 1 336 ? 13.335 -17.123 41.032 1.00 39.81 336 ARG A N 1
ATOM 2660 C CA . ARG A 1 336 ? 13.129 -18.087 42.136 1.00 39.81 336 ARG A CA 1
ATOM 2661 C C . ARG A 1 336 ? 11.708 -18.671 42.197 1.00 39.81 336 ARG A C 1
ATOM 2663 O O . ARG A 1 336 ? 10.725 -17.961 42.134 1.00 39.81 336 ARG A O 1
ATOM 2670 N N . GLY A 1 337 ? 11.505 -19.982 42.287 1.00 41.28 337 GLY A N 1
ATOM 2671 C CA . GLY A 1 337 ? 12.356 -21.020 42.870 1.00 41.28 337 GLY A CA 1
ATOM 2672 C C . GLY A 1 337 ? 11.857 -21.493 44.238 1.00 41.28 337 GLY A C 1
ATOM 2673 O O . GLY A 1 337 ? 12.616 -22.171 44.916 1.00 41.28 337 GLY A O 1
ATOM 2674 N N . ASP A 1 338 ? 10.612 -21.176 44.614 1.00 29.52 338 ASP A N 1
ATOM 2675 C CA . ASP A 1 338 ? 9.952 -21.730 45.798 1.00 29.52 338 ASP A CA 1
ATOM 2676 C C . ASP A 1 338 ? 8.738 -22.575 45.388 1.00 29.52 338 ASP A C 1
ATOM 2678 O O . ASP A 1 338 ? 7.872 -22.144 44.625 1.00 29.52 338 ASP A O 1
ATOM 2682 N N . ARG A 1 339 ? 8.703 -23.822 45.872 1.00 29.08 339 ARG A N 1
ATOM 2683 C CA . ARG A 1 339 ? 7.553 -24.726 45.738 1.00 29.08 339 ARG A CA 1
ATOM 2684 C C . ARG A 1 339 ? 6.408 -24.197 46.603 1.00 29.08 339 ARG A C 1
ATOM 2686 O O . ARG A 1 339 ? 6.522 -24.216 47.825 1.00 29.08 339 ARG A O 1
ATOM 2693 N N . LEU A 1 340 ? 5.301 -23.815 45.975 1.00 25.64 340 LEU A N 1
ATOM 2694 C CA . LEU A 1 340 ? 4.004 -23.700 46.638 1.00 25.64 340 LEU A CA 1
ATOM 2695 C C . LEU A 1 340 ? 3.143 -24.889 46.215 1.00 25.64 340 LEU A C 1
ATOM 2697 O O . LEU A 1 340 ? 2.935 -25.135 45.029 1.00 25.64 340 LEU A O 1
ATOM 2701 N N . ASP A 1 341 ? 2.719 -25.654 47.212 1.00 29.08 341 ASP A N 1
ATOM 2702 C CA . ASP A 1 341 ? 1.842 -26.808 47.072 1.00 29.08 341 ASP A CA 1
ATOM 2703 C C . ASP A 1 341 ? 0.403 -26.296 46.901 1.00 29.08 341 ASP A C 1
ATOM 2705 O O . ASP A 1 341 ? -0.141 -25.638 47.792 1.00 29.08 341 ASP A O 1
ATOM 2709 N N . CYS A 1 342 ? -0.207 -26.530 45.739 1.00 25.84 342 CYS A N 1
ATOM 2710 C CA . CYS A 1 342 ? -1.613 -26.213 45.494 1.00 25.84 342 CYS A CA 1
ATOM 2711 C C . CYS A 1 342 ? -2.323 -27.468 44.990 1.00 25.84 342 CYS A C 1
ATOM 2713 O O . CYS A 1 342 ? -2.079 -27.941 43.880 1.00 25.84 342 CYS A O 1
ATOM 2715 N N . GLY A 1 343 ? -3.191 -28.004 45.850 1.00 25.48 343 GLY A N 1
ATOM 2716 C CA . GLY A 1 343 ? -4.049 -29.143 45.564 1.00 25.48 343 GLY A CA 1
ATOM 2717 C C . GLY A 1 343 ? -4.980 -28.901 44.376 1.00 25.48 343 GLY A C 1
ATOM 2718 O O . GLY A 1 343 ? -5.362 -27.778 44.054 1.00 25.48 343 GLY A O 1
ATOM 2719 N N . SER A 1 344 ? -5.334 -30.008 43.734 1.00 32.50 344 SER A N 1
ATOM 2720 C CA . SER A 1 344 ? -6.258 -30.132 42.610 1.00 32.50 344 SER A CA 1
ATOM 2721 C C . SER A 1 344 ? -7.552 -29.327 42.790 1.00 32.50 344 SER A C 1
ATOM 2723 O O . SER A 1 344 ? -8.346 -29.626 43.682 1.00 32.50 344 SER A O 1
ATOM 2725 N N . GLY A 1 345 ? -7.808 -28.360 41.908 1.00 26.39 345 GLY A N 1
ATOM 2726 C CA . GLY A 1 345 ? -9.077 -27.639 41.871 1.00 26.39 345 GLY A CA 1
ATOM 2727 C C . GLY A 1 345 ? -9.132 -26.616 40.740 1.00 26.39 345 GLY A C 1
ATOM 2728 O O . GLY A 1 345 ? -8.298 -25.727 40.638 1.00 26.39 345 GLY A O 1
ATOM 2729 N N . THR A 1 346 ? -10.118 -26.771 39.870 1.00 31.81 346 THR A N 1
ATOM 2730 C CA . THR A 1 346 ? -10.441 -25.938 38.708 1.00 31.81 346 THR A CA 1
ATOM 2731 C C . THR A 1 346 ? -10.727 -24.469 39.063 1.00 31.81 346 THR A C 1
ATOM 2733 O O . THR A 1 346 ? -11.555 -24.208 39.932 1.00 31.81 346 THR A O 1
ATOM 2736 N N . GLY A 1 347 ? -10.146 -23.522 38.311 1.00 26.44 347 GLY A N 1
ATOM 2737 C CA . GLY A 1 347 ? -10.622 -22.131 38.206 1.00 26.44 347 GLY A CA 1
ATOM 2738 C C . GLY A 1 347 ? -9.608 -21.057 38.621 1.00 26.44 347 GLY A C 1
ATOM 2739 O O . GLY A 1 347 ? -9.260 -20.933 39.791 1.00 26.44 347 GLY A O 1
ATOM 2740 N N . PHE A 1 348 ? -9.177 -20.220 37.671 1.00 24.30 348 PHE A N 1
ATOM 2741 C CA . PHE A 1 348 ? -8.409 -19.007 37.966 1.00 24.30 348 PHE A CA 1
ATOM 2742 C C . PHE A 1 348 ? -9.295 -17.987 38.707 1.00 24.30 348 PHE A C 1
ATOM 2744 O O . PHE A 1 348 ? -10.239 -17.445 38.136 1.00 24.30 348 PHE A O 1
ATOM 2751 N N . LYS A 1 349 ? -8.968 -17.689 39.970 1.00 22.81 349 LYS A N 1
ATOM 2752 C CA . LYS A 1 349 ? -9.395 -16.470 40.677 1.00 22.81 349 LYS A CA 1
ATOM 2753 C C . LYS A 1 349 ? -8.155 -15.639 40.998 1.00 22.81 349 LYS A C 1
ATOM 2755 O O . LYS A 1 349 ? -7.293 -16.087 41.747 1.00 22.81 349 LYS A O 1
ATOM 2760 N N . CYS A 1 350 ? -8.080 -14.418 40.472 1.00 24.42 350 CYS A N 1
ATOM 2761 C CA . CYS A 1 350 ? -7.153 -13.409 40.981 1.00 24.42 350 CYS A CA 1
ATOM 2762 C C . CYS A 1 350 ? -7.655 -12.928 42.347 1.00 24.42 350 CYS A C 1
ATOM 2764 O O . CYS A 1 350 ? -8.710 -12.302 42.424 1.00 24.42 350 CYS A O 1
ATOM 2766 N N . SER A 1 351 ? -6.907 -13.190 43.418 1.00 24.72 351 SER A N 1
ATOM 2767 C CA . SER A 1 351 ? -7.113 -12.528 44.709 1.00 24.72 351 SER A CA 1
ATOM 2768 C C . SER A 1 351 ? -5.877 -11.722 45.087 1.00 24.72 351 SER A C 1
ATOM 2770 O O . SER A 1 351 ? -4.796 -12.265 45.299 1.00 24.72 351 SER A O 1
ATOM 2772 N N . SER A 1 352 ? -6.074 -10.413 45.185 1.00 30.27 352 SER A N 1
ATOM 2773 C CA . SER A 1 352 ? -5.175 -9.432 45.778 1.00 30.27 352 SER A CA 1
ATOM 2774 C C . SER A 1 352 ? -4.920 -9.728 47.260 1.00 30.27 352 SER A C 1
ATOM 2776 O O . SER A 1 352 ? -5.864 -9.716 48.050 1.00 30.27 352 SER A O 1
ATOM 2778 N N . ALA A 1 353 ? -3.661 -9.913 47.662 1.00 25.34 353 ALA A N 1
ATOM 2779 C CA . ALA A 1 353 ? -3.256 -9.784 49.062 1.00 25.34 353 ALA A CA 1
ATOM 2780 C C . ALA A 1 353 ? -1.748 -9.509 49.181 1.00 25.34 353 ALA A C 1
ATOM 2782 O O . ALA A 1 353 ? -0.935 -10.423 49.113 1.00 25.34 353 ALA A O 1
ATOM 2783 N N . PHE A 1 354 ? -1.374 -8.253 49.432 1.00 26.36 354 PHE A N 1
ATOM 2784 C CA . PHE A 1 354 ? -0.114 -7.931 50.103 1.00 26.36 354 PHE A CA 1
ATOM 2785 C C . PHE A 1 354 ? -0.447 -7.303 51.460 1.00 26.36 354 PHE A C 1
ATOM 2787 O O . PHE A 1 354 ? -1.147 -6.294 51.528 1.00 26.36 354 PHE A O 1
ATOM 2794 N N . ARG A 1 355 ? 0.050 -7.909 52.547 1.00 24.38 355 ARG A N 1
ATOM 2795 C CA . ARG A 1 355 ? 0.149 -7.266 53.867 1.00 24.38 355 ARG A CA 1
ATOM 2796 C C . ARG A 1 355 ? 1.490 -6.519 53.954 1.00 24.38 355 ARG A C 1
ATOM 2798 O O . ARG A 1 355 ? 2.497 -7.057 53.492 1.00 24.38 355 ARG A O 1
ATOM 2805 N N . PRO A 1 356 ? 1.546 -5.318 54.556 1.00 24.09 356 PRO A N 1
ATOM 2806 C CA . PRO A 1 356 ? 2.781 -4.553 54.662 1.00 24.09 356 PRO A CA 1
ATOM 2807 C C . PRO A 1 356 ? 3.649 -5.080 55.812 1.00 24.09 356 PRO A C 1
ATOM 2809 O O . PRO A 1 356 ? 3.200 -5.143 56.954 1.00 24.09 356 PRO A O 1
ATOM 2812 N N . GLY A 1 357 ? 4.907 -5.423 55.517 1.00 32.88 357 GLY A N 1
ATOM 2813 C CA . GLY A 1 357 ? 5.923 -5.661 56.548 1.00 32.88 357 GLY A CA 1
ATOM 2814 C C . GLY A 1 357 ? 6.850 -6.848 56.302 1.00 32.88 357 GLY A C 1
ATOM 2815 O O . GLY A 1 357 ? 6.792 -7.830 57.027 1.00 32.88 357 GLY A O 1
ATOM 2816 N N . SER A 1 358 ? 7.768 -6.749 55.340 1.00 26.67 358 SER A N 1
ATOM 2817 C CA . SER A 1 358 ? 9.079 -7.406 55.451 1.00 26.67 358 SER A CA 1
ATOM 2818 C C . SER A 1 358 ? 10.085 -6.746 54.505 1.00 26.67 358 SER A C 1
ATOM 2820 O O . SER A 1 358 ? 9.815 -6.485 53.336 1.00 26.67 358 SER A O 1
ATOM 2822 N N . ARG A 1 359 ? 11.246 -6.384 55.057 1.00 31.91 359 ARG A N 1
ATOM 2823 C CA . ARG A 1 359 ? 12.355 -5.747 54.342 1.00 31.91 359 ARG A CA 1
ATOM 2824 C C . ARG A 1 359 ? 13.161 -6.822 53.616 1.00 31.91 359 ARG A C 1
ATOM 2826 O O . ARG A 1 359 ? 13.890 -7.559 54.271 1.00 31.91 359 ARG A O 1
ATOM 2833 N N . ALA A 1 360 ? 13.125 -6.842 52.287 1.00 27.69 360 ALA A N 1
ATOM 2834 C CA . ALA A 1 360 ? 14.171 -7.471 51.487 1.00 27.69 360 ALA A CA 1
ATOM 2835 C C . ALA A 1 360 ? 15.121 -6.382 50.970 1.00 27.69 360 ALA A C 1
ATOM 2837 O O . ALA A 1 360 ? 14.760 -5.547 50.141 1.00 27.69 360 ALA A O 1
ATOM 2838 N N . ARG A 1 36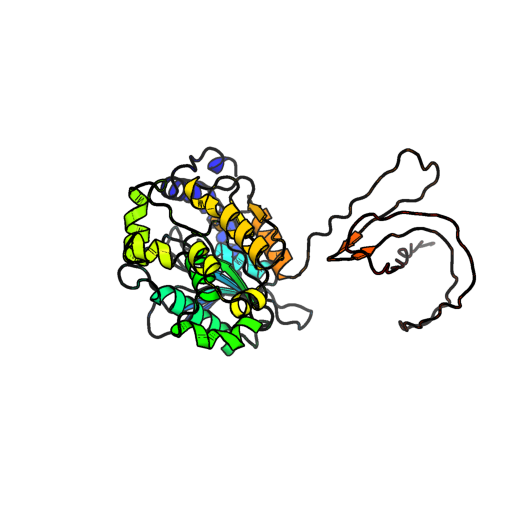1 ? 16.344 -6.356 51.514 1.00 29.86 361 ARG A N 1
ATOM 2839 C CA . ARG A 1 361 ? 17.447 -5.541 50.995 1.00 29.86 361 ARG A CA 1
ATOM 2840 C C . ARG A 1 361 ? 18.008 -6.210 49.742 1.00 29.86 361 ARG A C 1
ATOM 2842 O O . ARG A 1 361 ? 18.773 -7.159 49.843 1.00 29.86 361 ARG A O 1
ATOM 2849 N N . SER A 1 362 ? 17.698 -5.647 48.586 1.00 28.59 362 SER A N 1
ATOM 2850 C CA . SER A 1 362 ? 18.582 -5.673 47.419 1.00 28.59 362 SER A CA 1
ATOM 2851 C C . SER A 1 362 ? 18.196 -4.503 46.527 1.00 28.59 362 SER A C 1
ATOM 2853 O O . SER A 1 362 ? 17.119 -4.481 45.938 1.00 28.59 362 SER A O 1
ATOM 2855 N N . SER A 1 363 ? 19.047 -3.485 46.503 1.00 23.70 363 SER A N 1
ATOM 2856 C CA . SER A 1 363 ? 18.868 -2.287 45.695 1.00 23.70 363 SER A CA 1
ATOM 2857 C C . SER A 1 363 ? 19.247 -2.585 44.249 1.00 23.70 363 SER A C 1
ATOM 2859 O O . SER A 1 363 ? 20.429 -2.745 43.955 1.00 23.70 363 SER A O 1
ATOM 2861 N N . TRP A 1 364 ? 18.272 -2.588 43.347 1.00 28.58 364 TRP A N 1
ATOM 2862 C CA . TRP A 1 364 ? 18.521 -2.466 41.913 1.00 28.58 364 TRP A CA 1
ATOM 2863 C C . TRP A 1 364 ? 18.000 -1.101 41.469 1.00 28.58 364 TRP A C 1
ATOM 2865 O O . TRP A 1 364 ? 16.806 -0.823 41.549 1.00 28.58 364 TRP A O 1
ATOM 2875 N N . ARG A 1 365 ? 18.909 -0.207 41.063 1.00 24.12 365 ARG A N 1
ATOM 2876 C CA . ARG A 1 365 ? 18.536 1.053 40.413 1.00 24.12 365 ARG A CA 1
ATOM 2877 C C . ARG A 1 365 ? 18.256 0.753 38.945 1.00 24.12 365 ARG A C 1
ATOM 2879 O O . ARG A 1 365 ? 19.195 0.591 38.174 1.00 24.12 365 ARG A O 1
ATOM 2886 N N . VAL A 1 366 ? 16.987 0.732 38.558 1.00 31.59 366 VAL A N 1
ATOM 2887 C CA . VAL A 1 366 ? 16.605 0.907 37.153 1.00 31.59 366 VAL A CA 1
ATOM 2888 C C . VAL A 1 366 ? 16.684 2.407 36.869 1.00 31.59 366 VAL A C 1
ATOM 2890 O O . VAL A 1 366 ? 15.955 3.193 37.470 1.00 31.59 366 VAL A O 1
ATOM 2893 N N . ARG A 1 367 ? 17.626 2.834 36.022 1.00 25.53 367 ARG A N 1
ATOM 2894 C CA . ARG A 1 367 ? 17.658 4.203 35.487 1.00 25.53 367 ARG A CA 1
ATOM 2895 C C . ARG A 1 367 ? 16.996 4.190 34.110 1.00 25.53 367 ARG A C 1
ATOM 2897 O O . ARG A 1 367 ? 17.597 3.717 33.156 1.00 25.53 367 ARG A O 1
ATOM 2904 N N . GLY A 1 368 ? 15.777 4.714 34.035 1.00 29.69 368 GLY A N 1
ATOM 2905 C CA . GLY A 1 368 ? 15.032 4.972 32.800 1.00 29.69 368 GLY A CA 1
ATOM 2906 C C . GLY A 1 368 ? 13.613 5.471 33.126 1.00 29.69 368 GLY A C 1
ATOM 2907 O O . GLY A 1 368 ? 13.110 5.116 34.193 1.00 29.69 368 GLY A O 1
ATOM 2908 N N . PRO A 1 369 ? 12.958 6.301 32.290 1.00 27.69 369 PRO A N 1
ATOM 2909 C CA . PRO A 1 369 ? 11.764 7.055 32.699 1.00 27.69 369 PRO A CA 1
ATOM 2910 C C . PRO A 1 369 ? 10.449 6.252 32.771 1.00 27.69 369 PRO A C 1
ATOM 2912 O O . PRO A 1 369 ? 9.420 6.833 33.099 1.00 27.69 369 PRO A O 1
ATOM 2915 N N . LEU A 1 370 ? 10.440 4.950 32.457 1.00 31.95 370 LEU A N 1
ATOM 2916 C CA . LEU A 1 370 ? 9.212 4.222 32.092 1.00 31.95 370 LEU A CA 1
ATOM 2917 C C . LEU A 1 370 ? 9.075 2.828 32.738 1.00 31.95 370 LEU A C 1
ATOM 2919 O O . LEU A 1 370 ? 8.699 1.871 32.078 1.00 31.95 370 LEU A O 1
ATOM 2923 N N . CYS A 1 371 ? 9.345 2.682 34.037 1.00 28.66 371 CYS A N 1
ATOM 2924 C CA . CYS A 1 371 ? 8.991 1.448 34.757 1.00 28.66 371 CYS A CA 1
ATOM 2925 C C . CYS A 1 371 ? 8.065 1.771 35.928 1.00 28.66 371 CYS A C 1
ATOM 2927 O O . CYS A 1 371 ? 8.491 2.441 36.870 1.00 28.66 371 CYS A O 1
ATOM 2929 N N . ARG A 1 372 ? 6.812 1.289 35.890 1.00 28.19 372 ARG A N 1
ATOM 2930 C CA . ARG A 1 372 ? 5.878 1.431 37.022 1.00 28.19 372 ARG A CA 1
ATOM 2931 C C . ARG A 1 372 ? 5.369 0.135 37.655 1.00 28.19 372 ARG A C 1
ATOM 2933 O O . ARG A 1 372 ? 5.061 0.212 38.834 1.00 28.19 372 ARG A O 1
ATOM 2940 N N . GLU A 1 373 ? 5.370 -1.036 37.010 1.00 30.98 373 GLU A N 1
ATOM 2941 C CA . GLU A 1 373 ? 4.954 -2.291 37.677 1.00 30.98 373 GLU A CA 1
ATOM 2942 C C . GLU A 1 373 ? 5.629 -3.550 37.101 1.00 30.98 373 GLU A C 1
ATOM 2944 O O . GLU A 1 373 ? 5.957 -3.604 35.918 1.00 30.98 373 GLU A O 1
ATOM 2949 N N . VAL A 1 374 ? 5.813 -4.572 37.949 1.00 32.06 374 VAL A N 1
ATOM 2950 C CA . VAL A 1 374 ? 6.339 -5.906 37.599 1.00 32.06 374 VAL A CA 1
ATOM 2951 C C . VAL A 1 374 ? 5.219 -6.932 37.791 1.00 32.06 374 VAL A C 1
ATOM 2953 O O . VAL A 1 374 ? 4.687 -7.060 38.892 1.00 32.06 374 VAL A O 1
ATOM 2956 N N . LEU A 1 375 ? 4.871 -7.676 36.737 1.00 28.00 375 LEU A N 1
ATOM 2957 C CA . LEU A 1 375 ? 3.925 -8.799 36.786 1.00 28.00 375 LEU A CA 1
ATOM 2958 C C . LEU A 1 375 ? 4.689 -10.128 36.832 1.00 28.00 375 LEU A C 1
ATOM 2960 O O . LEU A 1 375 ? 5.613 -10.335 36.049 1.00 28.00 375 LEU A O 1
ATOM 2964 N N . TYR A 1 376 ? 4.285 -11.032 37.727 1.00 30.14 376 TYR A N 1
ATOM 2965 C CA . TYR A 1 376 ? 4.820 -12.394 37.820 1.00 30.14 376 TYR A CA 1
ATOM 2966 C C . TYR A 1 376 ? 3.921 -13.365 37.046 1.00 30.14 376 TYR A C 1
ATOM 2968 O O . TYR A 1 376 ? 2.711 -13.391 37.263 1.00 30.14 376 TYR A O 1
ATOM 2976 N N . VAL A 1 377 ? 4.512 -14.187 36.175 1.00 31.03 377 VAL A N 1
ATOM 2977 C CA . VAL A 1 377 ? 3.827 -15.285 35.473 1.00 31.03 377 VAL A CA 1
ATOM 2978 C C . VAL A 1 377 ? 4.461 -16.605 35.914 1.00 31.03 377 VAL A C 1
ATOM 2980 O O . VAL A 1 377 ? 5.674 -16.775 35.794 1.00 31.03 377 VAL A O 1
ATOM 2983 N N . HIS A 1 378 ? 3.658 -17.535 36.437 1.00 29.75 378 HIS A N 1
ATOM 2984 C CA . HIS A 1 378 ? 4.093 -18.901 36.737 1.00 29.75 378 HIS A CA 1
ATOM 2985 C C . HIS A 1 3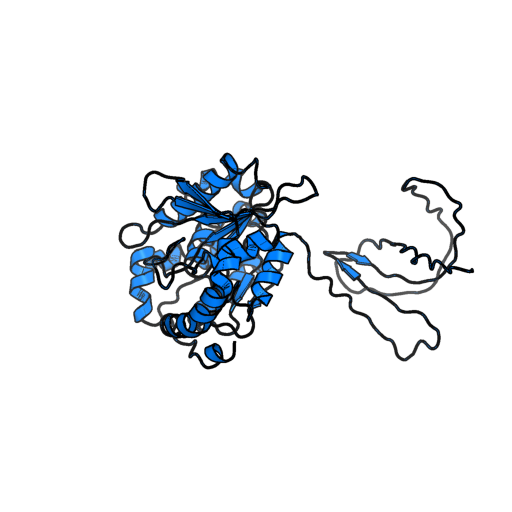78 ? 3.775 -19.823 35.555 1.00 29.75 378 HIS A C 1
ATOM 2987 O O . HIS A 1 378 ? 2.623 -19.924 35.144 1.00 29.75 378 HIS A O 1
ATOM 2993 N N . GLU A 1 379 ? 4.783 -20.528 35.045 1.00 32.19 379 GLU A N 1
ATOM 2994 C CA . GLU A 1 379 ? 4.608 -21.627 34.091 1.00 32.19 379 GLU A CA 1
ATOM 2995 C C . GLU A 1 379 ? 4.616 -22.961 34.856 1.00 32.19 379 GLU A C 1
ATOM 2997 O O . GLU A 1 379 ? 5.547 -23.251 35.614 1.00 32.19 379 GLU A O 1
ATOM 3002 N N . THR A 1 380 ? 3.580 -23.784 34.688 1.00 30.05 380 THR A N 1
ATOM 3003 C CA . THR A 1 380 ? 3.557 -25.165 35.195 1.00 30.05 380 THR A CA 1
ATOM 3004 C C . THR A 1 380 ? 4.267 -26.091 34.207 1.00 30.05 380 THR A C 1
ATOM 3006 O O . THR A 1 380 ? 3.922 -26.120 33.028 1.00 30.05 380 THR A O 1
ATOM 3009 N N . ALA A 1 381 ? 5.251 -26.858 34.686 1.00 31.48 381 ALA A N 1
ATOM 3010 C CA . ALA A 1 381 ? 6.034 -27.802 33.883 1.00 31.48 381 ALA A CA 1
ATOM 3011 C C . ALA A 1 381 ? 5.175 -28.925 33.246 1.00 31.48 381 ALA A C 1
ATOM 3013 O O . ALA A 1 381 ? 4.151 -29.307 33.817 1.00 31.48 381 ALA A O 1
ATOM 3014 N N . PRO A 1 382 ? 5.605 -29.521 32.113 1.00 29.94 382 PRO A N 1
ATOM 3015 C CA . PRO A 1 382 ? 4.878 -30.611 31.469 1.00 29.94 382 PRO A CA 1
ATOM 3016 C C . PRO A 1 382 ? 4.961 -31.910 32.286 1.00 29.94 382 PRO A C 1
ATOM 3018 O O . PRO A 1 382 ? 6.032 -32.323 32.744 1.00 29.94 382 PRO A O 1
ATOM 3021 N N . VAL A 1 383 ? 3.819 -32.583 32.436 1.00 27.97 383 VAL A N 1
ATOM 3022 C CA . VAL A 1 383 ? 3.707 -33.902 33.071 1.00 27.97 383 VAL A CA 1
ATOM 3023 C C . VAL A 1 383 ? 4.405 -34.946 32.192 1.00 27.97 383 VAL A C 1
ATOM 3025 O O . VAL A 1 383 ? 3.968 -35.241 31.082 1.00 27.97 383 VAL A O 1
ATOM 3028 N N . ARG A 1 384 ? 5.500 -35.535 32.689 1.00 31.80 384 ARG A N 1
ATOM 3029 C CA . ARG A 1 384 ? 6.083 -36.761 32.123 1.00 31.80 384 ARG A CA 1
ATOM 3030 C C . ARG A 1 384 ? 5.210 -37.951 32.521 1.00 31.80 384 ARG A C 1
ATOM 3032 O O . ARG A 1 384 ? 5.303 -38.409 33.658 1.00 31.80 384 ARG A O 1
ATOM 3039 N N . ASN A 1 385 ? 4.438 -38.501 31.588 1.00 28.09 385 ASN A N 1
ATOM 3040 C CA . ASN A 1 385 ? 3.886 -39.844 31.758 1.00 28.09 385 ASN A CA 1
ATOM 3041 C C . ASN A 1 385 ? 5.013 -40.874 31.593 1.00 28.09 385 ASN A C 1
ATOM 3043 O O . ASN A 1 385 ? 5.507 -41.108 30.493 1.00 28.09 385 ASN A O 1
ATOM 3047 N N . LYS A 1 386 ? 5.434 -41.480 32.707 1.00 29.09 386 LYS A N 1
ATOM 3048 C CA . LYS A 1 386 ? 6.118 -42.776 32.702 1.00 29.09 386 LYS A CA 1
ATOM 3049 C C . LYS A 1 386 ? 5.050 -43.855 32.518 1.00 29.09 386 LYS A C 1
ATOM 3051 O O . LYS A 1 386 ? 4.223 -44.026 33.408 1.00 29.09 386 LYS A O 1
ATOM 3056 N N . MET A 1 387 ? 5.081 -44.585 31.405 1.00 26.36 387 MET A N 1
ATOM 3057 C CA . MET A 1 387 ? 4.456 -45.907 31.347 1.00 26.36 387 MET A CA 1
ATOM 3058 C C . MET A 1 387 ? 5.388 -46.904 32.042 1.00 26.36 387 MET A C 1
ATOM 3060 O O . MET A 1 387 ? 6.544 -47.041 31.652 1.00 26.36 387 MET A O 1
ATOM 3064 N N . ASN A 1 388 ? 4.875 -47.563 33.078 1.00 28.64 388 ASN A N 1
ATOM 3065 C CA . ASN A 1 388 ? 5.351 -48.859 33.544 1.00 28.64 388 ASN A CA 1
ATOM 3066 C C . ASN A 1 388 ? 4.239 -49.864 33.228 1.00 28.64 388 ASN A C 1
ATOM 3068 O O . ASN A 1 388 ? 3.185 -49.789 33.860 1.00 28.64 388 ASN A O 1
ATOM 3072 N N . TYR A 1 389 ? 4.487 -50.704 32.224 1.00 33.44 389 TYR A N 1
ATOM 3073 C CA . TYR A 1 389 ? 4.272 -52.156 32.100 1.00 33.44 389 TYR A CA 1
ATOM 3074 C C . TYR A 1 389 ? 4.205 -52.524 30.621 1.00 33.44 389 TYR A C 1
ATOM 3076 O O . TYR A 1 389 ? 3.401 -51.896 29.897 1.00 33.44 389 TYR A O 1
#

Secondary structure (DSSP, 8-state):
-GGGTT--TTSGGGGHHHHHHHHHHHHHHTHHHHHTS-EEEEE-SSSTTSEEEEEPPPPPTT-PPPEEEE----STTT---SSPPTTSTTTTHHHHHHHHTTT-EEEEE----TTTS-TTHHHHHHHHHHHHHHHH-TTTSEEEEEEE--BTHHHHHHHHHHH---HHHHTTTTGGGGEEEE--BS------TTTS-TTTHHHHHHHHSSHHHHHHHSHHHHHHH--HHHHHT--EE-EEEEEE--GGG-THHHHHHHHHHHH-----EEEEEEEETTHHHHHTTTTSS-HHHHHHHHHHHT------EEE--TT--S--PEEEEEETTEEEE----------S-----------S-----------SS--------PPPPP-------

Radius of gyration: 24.69 Å; chains: 1; bounding box: 49×76×75 Å

Foldseek 3Di:
DVQQLPQDQQDVVSSAPSLCVVQLVLLVVLVCLLVVFDKDKDALDDDPQLIKIKTAADDDPPPDAAAEEEEEEADLLADDDCADDPPCRCQVSLLNSLLSPLRYTYMYGGFHGPPVAAPPRRLLSVVSVLVCCLVPCVNRHDLQQYEYEYAAQRLQSVLLLLLPPPPSSVVCLVVLSSYAYYEYELYCQAADPVSDPPVSQVSQCSHQVDNVSSCCRHSQNSLVPGDVSSLVSHHQYAYEYEPSHNPNSPCPVVSQVSSCVSNVDHYHYYYQYSDRRNNQSSCRSSPPSCVSVVCVSCVSNVNHPFPFDFDDDPPDPDDDTWTWTDDDLATETDDDDDDDDDDDDDDDDDDDDDDDDDDDDDDDDDPDDGDDDYDYDDDDDDDDDDDDD

InterPro domains:
  IPR029058 Alpha/Beta hydrolase fold [G3DSA:3.40.50.1820] (17-288)
  IPR029058 Alpha/Beta hydrolase fold [SSF53474] (43-303)
  IPR049492 BD-FAE-like domain [PF20434] (52-166)
  IPR050300 GDXG lipolytic enzyme [PTHR48081] (32-165)

pLDDT: mean 79.35, std 26.6, range [22.81, 98.94]

Organism: NCBI:txid27342

=== Feature glossary ===
Key to the feature types in this record:

Secondary structure (8-state, DSSP). Secondary structure is the local, repeating backbone conformation. DSSP classifies it into eight states by reading the hydrogen-bond network: three helix types (H, G, I), two β types (E, B), two non-regular types (T, S), and unstructured coil (-).

Backbone torsions (φ/ψ). Backbone dihedral angles. Every residue except chain termini has a φ (preceding-C → N → Cα → C) and a ψ (N → Cα → C → next-N). They are reported in degrees following the IUPAC sign convention. Secondary structure is essentially a statement about which (φ, ψ) basin each residue occupies.

Predicted aligned error. Predicted Aligned Error (PAE) is an AlphaFold confidence matrix: entry (i, j) is the expected error in the position of residue j, in ångströms, when the prediction is superimposed on the true structure at residue i. Low PAE within a block of residues means that block is internally rigid and well-predicted; high PAE between two blocks means their relative placement is uncertain even if each block individually is confident.

B-factor. B-factor (Debye–Waller factor) reflects atomic displacement in the crystal lattice. It is an experimental observable (units Å²), not a prediction; low values mean the atom is pinned down, high values mean it moves or is heterogeneous across the crystal.

Secondary structure (3-state, P-SEA). Three-state secondary structure (P-SEA) collapses the eight DSSP classes into helix (a), strand (b), and coil (c). P-SEA assigns these from Cα geometry alone — distances and angles — without requiring backbone oxygens, so it works on any Cα trace.

Sequence. Primary structure: the covalent order of the twenty standard amino acids along the backbone. Two proteins with the same sequence will (almost always) fold to the same structure; two with 30% identity often share a fold but not the details.

pLDDT. pLDDT is the predicted lDDT-Cα score: AlphaFold's confidence that the local environment of each residue (all inter-atomic distances within 15 Å) is correctly placed. It is a per-residue number between 0 and 100, with higher meaning more reliable.

InterPro / GO / CATH / organism. Functional annotations link the protein to curated databases. InterPro entries identify conserved domains and families by matching the sequence against member-database signatures (Pfam, PROSITE, CDD, …). Gene Ontology (GO) terms describe molecular function, biological process, and cellular component in a controlled vocabulary. CATH places the structure in a hierarchical fold classification (Class/Architecture/Topology/Homologous-superfamily). The organism is the source species.

Contact-map, Ramachandran, and PAE plots. Three diagnostic plots accompany the record. The Cα contact map visualizes the tertiary structure as a 2D adjacency matrix (8 Å cutoff, sequence-local contacts suppressed). The Ramachandran plot shows the distribution of backbone (φ, ψ) torsions, with points in the α and β basins reflecting secondary structure content. The PAE plot shows AlphaFold's inter-residue confidence as a color matrix.

mmCIF coordinates. The mmCIF table is the protein's shape written out atom by atom. For each backbone N, Cα, C, and carbonyl O, it records an (x, y, z) coordinate triple in Å plus the residue type, chain letter, and residue number.

Radius of gyration, Cα contacts, bounding box. Three whole-structure scalars: the radius of gyration (RMS distance of Cα from centroid, in Å), the count of Cα–Cα contacts (pairs closer than 8 Å and separated by more than four residues in sequence — i.e. tertiary, not local, contacts), and the bounding-box dimensions. Together they distinguish compact globular folds from extended fibres or disordered chains.

Foldseek 3Di. The Foldseek 3Di string encodes local tertiary geometry as a 20-letter alphabet — one character per residue — derived from the relative positions of nearby Cα atoms. Unlike the amino-acid sequence, 3Di is a direct function of the 3D structure, so two proteins with the same fold have similar 3Di strings even at low sequence identity.

Rendered structure images. Six rendered views show the 3D structure from the faces of a cube — i.e. along ±x, ±y, ±z. Rendering representation is drawn randomly per protein from cartoon (secondary-structure ribbons), sticks (backbone bonds), or molecular surface; coloring is either N→C rainbow (blue at the N-terminus through red at the C-terminus) or one color per chain.

Nearest PDB structures. The Foldseek neighbor list gives the closest experimentally determined struc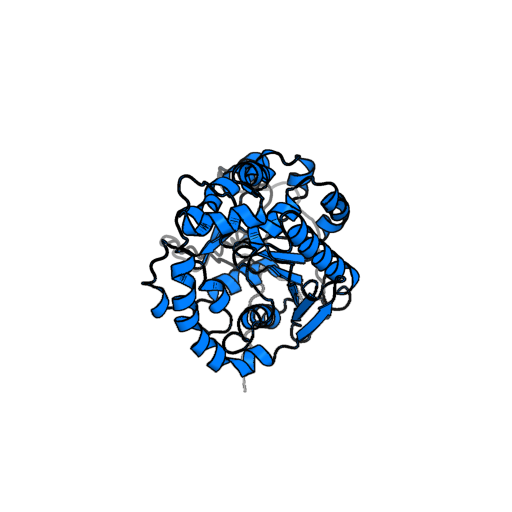tures in the PDB, ranked by structural alignment. TM-score near 1 means near-identical fold; near 0.3 means only rough topology match. This is how one finds what a novel AlphaFold prediction most resembles in the solved-structure universe.

Solvent-accessible surface area. SASA measures how much of the protein is reachable by solvent. It is computed by rolling a water-sized probe over the atomic surface and summing the exposed area (Å²). Per-residue SASA distinguishes core (buried, low SASA) from surface (exposed, high SASA) residues; total SASA is a whole-molecule size measure.